Protein AF-A0A2V7Y2M6-F1 (afdb_monomer_lite)

Secondary structure (DSSP, 8-state):
-------------EEEEEEGGGGBTB-----HHHHHHHHHHHHHHHHHHHHHHTTT-HHHHHHHHHHHHHIIIIIS--TTSHHHHHHHHHHHHHHHTT---EEGGGG--SS-S---EE---HHHHHHHHHH-HHHHHHHHHHHHHHHHHHHHHHHHHHHHH---S--HHHHHHHHHHHHHHHHHTTSTHHHHHHHHHHHHHTT-GGGS-SSSSHHHHHHHHHH-TTS-GGGG-B-TTSSSB--PPPGGGS-HHHHHHHHHHHHHGGGGG--GGGGT--SS-SEEEEEEEEEETTEEEEEEEEEETTTTEEEEEEEEE-SS-EEEEEEEEETTTEEEEEEEEETTS-TT---EEEEEEEEEEEEETTEEEEEEEE-SS--TT---SS-EEEEEEEEE--TTTGGGG--

Foldseek 3Di:
DDPPPDDPALFFAWAFPDKCLCPQQHHDDDALRNLLRLLLNVLLQVLVVLCVVCPPVNVRSVVVSLVVLCCCVAFWPARSHLLNSLLVQLVSLLVSQPFDWDWQSVVRDTRDPDTAGFPGDQVSLLCCLAVPLLSNLCSLQRSLLSLVSNLVVNLLSCQASVRPGDCLSVLCVSLVVSLVLLQCLLDQVLQVQLVVLLVVCAQPRRSDHQERSSNLSNLVSLVVSNPRQQNQDARPNRHHHSRYGHSVNDDPVSSVLSNVLSVVSCQQVQFCVSVVPNPDDQKGWGWGWGQGSQGIWIWIWIAGHVFGKIKIWIFADAPADTWIKMWMDTPVFWIKIKIWAQPSSGRPGPDTDIKMKIKGWDDDDFKIKMWIWIAAPDDRSDSGNHTDIMITITGTDRPCVVVVVPD

Sequence (407 aa):
MTVVLLAPIVRGQDIVVIDSDNFAHGFHAPSMEQSVSWTAAFYDATHRAIERAWGSNERWGKSSVALFDGIVDVVLPLPLSDTWVHEEFHRAVLGNRGVASFDDVYKLRPLPEAISVSHANDDRLARMKRDHPADFVRAHAAGIEGEHALVLRLERQHFFDGATSWNVPLYWLVKLNSIAYVASGSTNEANSETDKWERDEGARISKRDFTGHDFTAWVYDLFRPNEPYAGRGIHPSGVGVRRYIRESDLTPAEHDFLHRQGQLAFINLLDPNMLGLYGSSHLNMSAGHVLTPFGYSIDGNLFLRDPKLFVTIHDYVNHERNFAGIDATLNERYRVALWRQPEHQLFRDRGGRLGGLVGARVHRGQWFGEIEAKTAGWVEGNVHLDRSITLRIGRAIRAGDVARVRG

Structure (mmCIF, N/CA/C/O backbone):
data_AF-A0A2V7Y2M6-F1
#
_entry.id   AF-A0A2V7Y2M6-F1
#
loop_
_atom_site.group_PDB
_atom_site.id
_atom_site.type_symbol
_atom_site.label_atom_id
_atom_site.label_alt_id
_atom_site.label_comp_id
_atom_site.label_asym_id
_atom_site.label_entity_id
_atom_site.label_seq_id
_atom_site.pdbx_PDB_ins_code
_atom_site.Cartn_x
_atom_site.Cartn_y
_atom_site.Cartn_z
_atom_site.occupancy
_atom_site.B_iso_or_equiv
_atom_site.auth_seq_id
_atom_site.auth_comp_id
_atom_site.auth_asym_id
_atom_site.auth_atom_id
_atom_site.pdbx_PDB_model_num
ATOM 1 N N . MET A 1 1 ? -37.640 0.560 37.595 1.00 36.75 1 MET A N 1
ATOM 2 C CA . MET A 1 1 ? -37.207 -0.060 36.327 1.00 36.75 1 MET A CA 1
ATOM 3 C C . MET A 1 1 ? -35.868 0.568 35.977 1.00 36.75 1 MET A C 1
ATOM 5 O O . MET A 1 1 ? -35.821 1.649 35.411 1.00 36.75 1 MET A O 1
ATOM 9 N N . THR A 1 2 ? -34.789 -0.012 36.497 1.00 26.80 2 THR A N 1
ATOM 10 C CA . THR A 1 2 ? -33.440 0.558 36.411 1.00 26.80 2 THR A CA 1
ATOM 11 C C . THR A 1 2 ? -32.864 0.191 35.053 1.00 26.80 2 THR A C 1
ATOM 13 O O . THR A 1 2 ? -32.606 -0.982 34.791 1.00 26.80 2 THR A O 1
ATOM 16 N N . VAL A 1 3 ? -32.725 1.179 34.170 1.00 26.09 3 VAL A N 1
ATOM 17 C CA . VAL A 1 3 ? -32.009 1.023 32.902 1.00 26.09 3 VAL A CA 1
ATOM 18 C C . VAL A 1 3 ? -30.542 0.800 33.255 1.00 26.09 3 VAL A C 1
ATOM 20 O O . VAL A 1 3 ? -29.827 1.733 33.612 1.00 26.09 3 VAL A O 1
ATOM 23 N N . VAL A 1 4 ? -30.109 -0.459 33.218 1.00 25.70 4 VAL A N 1
ATOM 24 C CA . VAL A 1 4 ? -28.690 -0.805 33.234 1.00 25.70 4 VAL A CA 1
ATOM 25 C C . VAL A 1 4 ? -28.135 -0.354 31.889 1.00 25.70 4 VAL A C 1
ATOM 27 O O . VAL A 1 4 ? -28.259 -1.051 30.883 1.00 25.70 4 VAL A O 1
ATOM 30 N N . LEU A 1 5 ? -27.570 0.851 31.865 1.00 28.06 5 LEU A N 1
ATOM 31 C CA . LEU A 1 5 ? -26.638 1.273 30.830 1.00 28.06 5 LEU A CA 1
ATOM 32 C C . LEU A 1 5 ? -25.453 0.308 30.897 1.00 28.06 5 LEU A C 1
ATOM 34 O O . LEU A 1 5 ? -24.573 0.436 31.746 1.00 28.06 5 LEU A O 1
ATOM 38 N N . LEU A 1 6 ? -25.478 -0.717 30.043 1.00 28.62 6 LEU A N 1
ATOM 39 C CA . LEU A 1 6 ? -24.304 -1.530 29.765 1.00 28.62 6 LEU A CA 1
ATOM 40 C C . LEU A 1 6 ? -23.206 -0.565 29.321 1.00 28.62 6 LEU A C 1
ATOM 42 O O . LEU A 1 6 ? -23.355 0.108 28.300 1.00 28.62 6 LEU A O 1
ATOM 46 N N . ALA A 1 7 ? -22.131 -0.478 30.106 1.00 27.23 7 ALA A N 1
ATOM 47 C CA . ALA A 1 7 ? -20.925 0.221 29.694 1.00 27.23 7 ALA A CA 1
ATOM 48 C C . ALA A 1 7 ? -20.542 -0.257 28.280 1.00 27.23 7 ALA A C 1
ATOM 50 O O . ALA A 1 7 ? -20.663 -1.460 28.004 1.00 27.23 7 ALA A O 1
ATOM 51 N N . PRO A 1 8 ? -20.120 0.643 27.374 1.00 33.94 8 PRO A N 1
ATOM 52 C CA . PRO A 1 8 ? -19.699 0.239 26.044 1.00 33.94 8 PRO A CA 1
ATOM 53 C C . PRO A 1 8 ? -18.597 -0.811 26.190 1.00 33.94 8 PRO A C 1
ATOM 55 O O . PRO A 1 8 ? -17.542 -0.566 26.771 1.00 33.94 8 PRO A O 1
ATOM 58 N N . ILE A 1 9 ? -18.882 -2.024 25.719 1.00 39.88 9 ILE A N 1
ATOM 59 C CA . ILE A 1 9 ? -17.895 -3.095 25.651 1.00 39.88 9 ILE A CA 1
ATOM 60 C C . ILE A 1 9 ? -16.830 -2.600 24.678 1.00 39.88 9 ILE A C 1
ATOM 62 O O . ILE A 1 9 ? -17.108 -2.526 23.480 1.00 39.88 9 ILE A O 1
ATOM 66 N N . VAL A 1 10 ? -15.641 -2.266 25.187 1.00 49.38 10 VAL A N 1
ATOM 67 C CA . VAL A 1 10 ? -14.466 -1.974 24.357 1.00 49.38 10 VAL A CA 1
ATOM 68 C C . VAL A 1 10 ? -14.248 -3.193 23.464 1.00 49.38 10 VAL A C 1
ATOM 70 O O . VAL A 1 10 ? -13.906 -4.284 23.938 1.00 49.38 10 VAL A O 1
ATOM 73 N N . ARG A 1 11 ? -14.559 -3.048 22.174 1.00 58.34 11 ARG A N 1
ATOM 74 C CA . ARG A 1 11 ? -14.259 -4.073 21.177 1.00 58.34 11 ARG A CA 1
ATOM 75 C C . ARG A 1 11 ? -12.750 -4.038 20.959 1.00 58.34 11 ARG A C 1
ATOM 77 O O . ARG A 1 11 ? -12.171 -2.963 20.874 1.00 58.34 11 ARG A O 1
ATOM 84 N N . GLY A 1 12 ? -12.110 -5.205 20.956 1.00 67.19 12 GLY A N 1
ATOM 85 C CA . GLY A 1 12 ? -10.740 -5.281 20.460 1.00 67.19 12 GLY A CA 1
ATOM 86 C C . GLY A 1 12 ? -10.738 -5.470 18.943 1.00 67.19 12 GLY A C 1
ATOM 87 O O . GLY A 1 12 ? -11.687 -5.082 18.266 1.00 67.19 12 GLY A O 1
ATOM 88 N N . GLN A 1 13 ? -9.671 -6.058 18.426 1.00 83.69 13 GLN A N 1
ATOM 89 C CA . GLN A 1 13 ? -9.349 -6.101 17.003 1.00 83.69 13 GLN A CA 1
ATOM 90 C C . GLN A 1 13 ? -10.196 -7.137 16.257 1.00 83.69 13 GLN A C 1
ATOM 92 O O . GLN A 1 13 ? -10.250 -8.301 16.653 1.00 83.69 13 GLN A O 1
ATOM 97 N N . ASP A 1 14 ? -10.850 -6.725 15.171 1.00 91.06 14 ASP A N 1
ATOM 98 C CA . ASP A 1 14 ? -11.448 -7.649 14.205 1.00 91.06 14 ASP A CA 1
ATOM 99 C C . ASP A 1 14 ? -10.341 -8.186 13.294 1.00 91.06 14 ASP A C 1
ATOM 101 O O . ASP A 1 14 ? -9.763 -7.422 12.522 1.00 91.06 14 ASP A O 1
ATOM 105 N N . ILE A 1 15 ? -10.084 -9.490 13.379 1.00 94.31 15 ILE A N 1
ATOM 106 C CA . ILE A 1 15 ? -9.079 -10.212 12.596 1.00 94.31 15 ILE A CA 1
ATOM 107 C C . ILE A 1 15 ? -9.767 -11.043 11.522 1.00 94.31 15 ILE A C 1
ATOM 109 O O . ILE A 1 15 ? -10.616 -11.879 11.846 1.00 94.31 15 ILE A O 1
ATOM 113 N N . VAL A 1 16 ? -9.382 -10.872 10.257 1.00 96.75 16 VAL A N 1
ATOM 114 C CA . VAL A 1 16 ? -9.872 -11.728 9.169 1.00 96.75 16 VAL A CA 1
ATOM 115 C C . VAL A 1 16 ? -9.141 -13.065 9.194 1.00 96.75 16 VAL A C 1
ATOM 117 O O . VAL A 1 16 ? -7.921 -13.124 9.164 1.00 96.75 16 VAL A O 1
ATOM 120 N N . VAL A 1 17 ? -9.882 -14.168 9.252 1.00 96.81 17 VAL A N 1
ATOM 121 C CA . VAL A 1 17 ? -9.312 -15.527 9.291 1.00 96.81 17 VAL A CA 1
ATOM 122 C C . VAL A 1 17 ? -9.358 -16.165 7.909 1.00 96.81 17 VAL A C 1
ATOM 124 O O . VAL A 1 17 ? -8.403 -16.814 7.496 1.00 96.81 17 VAL A O 1
ATOM 127 N N . ILE A 1 18 ? -10.459 -15.962 7.188 1.00 97.19 18 ILE A N 1
ATOM 128 C CA . ILE A 1 18 ? -10.662 -16.447 5.826 1.00 97.19 18 ILE A CA 1
ATOM 129 C C . ILE A 1 18 ? -11.038 -15.251 4.965 1.00 97.19 18 ILE A C 1
ATOM 131 O O . ILE A 1 18 ? -11.967 -14.521 5.309 1.00 97.19 18 ILE A O 1
ATOM 135 N N . ASP A 1 19 ? -10.354 -15.109 3.838 1.00 97.81 19 ASP A N 1
ATOM 136 C CA . ASP A 1 19 ? -10.678 -14.155 2.787 1.00 97.81 19 ASP A CA 1
ATOM 137 C C . ASP A 1 19 ? -10.753 -14.906 1.453 1.00 97.81 19 ASP A C 1
ATOM 139 O O . ASP A 1 19 ? -9.862 -15.701 1.139 1.00 97.81 19 ASP A O 1
ATOM 143 N N . SER A 1 20 ? -11.830 -14.710 0.690 1.00 97.19 20 SER A N 1
ATOM 144 C CA . SER A 1 20 ? -11.995 -15.334 -0.624 1.00 97.19 20 SER A CA 1
ATOM 145 C C . SER A 1 20 ? -10.962 -14.863 -1.647 1.00 97.19 20 SER A C 1
ATOM 147 O O . SER A 1 20 ? -10.686 -15.605 -2.591 1.00 97.19 20 SER A O 1
ATOM 149 N N . ASP A 1 21 ? -10.388 -13.669 -1.469 1.00 95.62 21 ASP A N 1
ATOM 150 C CA . ASP A 1 21 ? -9.391 -13.111 -2.390 1.00 95.62 21 ASP A CA 1
ATOM 151 C C . ASP A 1 21 ? -8.168 -14.034 -2.513 1.00 95.62 21 ASP A C 1
ATOM 153 O O . ASP A 1 21 ? -7.674 -14.256 -3.618 1.00 95.62 21 ASP A O 1
ATOM 157 N N . ASN A 1 22 ? -7.806 -14.723 -1.425 1.00 96.00 22 ASN A N 1
ATOM 158 C CA . ASN A 1 22 ? -6.721 -15.708 -1.378 1.00 96.00 22 ASN A CA 1
ATOM 159 C C . ASN A 1 22 ? -6.879 -16.900 -2.326 1.00 96.00 22 ASN A C 1
ATOM 161 O O . ASN A 1 22 ? -5.948 -17.688 -2.481 1.00 96.00 22 ASN A O 1
ATOM 165 N N . PHE A 1 23 ? -8.069 -17.113 -2.889 1.00 93.25 23 PHE A N 1
ATOM 166 C CA . PHE A 1 23 ? -8.391 -18.291 -3.694 1.00 93.25 23 PHE A CA 1
ATOM 167 C C . PHE A 1 23 ? -8.675 -17.954 -5.160 1.00 93.25 23 PHE A C 1
ATOM 169 O O . PHE A 1 23 ? -8.842 -18.874 -5.962 1.00 93.25 23 PHE A O 1
ATOM 176 N N . ALA A 1 24 ? -8.713 -16.667 -5.531 1.00 83.81 24 ALA A N 1
ATOM 177 C CA . ALA A 1 24 ? -9.140 -16.221 -6.860 1.00 83.81 24 ALA A CA 1
ATOM 178 C C . ALA A 1 24 ? -8.285 -16.803 -8.002 1.00 83.81 24 ALA A C 1
ATOM 180 O O . ALA A 1 24 ? -8.816 -17.172 -9.048 1.00 83.81 24 ALA A O 1
ATOM 181 N N . HIS A 1 25 ? -6.974 -16.948 -7.782 1.00 86.31 25 HIS A N 1
ATOM 182 C CA . HIS A 1 25 ? -6.010 -17.416 -8.787 1.00 86.31 25 HIS A CA 1
ATOM 183 C C . HIS A 1 25 ? -5.066 -18.491 -8.226 1.00 86.31 25 HIS A C 1
ATOM 185 O O . HIS A 1 25 ? -3.860 -18.493 -8.473 1.00 86.31 25 HIS A O 1
ATOM 191 N N . GLY A 1 26 ? -5.641 -19.429 -7.469 1.00 86.50 26 GLY A N 1
ATOM 192 C CA . GLY A 1 26 ? -4.894 -20.380 -6.646 1.00 86.50 26 GLY A CA 1
ATOM 193 C C . GLY A 1 26 ? -4.653 -19.829 -5.243 1.00 86.50 26 GLY A C 1
ATOM 194 O O . GLY A 1 26 ? -4.908 -18.656 -4.983 1.00 86.50 26 GLY A O 1
ATOM 195 N N . PHE A 1 27 ? -4.198 -20.692 -4.333 1.00 90.81 27 PHE A N 1
ATOM 196 C CA . PHE A 1 27 ? -4.004 -20.310 -2.938 1.00 90.81 27 PHE A CA 1
ATOM 197 C C . PHE A 1 27 ? -2.786 -19.395 -2.776 1.00 90.81 27 PHE A C 1
ATOM 199 O O . PHE A 1 27 ? -1.652 -19.821 -2.998 1.00 90.81 27 PHE A O 1
ATOM 206 N N . HIS A 1 28 ? -3.036 -18.161 -2.359 1.00 89.44 28 HIS A N 1
ATOM 207 C CA . HIS A 1 28 ? -2.037 -17.189 -1.935 1.00 89.44 28 HIS A CA 1
ATOM 208 C C . HIS A 1 28 ? -2.576 -16.505 -0.681 1.00 89.44 28 HIS A C 1
ATOM 210 O O . HIS A 1 28 ? -3.721 -16.081 -0.662 1.00 89.44 28 HIS A O 1
ATOM 216 N N . ALA A 1 29 ? -1.800 -16.483 0.393 1.00 93.69 29 ALA A N 1
ATOM 217 C CA . ALA A 1 29 ? -2.199 -15.865 1.646 1.00 93.69 29 ALA A CA 1
ATOM 218 C C . ALA A 1 29 ? -0.965 -15.244 2.305 1.00 93.69 29 ALA A C 1
ATOM 220 O O . ALA A 1 29 ? 0.121 -15.829 2.176 1.00 93.69 29 ALA A O 1
ATOM 221 N N . PRO A 1 30 ? -1.146 -14.157 3.068 1.00 97.12 30 PRO A N 1
ATOM 222 C CA . PRO A 1 30 ? -2.404 -13.425 3.327 1.00 97.12 30 PRO A CA 1
ATOM 223 C C . PRO A 1 30 ? -2.932 -12.562 2.156 1.00 97.12 30 PRO A C 1
ATOM 225 O O . PRO A 1 30 ? -2.232 -12.290 1.187 1.00 97.12 30 PRO A O 1
ATOM 228 N N . SER A 1 31 ? -4.191 -12.128 2.266 1.00 97.69 31 SER A N 1
ATOM 229 C CA . SER A 1 31 ? -4.786 -11.039 1.463 1.00 97.69 31 SER A CA 1
ATOM 230 C C . SER A 1 31 ? -4.479 -9.674 2.086 1.00 97.69 31 SER A C 1
ATOM 232 O O . SER A 1 31 ? -4.132 -9.608 3.261 1.00 97.69 31 SER A O 1
ATOM 234 N N . MET A 1 32 ? -4.707 -8.576 1.353 1.00 98.25 32 MET A N 1
ATOM 235 C CA . MET A 1 32 ? -4.533 -7.203 1.866 1.00 98.25 32 MET A CA 1
ATOM 236 C C . MET A 1 32 ? -5.253 -6.960 3.207 1.00 98.25 32 MET A C 1
ATOM 238 O O . MET A 1 32 ? -4.635 -6.516 4.173 1.00 98.25 32 MET A O 1
ATOM 242 N N . GLU A 1 33 ? -6.541 -7.309 3.312 1.00 97.50 33 GLU A N 1
ATOM 243 C CA . GLU A 1 33 ? -7.310 -7.124 4.554 1.00 97.50 33 GLU A CA 1
ATOM 244 C C . GLU A 1 33 ? -6.817 -8.048 5.683 1.00 97.50 33 GLU A C 1
ATOM 246 O O . GLU A 1 33 ? -6.825 -7.670 6.859 1.00 97.50 33 GLU A O 1
ATOM 251 N N . GLN A 1 34 ? -6.357 -9.263 5.367 1.00 97.81 34 GLN A N 1
ATOM 252 C CA . GLN A 1 34 ? -5.715 -10.109 6.373 1.00 97.81 34 GLN A CA 1
ATOM 253 C C . GLN A 1 34 ? -4.422 -9.482 6.878 1.00 97.81 34 GLN A C 1
ATOM 255 O O . GLN A 1 34 ? -4.266 -9.375 8.090 1.00 97.81 34 GLN A O 1
ATOM 260 N N . SER A 1 35 ? -3.550 -9.012 5.988 1.00 98.38 35 SER A N 1
ATOM 261 C CA . SER A 1 35 ? -2.290 -8.382 6.375 1.00 98.38 35 SER A CA 1
ATOM 262 C C . SER A 1 35 ? -2.532 -7.169 7.274 1.00 98.38 35 SER A C 1
ATOM 264 O O . SER A 1 35 ? -2.024 -7.132 8.392 1.00 98.38 35 SER A O 1
ATOM 266 N N . VAL A 1 36 ? -3.422 -6.251 6.876 1.00 98.06 36 VAL A N 1
ATOM 267 C CA . VAL A 1 36 ? -3.792 -5.089 7.708 1.00 98.06 36 VAL A CA 1
ATOM 268 C C . VAL A 1 36 ? -4.386 -5.522 9.044 1.00 98.06 36 VAL A C 1
ATOM 270 O O . VAL A 1 36 ? -3.967 -5.036 10.094 1.00 98.06 36 VAL A O 1
ATOM 273 N N . SER A 1 37 ? -5.368 -6.429 9.045 1.00 96.50 37 SER A N 1
ATOM 274 C CA . SER A 1 37 ? -6.051 -6.810 10.287 1.00 96.50 37 SER A CA 1
ATOM 275 C C . SER A 1 37 ? -5.145 -7.573 11.258 1.00 96.50 37 SER A C 1
ATOM 277 O O . SER A 1 37 ? -5.302 -7.432 12.473 1.00 96.50 37 SER A O 1
ATOM 279 N N . TRP A 1 38 ? -4.187 -8.356 10.756 1.00 96.94 38 TRP A N 1
ATOM 280 C CA . TRP A 1 38 ? -3.243 -9.106 11.585 1.00 96.94 38 TRP A CA 1
ATOM 281 C C . TRP A 1 38 ? -2.174 -8.187 12.163 1.00 96.94 38 TRP A C 1
ATOM 283 O O . TRP A 1 38 ? -1.935 -8.239 13.369 1.00 96.94 38 TRP A O 1
ATOM 293 N N . THR A 1 39 ? -1.600 -7.308 11.340 1.00 97.31 39 THR A N 1
ATOM 294 C CA . THR A 1 39 ? -0.617 -6.308 11.773 1.00 97.31 39 THR A CA 1
ATOM 295 C C . THR A 1 39 ? -1.229 -5.321 12.768 1.00 97.31 39 THR A C 1
ATOM 297 O O . THR A 1 39 ? -0.678 -5.103 13.847 1.00 97.31 39 THR A O 1
ATOM 300 N N . ALA A 1 40 ? -2.437 -4.809 12.503 1.00 95.56 40 ALA A N 1
ATOM 301 C CA . ALA A 1 40 ? -3.146 -3.943 13.448 1.00 95.56 40 ALA A CA 1
ATOM 302 C C . ALA A 1 40 ? -3.388 -4.643 14.796 1.00 95.56 40 ALA A C 1
ATOM 304 O O . ALA A 1 40 ? -3.221 -4.045 15.862 1.00 95.56 40 ALA A O 1
ATOM 305 N N . ALA A 1 41 ? -3.749 -5.930 14.763 1.00 93.81 41 ALA A N 1
ATOM 306 C CA . ALA A 1 41 ? -3.933 -6.710 15.976 1.00 93.81 41 ALA A CA 1
ATOM 307 C C . ALA A 1 41 ? -2.633 -6.991 16.730 1.00 93.81 41 ALA A C 1
ATOM 309 O O . ALA A 1 41 ? -2.644 -6.996 17.963 1.00 93.81 41 ALA A O 1
ATOM 310 N N . PHE A 1 42 ? -1.539 -7.211 16.004 1.00 94.94 42 PHE A N 1
ATOM 311 C CA . PHE A 1 42 ? -0.211 -7.385 16.567 1.00 94.94 42 PHE A CA 1
ATOM 312 C C . PHE A 1 42 ? 0.211 -6.139 17.351 1.00 94.94 42 PHE A C 1
ATOM 314 O O . PHE A 1 42 ? 0.396 -6.253 18.563 1.00 94.94 42 PHE A O 1
ATOM 321 N N . TYR A 1 43 ? 0.240 -4.959 16.721 1.00 94.69 43 TYR A N 1
ATOM 322 C CA . TYR A 1 43 ? 0.634 -3.713 17.392 1.00 94.69 43 TYR A CA 1
ATOM 323 C C . TYR A 1 43 ? -0.293 -3.341 18.554 1.00 94.69 43 TYR A C 1
ATOM 325 O O . TYR A 1 43 ? 0.170 -3.033 19.651 1.00 94.69 43 TYR A O 1
ATOM 333 N N . ASP A 1 44 ? -1.617 -3.439 18.382 1.00 91.50 44 ASP A N 1
ATOM 334 C CA . ASP A 1 44 ? -2.561 -3.145 19.469 1.00 91.50 44 ASP A CA 1
ATOM 335 C C . ASP A 1 44 ? -2.345 -4.062 20.687 1.00 91.50 44 ASP A C 1
ATOM 337 O O . ASP A 1 44 ? -2.429 -3.621 21.839 1.00 91.50 44 ASP A O 1
ATOM 341 N N . ALA A 1 45 ? -2.052 -5.345 20.455 1.00 91.12 45 ALA A N 1
ATOM 342 C CA . ALA A 1 45 ? -1.802 -6.302 21.525 1.00 91.12 45 ALA A CA 1
ATOM 343 C C . ALA A 1 45 ? -0.440 -6.085 22.199 1.00 91.12 45 ALA A C 1
ATOM 345 O O . ALA A 1 45 ? -0.372 -6.095 23.434 1.00 91.12 45 ALA A O 1
ATOM 346 N N . THR A 1 46 ? 0.631 -5.891 21.424 1.00 93.81 46 THR A N 1
ATOM 347 C CA . THR A 1 46 ? 1.994 -5.718 21.948 1.00 93.81 46 THR A CA 1
ATOM 348 C C . THR A 1 46 ? 2.130 -4.400 22.697 1.00 93.81 46 THR A C 1
ATOM 350 O O . THR A 1 46 ? 2.611 -4.407 23.832 1.00 93.81 46 THR A O 1
ATOM 353 N N . HIS A 1 47 ? 1.611 -3.296 22.157 1.00 94.19 47 HIS A N 1
ATOM 354 C CA . HIS A 1 47 ? 1.666 -1.985 22.808 1.00 94.19 47 HIS A CA 1
ATOM 355 C C . HIS A 1 47 ? 0.944 -1.999 24.148 1.00 94.19 47 HIS A C 1
ATOM 357 O O . HIS A 1 47 ? 1.529 -1.633 25.167 1.00 94.19 47 HIS A O 1
ATOM 363 N N . ARG A 1 48 ? -0.275 -2.554 24.199 1.00 90.06 48 ARG A N 1
ATOM 364 C CA . ARG A 1 48 ? -1.003 -2.712 25.469 1.00 90.06 48 ARG A CA 1
ATOM 365 C C . ARG A 1 48 ? -0.254 -3.584 26.464 1.00 90.06 48 ARG A C 1
ATOM 367 O O . ARG A 1 48 ? -0.324 -3.328 27.665 1.00 90.06 48 ARG A O 1
ATOM 374 N N . ALA A 1 49 ? 0.392 -4.654 26.004 1.00 91.81 49 ALA A N 1
ATOM 375 C CA . ALA A 1 49 ? 1.154 -5.533 26.882 1.00 91.81 49 ALA A CA 1
ATOM 376 C C . ALA A 1 49 ? 2.363 -4.801 27.485 1.00 91.81 49 ALA A C 1
ATOM 378 O O . ALA A 1 49 ? 2.577 -4.895 28.695 1.00 91.81 49 ALA A O 1
ATOM 379 N N . ILE A 1 50 ? 3.091 -4.031 26.671 1.00 93.56 50 ILE A N 1
ATOM 380 C CA . ILE A 1 50 ? 4.215 -3.197 27.108 1.00 93.56 50 ILE A CA 1
ATOM 381 C C . ILE A 1 50 ? 3.733 -2.153 28.117 1.00 93.56 50 ILE A C 1
ATOM 383 O O . ILE A 1 50 ? 4.246 -2.099 29.231 1.00 93.56 50 ILE A O 1
ATOM 387 N N . GLU A 1 51 ? 2.707 -1.372 27.783 1.00 91.69 51 GLU A N 1
ATOM 388 C CA . GLU A 1 51 ? 2.159 -0.342 28.672 1.00 91.69 51 GLU A CA 1
ATOM 389 C C . GLU A 1 51 ? 1.721 -0.923 30.021 1.00 91.69 51 GLU A C 1
ATOM 391 O O . GLU A 1 51 ? 2.067 -0.391 31.077 1.00 91.69 51 GLU A O 1
ATOM 396 N N . ARG A 1 52 ? 1.023 -2.068 30.009 1.00 90.94 52 ARG A N 1
ATOM 397 C CA . ARG A 1 52 ? 0.596 -2.755 31.238 1.00 90.94 52 ARG A CA 1
ATOM 398 C C . ARG A 1 52 ? 1.766 -3.261 32.072 1.00 90.94 52 ARG A C 1
ATOM 400 O O . ARG A 1 52 ? 1.667 -3.225 33.297 1.00 90.94 52 ARG A O 1
ATOM 407 N N . ALA A 1 53 ? 2.851 -3.719 31.448 1.00 93.62 53 ALA A N 1
ATOM 408 C CA . ALA A 1 53 ? 4.040 -4.178 32.165 1.00 93.62 53 ALA A CA 1
ATOM 409 C C . ALA A 1 53 ? 4.698 -3.050 32.981 1.00 93.62 53 ALA A C 1
ATOM 411 O O . ALA A 1 53 ? 5.264 -3.310 34.041 1.00 93.62 53 ALA A O 1
ATOM 412 N N . TRP A 1 54 ? 4.561 -1.800 32.531 1.00 93.31 54 TRP A N 1
ATOM 413 C CA . TRP A 1 54 ? 5.062 -0.613 33.230 1.00 93.31 54 TRP A CA 1
ATOM 414 C C . TRP A 1 54 ? 4.076 -0.019 34.252 1.00 93.31 54 TRP A C 1
ATOM 416 O O . TRP A 1 54 ? 4.432 0.908 34.987 1.00 93.31 54 TRP A O 1
ATOM 426 N N . GLY A 1 55 ? 2.860 -0.566 34.361 1.00 90.00 55 GLY A N 1
ATOM 427 C CA . GLY A 1 55 ? 1.871 -0.183 35.370 1.00 90.00 55 GLY A CA 1
ATOM 428 C C . GLY A 1 55 ? 1.507 1.303 35.313 1.00 90.00 55 GLY A C 1
ATOM 429 O O . GLY A 1 55 ? 1.045 1.801 34.293 1.00 90.00 55 GLY A O 1
ATOM 430 N N . SER A 1 56 ? 1.702 2.026 36.421 1.00 88.06 56 SER A N 1
ATOM 431 C CA . SER A 1 56 ? 1.434 3.471 36.502 1.00 88.06 56 SER A CA 1
ATOM 432 C C . SER A 1 56 ? 2.528 4.343 35.877 1.00 88.06 56 SER A C 1
ATOM 434 O O . SER A 1 56 ? 2.386 5.566 35.835 1.00 88.06 56 SER A O 1
ATOM 436 N N . ASN A 1 57 ? 3.634 3.754 35.413 1.00 92.75 57 ASN A N 1
ATOM 437 C CA . ASN A 1 57 ? 4.772 4.501 34.901 1.00 92.75 57 ASN A CA 1
ATOM 438 C C . ASN A 1 57 ? 4.649 4.783 33.397 1.00 92.75 57 ASN A C 1
ATOM 440 O O . ASN A 1 57 ? 5.406 4.268 32.572 1.00 92.75 57 ASN A O 1
ATOM 444 N N . GLU A 1 58 ? 3.676 5.627 33.055 1.00 91.00 58 GLU A N 1
ATOM 445 C CA . GLU A 1 58 ? 3.268 5.925 31.677 1.00 91.00 58 GLU A CA 1
ATOM 446 C C . GLU A 1 58 ? 4.439 6.343 30.776 1.00 91.00 58 GLU A C 1
ATOM 448 O O . GLU A 1 58 ? 4.542 5.885 29.642 1.00 91.00 58 GLU A O 1
ATOM 453 N N . ARG A 1 59 ? 5.367 7.168 31.285 1.00 93.31 59 ARG A N 1
ATOM 454 C CA . ARG A 1 59 ? 6.528 7.634 30.507 1.00 93.31 59 ARG A CA 1
ATOM 455 C C . ARG A 1 59 ? 7.403 6.477 30.027 1.00 93.31 59 ARG A C 1
ATOM 457 O O . ARG A 1 59 ? 7.810 6.474 28.873 1.00 93.31 59 ARG A O 1
ATOM 464 N N . TRP A 1 60 ? 7.677 5.498 30.889 1.00 94.31 60 TRP A N 1
ATOM 465 C CA . TRP A 1 60 ? 8.503 4.343 30.526 1.00 94.31 60 TRP A CA 1
ATOM 466 C C . TRP A 1 60 ? 7.755 3.342 29.646 1.00 94.31 60 TRP A C 1
ATOM 468 O O . TRP A 1 60 ? 8.369 2.761 28.752 1.00 94.31 60 TRP A O 1
ATOM 478 N N . GLY A 1 61 ? 6.439 3.199 29.845 1.00 94.06 61 GLY A N 1
ATOM 479 C CA . GLY A 1 61 ? 5.567 2.445 28.941 1.00 94.06 61 GLY A CA 1
ATOM 480 C C . GLY A 1 61 ? 5.636 2.981 27.516 1.00 94.06 61 GLY A C 1
ATOM 481 O O . GLY A 1 61 ? 5.985 2.247 26.597 1.00 94.06 61 GLY A O 1
ATOM 482 N N . LYS A 1 62 ? 5.429 4.290 27.363 1.00 93.38 62 LYS A N 1
ATOM 483 C CA . LYS A 1 62 ? 5.520 4.998 26.084 1.00 93.38 62 LYS A CA 1
ATOM 484 C C . LYS A 1 62 ? 6.906 4.874 25.442 1.00 93.38 62 LYS A C 1
ATOM 486 O O . LYS A 1 62 ? 7.016 4.427 24.306 1.00 93.38 62 LYS A O 1
ATOM 491 N N . SER A 1 63 ? 7.981 5.168 26.173 1.00 94.62 63 SER A N 1
ATOM 492 C CA . SER A 1 63 ? 9.342 5.013 25.633 1.00 94.62 63 SER A CA 1
ATOM 493 C C . SER A 1 63 ? 9.653 3.578 25.195 1.00 94.62 63 SER A C 1
ATOM 495 O O . SER A 1 63 ? 10.368 3.377 24.218 1.00 94.62 63 SER A O 1
ATOM 497 N N . SER A 1 64 ? 9.108 2.581 25.896 1.00 96.25 64 SER A N 1
ATOM 498 C CA . SER A 1 64 ? 9.293 1.170 25.549 1.00 96.25 64 SER A CA 1
ATOM 499 C C . SER A 1 64 ? 8.510 0.761 24.303 1.00 96.25 64 SER A C 1
ATOM 501 O O . SER A 1 64 ? 9.012 -0.058 23.544 1.00 96.25 64 SER A O 1
ATOM 503 N N . VAL A 1 65 ? 7.323 1.334 24.071 1.00 96.00 65 VAL A N 1
ATOM 504 C CA . VAL A 1 65 ? 6.575 1.160 22.813 1.00 96.00 65 VAL A CA 1
ATOM 505 C C . VAL A 1 65 ? 7.372 1.725 21.638 1.00 96.00 65 VAL A C 1
ATOM 507 O O . VAL A 1 65 ? 7.641 1.003 20.690 1.00 96.00 65 VAL A O 1
ATOM 510 N N . ALA A 1 66 ? 7.864 2.962 21.744 1.00 95.38 66 ALA A N 1
ATOM 511 C CA . ALA A 1 66 ? 8.669 3.560 20.676 1.00 95.38 66 ALA A CA 1
ATOM 512 C C . ALA A 1 66 ? 9.957 2.762 20.381 1.00 95.38 66 ALA A C 1
ATOM 514 O O . ALA A 1 66 ? 10.360 2.623 19.229 1.00 95.38 66 ALA A O 1
ATOM 515 N N . LEU A 1 67 ? 10.606 2.220 21.420 1.00 96.38 67 LEU A N 1
ATOM 516 C CA . LEU A 1 67 ? 11.761 1.337 21.250 1.00 96.38 67 LEU A CA 1
ATOM 517 C C . LEU A 1 67 ? 11.373 0.007 20.589 1.00 96.38 67 LEU A C 1
ATOM 519 O O . LEU A 1 67 ? 12.131 -0.503 19.770 1.00 96.38 67 LEU A O 1
ATOM 523 N N . PHE A 1 68 ? 10.224 -0.560 20.960 1.00 96.75 68 PHE A N 1
ATOM 524 C CA . PHE A 1 68 ? 9.704 -1.785 20.362 1.00 96.75 68 PHE A CA 1
ATOM 525 C C . PHE A 1 68 ? 9.454 -1.610 18.863 1.00 96.75 68 PHE A C 1
ATOM 527 O O . PHE A 1 68 ? 9.968 -2.423 18.100 1.00 96.75 68 PHE A O 1
ATOM 534 N N . ASP A 1 69 ? 8.776 -0.533 18.456 1.00 94.94 69 ASP A N 1
ATOM 535 C CA . ASP A 1 69 ? 8.527 -0.208 17.042 1.00 94.94 69 ASP A CA 1
ATOM 536 C C . ASP A 1 69 ? 9.848 -0.125 16.267 1.00 94.94 69 ASP A C 1
ATOM 538 O O . ASP A 1 69 ? 10.060 -0.838 15.290 1.00 94.94 69 ASP A O 1
ATOM 542 N N . GLY A 1 70 ? 10.820 0.640 16.780 1.00 93.06 70 GLY A N 1
ATOM 543 C CA . GLY A 1 70 ? 12.140 0.736 16.151 1.00 93.06 70 GLY A CA 1
ATOM 544 C C . GLY A 1 70 ? 12.875 -0.608 16.043 1.00 93.06 70 GLY A C 1
ATOM 545 O O . GLY A 1 70 ? 13.576 -0.855 15.064 1.00 93.06 70 GLY A O 1
ATOM 546 N N . ILE A 1 71 ? 12.725 -1.508 17.019 1.00 93.94 71 ILE A N 1
ATOM 547 C CA . ILE A 1 71 ? 13.340 -2.840 16.950 1.00 93.94 71 ILE A CA 1
ATOM 548 C C . ILE A 1 71 ? 12.641 -3.711 15.906 1.00 93.94 71 ILE A C 1
ATOM 550 O O . ILE A 1 71 ? 13.323 -4.345 15.103 1.00 93.94 71 ILE A O 1
ATOM 554 N N . VAL A 1 72 ? 11.312 -3.776 15.945 1.00 93.88 72 VAL A N 1
ATOM 555 C CA . VAL A 1 72 ? 10.528 -4.705 15.126 1.00 93.88 72 VAL A CA 1
ATOM 556 C C . VAL A 1 72 ? 10.469 -4.278 13.666 1.00 93.88 72 VAL A C 1
ATOM 558 O O . VAL A 1 72 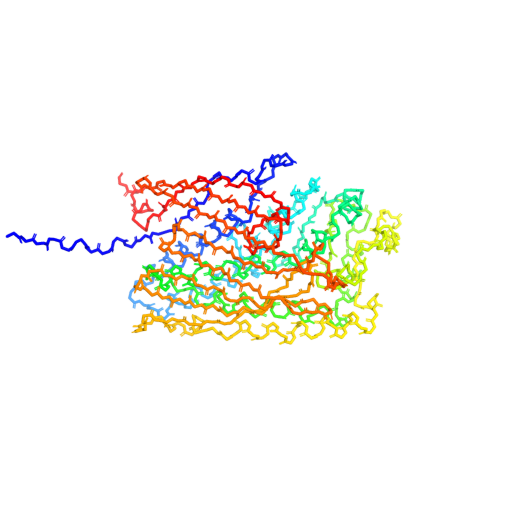? 10.402 -5.153 12.815 1.00 93.88 72 VAL A O 1
ATOM 561 N N . ASP A 1 73 ? 10.566 -2.986 13.364 1.00 87.81 73 ASP A N 1
ATOM 562 C CA . ASP A 1 73 ? 10.492 -2.502 11.981 1.00 87.81 73 ASP A CA 1
ATOM 563 C C . ASP A 1 73 ? 11.859 -2.213 11.357 1.00 87.81 73 ASP A C 1
ATOM 565 O O . ASP A 1 73 ? 12.028 -2.366 10.153 1.00 87.81 73 ASP A O 1
ATOM 569 N N . VAL A 1 74 ? 12.875 -1.853 12.152 1.00 86.94 74 VAL A N 1
ATOM 570 C CA . VAL A 1 74 ? 14.199 -1.484 11.608 1.00 86.94 74 VAL A CA 1
ATOM 571 C C . VAL A 1 74 ? 15.264 -2.534 11.910 1.00 86.94 74 VAL A C 1
ATOM 573 O O . VAL A 1 74 ? 16.065 -2.897 11.048 1.00 86.94 74 VAL A O 1
ATOM 576 N N . VAL A 1 75 ? 15.322 -3.029 13.149 1.00 91.94 75 VAL A N 1
ATOM 577 C CA . VAL A 1 75 ? 16.420 -3.912 13.579 1.00 91.94 75 VAL A CA 1
ATOM 578 C C . VAL A 1 75 ? 16.174 -5.359 13.178 1.00 91.94 75 VAL A C 1
ATOM 580 O O . VAL A 1 75 ? 17.112 -6.060 12.803 1.00 91.94 75 VAL A O 1
ATOM 583 N N . LEU A 1 76 ? 14.939 -5.831 13.284 1.00 94.25 76 LEU A N 1
ATOM 584 C CA . LEU A 1 76 ? 14.558 -7.191 12.939 1.00 94.25 76 LEU A CA 1
ATOM 585 C C . LEU A 1 76 ? 13.102 -7.192 12.460 1.00 94.25 76 LEU A C 1
ATOM 587 O O . LEU A 1 76 ? 12.231 -7.500 13.272 1.00 94.25 76 LEU A O 1
ATOM 591 N N . PRO A 1 77 ? 12.849 -6.891 11.172 1.00 93.50 77 PRO A N 1
ATOM 592 C CA . PRO A 1 77 ? 11.534 -7.051 10.557 1.00 93.50 77 PRO A CA 1
ATOM 593 C C . PRO A 1 77 ? 10.941 -8.424 10.872 1.00 93.50 77 PRO A C 1
ATOM 595 O O . PRO A 1 77 ? 11.551 -9.461 10.582 1.00 93.50 77 PRO A O 1
ATOM 598 N N . LEU A 1 78 ? 9.773 -8.432 11.514 1.00 94.81 78 LEU A N 1
ATOM 599 C CA . LEU A 1 78 ? 9.061 -9.648 11.904 1.00 94.81 78 LEU A CA 1
ATOM 600 C C . LEU A 1 78 ? 7.796 -9.819 11.066 1.00 94.81 78 LEU A C 1
ATOM 602 O O . LEU A 1 78 ? 7.173 -8.832 10.685 1.00 94.81 78 LEU A O 1
ATOM 606 N N . PRO A 1 79 ? 7.324 -11.060 10.857 1.00 96.56 79 PRO A N 1
ATOM 607 C CA . PRO A 1 79 ? 5.957 -11.267 10.412 1.00 96.56 79 PRO A CA 1
ATOM 608 C C . PRO A 1 79 ? 4.987 -10.485 11.301 1.00 96.56 79 PRO A C 1
ATOM 610 O O . PRO A 1 79 ? 5.129 -10.511 12.527 1.00 96.56 79 PRO A O 1
ATOM 613 N N . LEU A 1 80 ? 3.983 -9.862 10.680 1.00 96.38 80 LEU A N 1
ATOM 614 C CA . LEU A 1 80 ? 3.005 -8.960 11.307 1.00 96.38 80 LEU A CA 1
ATOM 615 C C . LEU A 1 80 ? 3.521 -7.558 11.663 1.00 96.38 80 LEU A C 1
ATOM 617 O O . LEU A 1 80 ? 2.781 -6.821 12.308 1.00 96.38 80 LEU A O 1
ATOM 621 N N . SER A 1 81 ? 4.744 -7.187 11.283 1.00 96.56 81 SER A N 1
ATOM 622 C CA . SER A 1 81 ? 5.236 -5.812 11.414 1.00 96.56 81 SER A CA 1
ATOM 623 C C . SER A 1 81 ? 4.757 -4.909 10.268 1.00 96.56 81 SER A C 1
ATOM 625 O O . SER A 1 81 ? 4.037 -5.360 9.369 1.00 96.56 81 SER A O 1
ATOM 627 N N . ASP A 1 82 ? 5.150 -3.636 10.300 1.00 96.00 82 ASP A N 1
ATOM 628 C CA . ASP A 1 82 ? 4.908 -2.668 9.228 1.00 96.00 82 ASP A CA 1
ATOM 629 C C . ASP A 1 82 ? 5.563 -3.116 7.911 1.00 96.00 82 ASP A C 1
ATOM 631 O O . ASP A 1 82 ? 4.894 -3.310 6.898 1.00 96.00 82 ASP A O 1
ATOM 635 N N . THR A 1 83 ? 6.853 -3.457 7.962 1.00 96.38 83 THR A N 1
ATOM 636 C CA . THR A 1 83 ? 7.575 -4.019 6.809 1.00 96.38 83 THR A CA 1
ATOM 637 C C . THR A 1 83 ? 6.899 -5.276 6.258 1.00 96.38 83 THR A C 1
ATOM 639 O O . THR A 1 83 ? 6.853 -5.483 5.055 1.00 96.38 83 THR A O 1
ATOM 642 N N . TRP A 1 84 ? 6.329 -6.126 7.114 1.00 98.12 84 TRP A N 1
ATOM 643 C CA . TRP A 1 84 ? 5.613 -7.311 6.641 1.00 98.12 84 TRP A CA 1
ATOM 644 C C . TRP A 1 84 ? 4.321 -6.970 5.889 1.00 98.12 84 TRP A C 1
ATOM 646 O O . TRP A 1 84 ? 4.031 -7.580 4.860 1.00 98.12 84 TRP A O 1
ATOM 656 N N . VAL A 1 85 ? 3.527 -6.004 6.373 1.00 98.38 85 VAL A N 1
ATOM 657 C CA . VAL A 1 85 ? 2.309 -5.605 5.646 1.00 98.38 85 VAL A CA 1
ATOM 658 C C . VAL A 1 85 ? 2.655 -4.931 4.318 1.00 98.38 85 VAL A C 1
ATOM 660 O O . VAL A 1 85 ? 1.951 -5.174 3.338 1.00 98.38 85 VAL A O 1
ATOM 663 N N . HIS A 1 86 ? 3.759 -4.183 4.262 1.00 98.19 86 HIS A N 1
ATOM 664 C CA . HIS A 1 86 ? 4.300 -3.606 3.034 1.00 98.19 86 HIS A CA 1
ATOM 665 C C . HIS A 1 86 ? 4.537 -4.693 1.970 1.00 98.19 86 HIS A C 1
ATOM 667 O O . HIS A 1 86 ? 3.926 -4.693 0.898 1.00 98.19 86 HIS A O 1
ATOM 673 N N . GLU A 1 87 ? 5.343 -5.703 2.297 1.00 98.38 87 GLU A N 1
ATOM 674 C CA . GLU A 1 87 ? 5.680 -6.769 1.351 1.00 98.38 87 GLU A CA 1
ATOM 675 C C . GLU A 1 87 ? 4.470 -7.633 0.974 1.00 98.38 87 GLU A C 1
ATOM 677 O O . GLU A 1 87 ? 4.265 -7.976 -0.197 1.00 98.38 87 GLU A O 1
ATOM 682 N N . GLU A 1 88 ? 3.603 -7.959 1.934 1.00 98.56 88 GLU A N 1
ATOM 683 C CA . GLU A 1 88 ? 2.414 -8.761 1.649 1.00 98.56 88 GLU A CA 1
ATOM 684 C C . GLU A 1 88 ? 1.385 -8.026 0.774 1.00 98.56 88 GLU A C 1
ATOM 686 O O . GLU A 1 88 ? 0.629 -8.675 0.046 1.00 98.56 88 GLU A O 1
ATOM 691 N N . PHE A 1 89 ? 1.380 -6.690 0.742 1.00 98.62 89 PHE A N 1
ATOM 692 C CA . PHE A 1 89 ? 0.561 -5.949 -0.219 1.00 98.62 89 PHE A CA 1
ATOM 693 C C . PHE A 1 89 ? 1.059 -6.115 -1.655 1.00 98.62 89 PHE A C 1
ATOM 695 O O . PHE A 1 89 ? 0.248 -6.392 -2.549 1.00 98.62 89 PHE A O 1
ATOM 702 N N . HIS A 1 90 ? 2.373 -6.037 -1.891 1.00 98.69 90 HIS A N 1
ATOM 703 C CA . HIS A 1 90 ? 2.948 -6.373 -3.197 1.00 98.69 90 HIS A CA 1
ATOM 704 C C . HIS A 1 90 ? 2.575 -7.804 -3.595 1.00 98.69 90 HIS A C 1
ATOM 706 O O . HIS A 1 90 ? 2.089 -8.050 -4.706 1.00 98.69 90 HIS A O 1
ATOM 712 N N . ARG A 1 91 ? 2.723 -8.760 -2.666 1.00 98.25 91 ARG A N 1
ATOM 713 C CA . ARG A 1 91 ? 2.368 -10.166 -2.906 1.00 98.25 91 ARG A CA 1
ATOM 714 C C . ARG A 1 91 ? 0.897 -10.369 -3.210 1.00 98.25 91 ARG A C 1
ATOM 716 O O . ARG A 1 91 ? 0.594 -11.178 -4.084 1.00 98.25 91 ARG A O 1
ATOM 723 N N . ALA A 1 92 ? -0.002 -9.643 -2.554 1.00 98.19 92 ALA A N 1
ATOM 724 C CA . ALA A 1 92 ? -1.427 -9.729 -2.830 1.00 98.19 92 ALA A CA 1
ATOM 725 C C . ALA A 1 92 ? -1.743 -9.282 -4.268 1.00 98.19 92 ALA A C 1
ATOM 727 O O . ALA A 1 92 ? -2.432 -10.005 -4.990 1.00 98.19 92 ALA A O 1
ATOM 728 N N . VAL A 1 93 ? -1.194 -8.150 -4.734 1.00 98.31 93 VAL A N 1
ATOM 729 C CA . VAL A 1 93 ? -1.416 -7.679 -6.119 1.00 98.31 93 VAL A CA 1
ATOM 730 C C . VAL A 1 93 ? -0.829 -8.657 -7.144 1.00 98.31 93 VAL A C 1
ATOM 732 O O . VAL A 1 93 ? -1.496 -9.014 -8.119 1.00 98.31 93 VAL A O 1
ATOM 735 N N . LEU A 1 94 ? 0.394 -9.140 -6.908 1.00 98.31 94 LEU A N 1
ATOM 736 C CA . LEU A 1 94 ? 1.054 -10.141 -7.753 1.00 98.31 94 LEU A CA 1
ATOM 737 C C . LEU A 1 94 ? 0.260 -11.461 -7.797 1.00 98.31 94 LEU A C 1
ATOM 739 O O . LEU A 1 94 ? -0.015 -12.000 -8.876 1.00 98.31 94 LEU A O 1
ATOM 743 N N . GLY A 1 95 ? -0.163 -11.955 -6.634 1.00 97.44 95 GLY A N 1
ATOM 744 C CA . GLY A 1 95 ? -0.949 -13.176 -6.465 1.00 97.44 95 GLY A CA 1
ATOM 745 C C . GLY A 1 95 ? -2.308 -13.098 -7.155 1.00 97.44 95 GLY A C 1
ATOM 746 O O . GLY A 1 95 ? -2.700 -14.045 -7.842 1.00 97.44 95 GLY A O 1
ATOM 747 N N . ASN A 1 96 ? -2.965 -11.935 -7.106 1.00 96.69 96 ASN A N 1
ATOM 748 C CA . ASN A 1 96 ? -4.222 -11.695 -7.812 1.00 96.69 96 ASN A CA 1
ATOM 749 C C . ASN A 1 96 ? -4.092 -11.811 -9.341 1.00 96.69 96 ASN A C 1
ATOM 751 O O . ASN A 1 96 ? -5.081 -12.043 -10.029 1.00 96.69 96 ASN A O 1
ATOM 755 N N . ARG A 1 97 ? -2.880 -11.700 -9.897 1.00 96.50 97 ARG A N 1
ATOM 756 C CA . ARG A 1 97 ? -2.598 -11.930 -11.326 1.00 96.50 97 ARG A CA 1
ATOM 757 C C . ARG A 1 97 ? -1.800 -13.214 -11.578 1.00 96.50 97 ARG A C 1
ATOM 759 O O . ARG A 1 97 ? -1.229 -13.408 -12.653 1.00 96.50 97 ARG A O 1
ATOM 766 N N . GLY A 1 98 ? -1.784 -14.128 -10.606 1.00 95.94 98 GLY A N 1
ATOM 767 C CA . GLY A 1 98 ? -1.151 -15.442 -10.719 1.00 95.94 98 GLY A CA 1
ATOM 768 C C . GLY A 1 98 ? 0.377 -15.390 -10.791 1.00 95.94 98 GLY A C 1
ATOM 769 O O . GLY A 1 98 ? 0.997 -16.305 -11.348 1.00 95.94 98 GLY A O 1
ATOM 770 N N . VAL A 1 99 ? 0.996 -14.326 -10.273 1.00 97.00 99 VAL A N 1
ATOM 771 C CA . VAL A 1 99 ? 2.446 -14.216 -10.110 1.00 97.00 99 VAL A CA 1
ATOM 772 C C . VAL A 1 99 ? 2.805 -14.708 -8.710 1.00 97.00 99 VAL A C 1
ATOM 774 O O . VAL A 1 99 ? 2.587 -14.022 -7.718 1.00 97.00 99 VAL A O 1
ATOM 777 N N . ALA A 1 100 ? 3.347 -15.923 -8.626 1.00 96.12 100 ALA A N 1
ATOM 778 C CA . ALA A 1 100 ? 3.856 -16.453 -7.366 1.00 96.12 100 ALA A CA 1
ATOM 779 C C . ALA A 1 100 ? 5.098 -15.672 -6.915 1.00 96.12 100 ALA A C 1
ATOM 781 O O . ALA A 1 100 ? 5.962 -15.353 -7.733 1.00 96.12 100 ALA A O 1
ATOM 782 N N . SER A 1 101 ? 5.188 -15.413 -5.616 1.00 97.25 101 SER A N 1
ATOM 783 C CA . SER A 1 101 ? 6.261 -14.647 -4.984 1.00 97.25 101 SER A CA 1
ATOM 784 C C . SER A 1 101 ? 6.449 -15.072 -3.525 1.00 97.25 101 SER A C 1
ATOM 786 O O . SER A 1 101 ? 5.666 -15.880 -3.011 1.00 97.25 101 SER A O 1
ATOM 788 N N . PHE A 1 102 ? 7.480 -14.553 -2.863 1.00 97.56 102 PHE A N 1
ATOM 789 C CA . PHE A 1 102 ? 7.827 -14.843 -1.473 1.00 97.56 102 PHE A CA 1
ATOM 790 C C . PHE A 1 102 ? 8.260 -13.566 -0.750 1.00 97.56 102 PHE A C 1
ATOM 792 O O . PHE A 1 102 ? 9.099 -12.845 -1.276 1.00 97.56 102 PHE A O 1
ATOM 799 N N . ASP A 1 103 ? 7.723 -13.326 0.443 1.00 97.75 103 ASP A N 1
ATOM 800 C CA . ASP A 1 103 ? 8.111 -12.199 1.295 1.00 97.75 103 ASP A CA 1
ATOM 801 C C . ASP A 1 103 ? 9.380 -12.554 2.087 1.00 97.75 103 ASP A C 1
ATOM 803 O O . ASP A 1 103 ? 9.415 -13.501 2.881 1.00 97.75 103 ASP A O 1
ATOM 807 N N . ASP A 1 104 ? 10.452 -11.801 1.858 1.00 97.12 104 ASP A N 1
ATOM 808 C CA . ASP A 1 104 ? 11.731 -12.021 2.515 1.00 97.12 104 ASP A CA 1
ATOM 809 C C . ASP A 1 104 ? 11.742 -11.689 4.019 1.00 97.12 104 ASP A C 1
ATOM 811 O O . ASP A 1 104 ? 12.666 -12.158 4.696 1.00 97.12 104 ASP A O 1
ATOM 815 N N . VAL A 1 105 ? 10.727 -11.016 4.585 1.00 96.81 105 VAL A N 1
ATOM 816 C CA . VAL A 1 105 ? 10.562 -10.851 6.047 1.00 96.81 105 VAL A CA 1
ATOM 817 C C . VAL A 1 105 ? 10.570 -12.208 6.753 1.00 96.81 105 VAL A C 1
ATOM 819 O O . VAL A 1 105 ? 11.174 -12.370 7.817 1.00 96.81 105 VAL A O 1
ATOM 822 N N . TYR A 1 106 ? 10.010 -13.248 6.126 1.00 96.62 106 TYR A N 1
ATOM 823 C CA . TYR A 1 106 ? 10.027 -14.609 6.673 1.00 96.62 106 TYR A CA 1
ATOM 824 C C . TYR A 1 106 ? 11.434 -15.210 6.824 1.00 96.62 106 TYR A C 1
ATOM 826 O O . TYR A 1 106 ? 11.592 -16.254 7.460 1.00 96.62 106 TYR A O 1
ATOM 834 N N . LYS A 1 107 ? 12.475 -14.578 6.266 1.00 95.06 107 LYS A N 1
ATOM 835 C CA . LYS A 1 107 ? 13.875 -14.990 6.457 1.00 95.06 107 LYS A CA 1
ATOM 836 C C . LYS A 1 107 ? 14.464 -14.500 7.783 1.00 95.06 107 LYS A C 1
ATOM 838 O O . LYS A 1 107 ? 15.568 -14.937 8.105 1.00 95.06 107 LYS A O 1
ATOM 843 N N . LEU A 1 108 ? 13.758 -13.638 8.528 1.00 93.56 108 LEU A N 1
ATOM 844 C CA . LEU A 1 108 ? 14.116 -13.163 9.873 1.00 93.56 108 LEU A CA 1
ATOM 845 C C . LEU A 1 108 ? 15.566 -12.662 9.959 1.00 93.56 108 LEU A C 1
ATOM 847 O O . LEU A 1 108 ? 16.364 -13.125 10.779 1.00 93.56 108 LEU A O 1
ATOM 851 N N . ARG A 1 109 ? 15.935 -11.752 9.052 1.00 91.81 109 ARG A N 1
ATOM 852 C CA . ARG A 1 109 ? 17.298 -11.219 8.968 1.00 91.81 109 ARG A CA 1
ATOM 853 C C . ARG A 1 109 ? 17.436 -9.966 9.834 1.00 91.81 109 ARG A C 1
ATOM 855 O O . ARG A 1 109 ? 16.660 -9.038 9.634 1.00 91.81 109 ARG A O 1
ATOM 862 N N . PRO A 1 110 ? 18.415 -9.907 10.753 1.00 90.94 110 PRO A N 1
ATOM 863 C CA . PRO A 1 110 ? 18.685 -8.691 11.506 1.00 90.94 110 PRO A CA 1
ATOM 864 C C . PRO A 1 110 ? 19.368 -7.648 10.616 1.00 90.94 110 PRO A C 1
ATOM 866 O O . PRO A 1 110 ? 20.251 -8.001 9.833 1.00 90.94 110 PRO A O 1
ATOM 869 N N . LEU A 1 111 ? 18.984 -6.382 10.787 1.00 87.06 111 LEU A N 1
ATOM 870 C CA . LEU A 1 111 ? 19.487 -5.209 10.066 1.00 87.06 111 LEU A CA 1
ATOM 871 C C . LEU A 1 111 ? 19.584 -5.465 8.553 1.00 87.06 111 LEU A C 1
ATOM 873 O O . LEU A 1 111 ? 20.679 -5.402 7.983 1.00 87.06 111 LEU A O 1
ATOM 877 N N . PRO A 1 112 ? 18.464 -5.839 7.908 1.00 87.25 112 PRO A N 1
ATOM 878 C CA . PRO A 1 112 ? 18.465 -6.092 6.480 1.00 87.25 112 PRO A CA 1
ATOM 879 C C . PRO A 1 112 ? 18.738 -4.781 5.739 1.00 87.25 112 PRO A C 1
ATOM 881 O O . PRO A 1 112 ? 18.177 -3.743 6.066 1.00 87.25 112 PRO A O 1
ATOM 884 N N . GLU A 1 113 ? 19.599 -4.831 4.726 1.00 82.12 113 GLU A N 1
ATOM 885 C CA . GLU A 1 113 ? 19.840 -3.668 3.862 1.00 82.12 113 GLU A CA 1
ATOM 886 C C . GLU A 1 113 ? 18.653 -3.390 2.928 1.00 82.12 113 GLU A C 1
ATOM 888 O O . GLU A 1 113 ? 18.466 -2.260 2.499 1.00 82.12 113 GLU A O 1
ATOM 893 N N . ALA A 1 114 ? 17.881 -4.432 2.610 1.00 85.75 114 ALA A N 1
ATOM 894 C CA . ALA A 1 114 ? 16.607 -4.377 1.910 1.00 85.75 114 ALA A CA 1
ATOM 895 C C . ALA A 1 114 ? 15.797 -5.636 2.255 1.00 85.75 114 ALA A C 1
ATOM 897 O O . ALA A 1 114 ? 16.366 -6.707 2.520 1.00 85.75 114 ALA A O 1
ATOM 898 N N . ILE A 1 115 ? 14.477 -5.500 2.231 1.00 92.06 115 ILE A N 1
ATOM 899 C CA . ILE A 1 115 ? 13.527 -6.609 2.194 1.00 92.06 115 ILE A CA 1
ATOM 900 C C . ILE A 1 115 ? 12.955 -6.664 0.771 1.00 92.06 115 ILE A C 1
ATOM 902 O O . ILE A 1 115 ? 13.031 -5.692 0.030 1.00 92.06 115 ILE A O 1
ATOM 906 N N . SER A 1 116 ? 12.556 -7.850 0.323 1.00 95.06 116 SER A N 1
ATOM 907 C CA . SER A 1 116 ? 12.192 -8.087 -1.072 1.00 95.06 116 SER A CA 1
ATOM 908 C C . SER A 1 116 ? 10.994 -9.013 -1.177 1.00 95.06 116 SER A C 1
ATOM 910 O O . SER A 1 116 ? 10.920 -10.025 -0.470 1.00 95.06 116 SER A O 1
ATOM 912 N N . VAL A 1 117 ? 10.161 -8.779 -2.183 1.00 97.69 117 VAL A N 1
ATOM 913 C CA . VAL A 1 117 ? 9.232 -9.772 -2.711 1.00 97.69 117 VAL A CA 1
ATOM 914 C C . VAL A 1 117 ? 9.940 -10.578 -3.800 1.00 97.69 117 VAL A C 1
ATOM 916 O O . VAL A 1 117 ? 9.932 -10.279 -4.998 1.00 97.69 117 VAL A O 1
ATOM 919 N N . SER A 1 118 ? 10.575 -11.660 -3.360 1.00 97.25 118 SER A N 1
ATOM 920 C CA . SER A 1 118 ? 11.418 -12.514 -4.190 1.00 97.25 118 SER A CA 1
ATOM 921 C C . SER A 1 118 ? 10.640 -13.646 -4.880 1.00 97.25 118 SER A C 1
ATOM 923 O O . SER A 1 118 ? 9.415 -13.750 -4.802 1.00 97.25 118 SER A O 1
ATOM 925 N N . HIS A 1 119 ? 11.350 -14.528 -5.595 1.00 96.88 119 HIS A N 1
ATOM 926 C CA . HIS A 1 119 ? 10.801 -15.703 -6.302 1.00 96.88 119 HIS A CA 1
ATOM 927 C C . HIS A 1 119 ? 9.796 -15.422 -7.433 1.00 96.88 119 HIS A C 1
ATOM 929 O O . HIS A 1 119 ? 9.333 -16.370 -8.073 1.00 96.88 119 HIS A O 1
ATOM 935 N N . ALA A 1 120 ? 9.520 -14.155 -7.751 1.00 97.12 120 ALA A N 1
ATOM 936 C CA . ALA A 1 120 ? 8.749 -13.793 -8.931 1.00 97.12 120 ALA A CA 1
ATOM 937 C C . ALA A 1 120 ? 9.434 -14.304 -10.212 1.00 97.12 120 ALA A C 1
ATOM 939 O O . ALA A 1 120 ? 10.662 -14.326 -10.323 1.00 97.12 120 ALA A O 1
ATOM 940 N N . ASN A 1 121 ? 8.642 -14.739 -11.191 1.00 95.75 121 ASN A N 1
ATOM 941 C CA . ASN A 1 121 ? 9.134 -15.262 -12.466 1.00 95.75 121 ASN A CA 1
ATOM 942 C C . ASN A 1 121 ? 9.004 -14.203 -13.573 1.00 95.75 121 ASN A C 1
ATOM 944 O O . ASN A 1 121 ? 7.928 -13.632 -13.744 1.00 95.75 121 ASN A O 1
ATOM 948 N N . ASP A 1 122 ? 10.065 -13.998 -14.359 1.00 97.38 122 ASP A N 1
ATOM 949 C CA . ASP A 1 122 ? 10.113 -12.958 -15.399 1.00 97.38 122 ASP A CA 1
ATOM 950 C C . ASP A 1 122 ? 9.001 -13.115 -16.450 1.00 97.38 122 ASP A C 1
ATOM 952 O O . ASP A 1 122 ? 8.384 -12.126 -16.834 1.00 97.38 122 ASP A O 1
ATOM 956 N N . ASP A 1 123 ? 8.665 -14.340 -16.871 1.00 97.50 123 ASP A N 1
ATOM 957 C CA . ASP A 1 123 ? 7.588 -14.561 -17.846 1.00 97.50 123 ASP A CA 1
ATOM 958 C C . ASP A 1 123 ? 6.212 -14.237 -17.256 1.00 97.50 123 ASP A C 1
ATOM 960 O O . ASP A 1 123 ? 5.305 -13.806 -17.969 1.00 97.50 123 ASP A O 1
ATOM 964 N N . ARG A 1 124 ? 6.020 -14.484 -15.954 1.00 97.75 124 ARG A N 1
ATOM 965 C CA . ARG A 1 124 ? 4.778 -14.146 -15.241 1.00 97.75 124 ARG A CA 1
ATOM 966 C C . ARG A 1 124 ? 4.645 -12.631 -15.085 1.00 97.75 124 ARG A C 1
ATOM 968 O O . ARG A 1 124 ? 3.578 -12.113 -15.397 1.00 97.75 124 ARG A O 1
ATOM 975 N N . LEU A 1 125 ? 5.722 -11.940 -14.710 1.00 98.31 125 LEU A N 1
ATOM 976 C CA . LEU A 1 125 ? 5.771 -10.474 -14.650 1.00 98.31 125 LEU A CA 1
ATOM 977 C C . LEU A 1 125 ? 5.536 -9.855 -16.035 1.00 98.31 125 LEU A C 1
ATOM 979 O O . LEU A 1 125 ? 4.706 -8.962 -16.180 1.00 98.31 125 LEU A O 1
ATOM 983 N N . ALA A 1 126 ? 6.166 -10.397 -17.081 1.00 98.44 126 ALA A N 1
ATOM 984 C CA . ALA A 1 126 ? 5.966 -9.945 -18.454 1.00 98.44 126 ALA A CA 1
ATOM 985 C C . ALA A 1 126 ? 4.517 -10.112 -18.931 1.00 98.44 126 ALA A C 1
ATOM 987 O O . ALA A 1 126 ? 3.982 -9.227 -19.601 1.00 98.44 126 ALA A O 1
ATOM 988 N N . ARG A 1 127 ? 3.870 -11.235 -18.585 1.00 98.50 127 ARG A N 1
ATOM 989 C CA . ARG A 1 127 ? 2.439 -11.439 -18.858 1.00 98.50 127 ARG A CA 1
ATOM 990 C C . ARG A 1 127 ? 1.575 -10.447 -18.090 1.00 98.50 127 ARG A C 1
ATOM 992 O O . ARG A 1 127 ? 0.717 -9.830 -18.705 1.00 98.50 127 ARG A O 1
ATOM 999 N N . MET A 1 128 ? 1.825 -10.259 -16.794 1.00 98.31 128 MET A N 1
ATOM 1000 C CA . MET A 1 128 ? 1.072 -9.311 -15.971 1.00 98.31 128 MET A CA 1
ATOM 1001 C C . MET A 1 128 ? 1.176 -7.886 -16.520 1.00 98.31 128 MET A C 1
ATOM 1003 O O . MET A 1 128 ? 0.144 -7.261 -16.721 1.00 98.31 128 MET A O 1
ATOM 1007 N N . LYS A 1 129 ? 2.379 -7.404 -16.860 1.00 98.38 129 LYS A N 1
ATOM 1008 C CA . LYS A 1 129 ? 2.554 -6.073 -17.460 1.00 98.38 129 LYS A CA 1
ATOM 1009 C C . LYS A 1 129 ? 1.771 -5.913 -18.765 1.00 98.38 129 LYS A C 1
ATOM 1011 O O . LYS A 1 129 ? 1.148 -4.884 -18.987 1.00 98.38 129 LYS A O 1
ATOM 1016 N N . ARG A 1 130 ? 1.794 -6.927 -19.633 1.00 98.38 130 ARG A N 1
ATOM 1017 C CA . ARG A 1 130 ? 1.107 -6.885 -20.932 1.00 98.38 130 ARG A CA 1
ATOM 1018 C C . ARG A 1 130 ? -0.415 -6.944 -20.796 1.00 98.38 130 ARG A C 1
ATOM 1020 O O . ARG A 1 130 ? -1.112 -6.206 -21.482 1.00 98.38 130 ARG A O 1
ATOM 1027 N N . ASP A 1 131 ? -0.912 -7.856 -19.966 1.00 98.38 131 ASP A N 1
ATOM 1028 C CA . ASP A 1 131 ? -2.337 -8.199 -19.905 1.00 98.38 131 ASP A CA 1
ATOM 1029 C C . ASP A 1 131 ? -3.089 -7.339 -18.869 1.00 98.38 131 ASP A C 1
ATOM 1031 O O . ASP A 1 131 ? -4.285 -7.096 -19.015 1.00 98.38 131 ASP A O 1
ATOM 1035 N N . HIS A 1 132 ? -2.380 -6.846 -17.847 1.00 98.25 132 HIS A N 1
ATOM 1036 C CA . HIS A 1 132 ? -2.903 -6.063 -16.724 1.00 98.25 132 HIS A CA 1
ATOM 1037 C C . HIS A 1 132 ? -1.946 -4.915 -16.329 1.00 98.25 132 HIS A C 1
ATOM 1039 O O . HIS A 1 132 ? -1.463 -4.873 -15.195 1.00 98.25 132 HIS A O 1
ATOM 1045 N N . PRO A 1 133 ? -1.654 -3.962 -17.236 1.00 98.44 133 PRO A N 1
ATOM 1046 C CA . PRO A 1 133 ? -0.661 -2.913 -16.992 1.00 98.44 133 PRO A CA 1
ATOM 1047 C C . PRO A 1 133 ? -0.983 -2.041 -15.772 1.00 98.44 133 PRO A C 1
ATOM 1049 O O . PRO A 1 133 ? -0.074 -1.674 -15.039 1.00 98.44 133 PRO A O 1
ATOM 1052 N N . ALA A 1 134 ? -2.262 -1.756 -15.506 1.00 98.50 134 ALA A N 1
ATOM 1053 C CA . ALA A 1 134 ? -2.663 -0.994 -14.323 1.00 98.50 134 ALA A CA 1
ATOM 1054 C C . ALA A 1 134 ? -2.344 -1.749 -13.018 1.00 98.50 134 ALA A C 1
ATOM 1056 O O . ALA A 1 134 ? -1.767 -1.173 -12.101 1.00 98.50 134 ALA A O 1
ATOM 1057 N N . ASP A 1 135 ? -2.649 -3.048 -12.931 1.00 98.56 135 ASP A N 1
ATOM 1058 C CA . ASP A 1 135 ? -2.271 -3.854 -11.764 1.00 98.56 135 ASP A CA 1
ATOM 1059 C C . ASP A 1 135 ? -0.752 -3.982 -11.630 1.00 98.56 135 ASP A C 1
ATOM 1061 O O . ASP A 1 135 ? -0.246 -4.028 -10.515 1.00 98.56 135 ASP A O 1
ATOM 1065 N N . PHE A 1 136 ? -0.019 -4.020 -12.747 1.00 98.75 136 PHE A N 1
ATOM 1066 C CA . PHE A 1 136 ? 1.442 -4.049 -12.727 1.00 98.75 136 PHE A CA 1
ATOM 1067 C C . PHE A 1 136 ? 2.020 -2.754 -12.142 1.00 98.75 136 PHE A C 1
ATOM 1069 O O . PHE A 1 136 ? 2.851 -2.814 -11.245 1.00 98.75 136 PHE A O 1
ATOM 1076 N N . VAL A 1 137 ? 1.501 -1.590 -12.554 1.00 98.75 137 VAL A N 1
ATOM 1077 C CA . VAL A 1 137 ? 1.842 -0.297 -11.937 1.00 98.75 137 VAL A CA 1
ATOM 1078 C C . VAL A 1 137 ? 1.469 -0.287 -10.456 1.00 98.75 137 VAL A C 1
ATOM 1080 O O . VAL A 1 137 ? 2.292 0.076 -9.621 1.00 98.75 137 VAL A O 1
ATOM 1083 N N . ARG A 1 138 ? 0.252 -0.726 -10.106 1.00 98.50 138 ARG A N 1
ATOM 1084 C CA . ARG A 1 138 ? -0.198 -0.800 -8.707 1.00 98.50 138 ARG A CA 1
ATOM 1085 C C . ARG A 1 138 ? 0.738 -1.638 -7.855 1.00 98.50 138 ARG A C 1
ATOM 1087 O O . ARG A 1 138 ? 1.019 -1.252 -6.728 1.00 98.50 138 ARG A O 1
ATOM 1094 N N . ALA A 1 139 ? 1.207 -2.767 -8.389 1.00 98.56 139 ALA A N 1
ATOM 1095 C CA . ALA A 1 139 ? 2.073 -3.678 -7.663 1.00 98.56 139 ALA A CA 1
ATOM 1096 C C . ALA A 1 139 ? 3.323 -2.970 -7.149 1.00 98.56 139 ALA A C 1
ATOM 1098 O O . ALA A 1 139 ? 3.774 -3.346 -6.088 1.00 98.56 139 ALA A O 1
ATOM 1099 N N . HIS A 1 140 ? 3.835 -1.936 -7.818 1.00 98.44 140 HIS A N 1
ATOM 1100 C CA . HIS A 1 140 ? 4.990 -1.170 -7.344 1.00 98.44 140 HIS A CA 1
ATOM 1101 C C . HIS A 1 140 ? 4.679 -0.228 -6.175 1.00 98.44 140 HIS A C 1
ATOM 1103 O O . HIS A 1 140 ? 5.549 0.020 -5.363 1.00 98.44 140 HIS A O 1
ATOM 1109 N N . ALA A 1 141 ? 3.456 0.293 -6.064 1.00 97.75 141 ALA A N 1
ATOM 1110 C CA . ALA A 1 141 ? 3.073 1.218 -4.990 1.00 97.75 141 ALA A CA 1
ATOM 1111 C C . ALA A 1 141 ? 2.297 0.545 -3.842 1.00 97.75 141 ALA A C 1
ATOM 1113 O O . ALA A 1 141 ? 1.946 1.200 -2.862 1.00 97.75 141 ALA A O 1
ATOM 1114 N N . ALA A 1 142 ? 1.993 -0.750 -3.975 1.00 98.44 142 ALA A N 1
ATOM 1115 C CA . ALA A 1 142 ? 1.115 -1.467 -3.060 1.00 98.44 142 ALA A CA 1
ATOM 1116 C C . ALA A 1 142 ? 1.659 -1.526 -1.623 1.00 98.44 142 ALA A C 1
ATOM 1118 O O . ALA A 1 142 ? 0.858 -1.502 -0.696 1.00 98.44 142 ALA A O 1
ATOM 1119 N N . GLY A 1 143 ? 2.980 -1.559 -1.423 1.00 98.19 143 GLY A N 1
ATOM 1120 C CA . GLY A 1 143 ? 3.580 -1.592 -0.090 1.00 98.19 143 GLY A CA 1
ATOM 1121 C C . GLY A 1 143 ? 3.159 -0.411 0.780 1.00 98.19 143 GLY A C 1
ATOM 1122 O O . GLY A 1 143 ? 2.511 -0.604 1.809 1.00 98.19 143 GLY A O 1
ATOM 1123 N N . ILE A 1 144 ? 3.384 0.818 0.300 1.00 97.75 144 ILE A N 1
ATOM 1124 C CA . ILE A 1 144 ? 2.927 2.038 0.992 1.00 97.75 144 ILE A CA 1
ATOM 1125 C C . ILE A 1 144 ? 1.389 2.127 1.056 1.00 97.75 144 ILE A C 1
ATOM 1127 O O . ILE A 1 144 ? 0.850 2.656 2.028 1.00 97.75 144 ILE A O 1
ATOM 1131 N N . GLU A 1 145 ? 0.652 1.582 0.075 1.00 98.31 145 GLU A N 1
ATOM 1132 C CA . GLU A 1 145 ? -0.816 1.445 0.183 1.00 98.31 145 GLU A CA 1
ATOM 1133 C C . GLU A 1 145 ? -1.199 0.646 1.449 1.00 98.31 145 GLU A C 1
ATOM 1135 O O . GLU A 1 145 ? -2.127 1.018 2.166 1.00 98.31 145 GLU A O 1
ATOM 1140 N N . GLY A 1 146 ? -0.460 -0.422 1.766 1.00 98.38 146 GLY A N 1
ATOM 1141 C CA . GLY A 1 146 ? -0.685 -1.243 2.957 1.00 98.38 146 GLY A CA 1
ATOM 1142 C C . GLY A 1 146 ? -0.335 -0.553 4.266 1.00 98.38 146 GLY A C 1
ATOM 1143 O O . GLY A 1 146 ? -1.100 -0.636 5.230 1.00 98.38 146 GLY A O 1
ATOM 1144 N N . GLU A 1 147 ? 0.775 0.173 4.285 1.00 98.12 147 GLU A N 1
ATOM 1145 C CA . GLU A 1 147 ? 1.206 0.995 5.418 1.00 98.12 147 GLU A CA 1
ATOM 1146 C C . GLU A 1 147 ? 0.169 2.080 5.762 1.00 98.12 147 GLU A C 1
ATOM 1148 O O . GLU A 1 147 ? -0.244 2.239 6.917 1.00 98.12 147 GLU A O 1
ATOM 1153 N N . HIS A 1 148 ? -0.332 2.797 4.752 1.00 97.69 148 HIS A N 1
ATOM 1154 C CA . HIS A 1 148 ? -1.381 3.801 4.937 1.00 97.69 148 HIS A CA 1
ATOM 1155 C C . HIS A 1 148 ? -2.698 3.173 5.413 1.00 97.69 148 HIS A C 1
ATOM 1157 O O . HIS A 1 148 ? -3.308 3.672 6.367 1.00 97.69 148 HIS A O 1
ATOM 1163 N N . ALA A 1 149 ? -3.099 2.038 4.830 1.00 97.81 149 ALA A N 1
ATOM 1164 C CA . ALA A 1 149 ? -4.288 1.306 5.255 1.00 97.81 149 ALA A CA 1
ATOM 1165 C C . ALA A 1 149 ? -4.183 0.825 6.717 1.00 97.81 149 ALA A C 1
ATOM 1167 O O . ALA A 1 149 ? -5.168 0.888 7.464 1.00 97.81 149 ALA A O 1
ATOM 1168 N N . LEU A 1 150 ? -2.995 0.391 7.156 1.00 97.81 150 LEU A N 1
ATOM 1169 C CA . LEU A 1 150 ? -2.710 0.027 8.545 1.00 97.81 150 LEU A CA 1
ATOM 1170 C C . LEU A 1 150 ? -2.896 1.216 9.491 1.00 97.81 150 LEU A C 1
ATOM 1172 O O . LEU A 1 150 ? -3.607 1.098 10.495 1.00 97.81 150 LEU A O 1
ATOM 1176 N N . VAL A 1 151 ? -2.280 2.359 9.185 1.00 96.81 151 VAL A N 1
ATOM 1177 C CA . VAL A 1 151 ? -2.382 3.548 10.039 1.00 96.81 151 VAL A CA 1
ATOM 1178 C C . VAL A 1 151 ? -3.835 4.006 10.133 1.00 96.81 151 VAL A C 1
ATOM 1180 O O . VAL A 1 151 ? -4.361 4.140 11.240 1.00 96.81 151 VAL A O 1
ATOM 1183 N N . LEU A 1 152 ? -4.536 4.117 9.003 1.00 95.69 152 LEU A N 1
ATOM 1184 C CA . LEU A 1 152 ? -5.939 4.530 8.982 1.00 95.69 152 LEU A CA 1
ATOM 1185 C C . LEU A 1 152 ? -6.842 3.566 9.772 1.00 95.69 152 LEU A C 1
ATOM 1187 O O . LEU A 1 152 ? -7.766 3.992 10.474 1.00 95.69 152 LEU A O 1
ATOM 1191 N N . ARG A 1 153 ? -6.572 2.255 9.709 1.00 95.19 153 ARG A N 1
ATOM 1192 C CA . ARG A 1 153 ? -7.271 1.235 10.507 1.00 95.19 153 ARG A CA 1
ATOM 1193 C C . ARG A 1 153 ? -7.103 1.488 12.005 1.00 95.19 153 ARG A C 1
ATOM 1195 O O . ARG A 1 153 ? 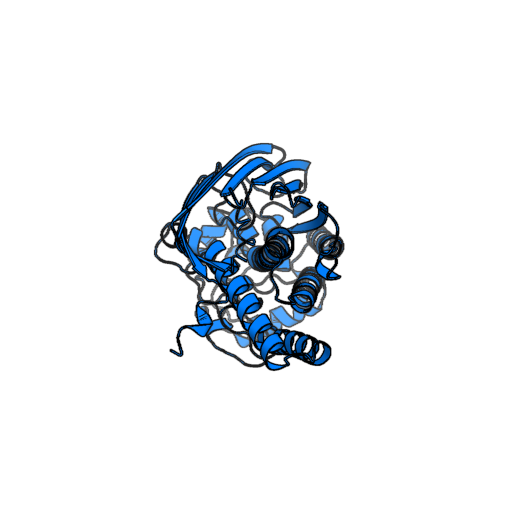-8.103 1.504 12.730 1.00 95.19 153 ARG A O 1
ATOM 1202 N N . LEU A 1 154 ? -5.869 1.691 12.464 1.00 94.06 154 LEU A N 1
ATOM 1203 C CA . LEU A 1 154 ? -5.554 1.928 13.874 1.00 94.06 154 LEU A CA 1
ATOM 1204 C C . LEU A 1 154 ? -6.130 3.265 14.373 1.00 94.06 154 LEU A C 1
ATOM 1206 O O . LEU A 1 154 ? -6.668 3.336 15.481 1.00 94.06 154 LEU A O 1
ATOM 1210 N N . GLU A 1 155 ? -6.102 4.307 13.544 1.00 93.31 155 GLU A N 1
ATOM 1211 C CA . GLU A 1 155 ? -6.699 5.613 13.841 1.00 93.31 155 GLU A CA 1
ATOM 1212 C C . GLU A 1 155 ? -8.216 5.532 14.005 1.00 93.31 155 GLU A C 1
ATOM 1214 O O . GLU A 1 155 ? -8.760 6.010 15.006 1.00 93.31 155 GLU A O 1
ATOM 1219 N N . ARG A 1 156 ? -8.911 4.870 13.069 1.00 92.31 156 ARG A N 1
ATOM 1220 C CA . ARG A 1 156 ? -10.364 4.646 13.151 1.00 92.31 156 ARG A CA 1
ATOM 1221 C C . ARG A 1 156 ? -10.742 3.917 14.432 1.00 92.31 156 ARG A C 1
ATOM 1223 O O . ARG A 1 156 ? -11.681 4.319 15.120 1.00 92.31 156 ARG A O 1
ATOM 1230 N N . GLN A 1 157 ? -10.000 2.872 14.782 1.00 88.81 157 GLN A N 1
ATOM 1231 C CA . GLN A 1 157 ? -10.232 2.114 16.010 1.00 88.81 157 GLN A CA 1
ATOM 1232 C C . GLN A 1 157 ? -10.015 2.968 17.256 1.00 88.81 157 GLN A C 1
ATOM 1234 O O . GLN A 1 157 ? -10.842 2.953 18.171 1.00 88.81 157 GLN A O 1
ATOM 1239 N N . HIS A 1 158 ? -8.938 3.751 17.295 1.00 88.50 158 HIS A N 1
ATOM 1240 C CA . HIS A 1 158 ? -8.693 4.655 18.409 1.00 88.50 158 HIS A CA 1
ATOM 1241 C C . HIS A 1 158 ? -9.825 5.683 18.541 1.00 88.50 158 HIS A C 1
ATOM 1243 O O . HIS A 1 158 ? -10.387 5.858 19.624 1.00 88.50 158 HIS A O 1
ATOM 1249 N N . PHE A 1 159 ? -10.230 6.310 17.435 1.00 90.12 159 PHE A N 1
ATOM 1250 C CA . PHE A 1 159 ? -11.246 7.356 17.445 1.00 90.12 159 PHE A CA 1
ATOM 1251 C C . PHE A 1 159 ? -12.661 6.847 17.785 1.00 90.12 159 PHE A C 1
ATOM 1253 O O . PHE A 1 159 ? -13.373 7.507 18.556 1.00 90.12 159 PHE A O 1
ATOM 1260 N N . PHE A 1 160 ? -13.081 5.700 17.235 1.00 89.19 160 PHE A N 1
ATOM 1261 C CA . PHE A 1 160 ? -14.438 5.163 17.406 1.00 89.19 160 PHE A CA 1
ATOM 1262 C C . PHE A 1 160 ? -14.604 4.252 18.624 1.00 89.19 160 PHE A C 1
ATOM 1264 O O . PHE A 1 160 ? -15.676 4.247 19.236 1.00 89.19 160 PHE A O 1
ATOM 1271 N N . ASP A 1 161 ? -13.601 3.444 18.957 1.00 84.38 161 ASP A N 1
ATOM 1272 C CA . ASP A 1 161 ? -13.697 2.436 20.020 1.00 84.38 161 ASP A CA 1
ATOM 1273 C C . ASP A 1 161 ? -12.925 2.821 21.286 1.00 84.38 161 ASP A C 1
ATOM 1275 O O . ASP A 1 161 ? -13.049 2.134 22.302 1.00 84.38 161 ASP A O 1
ATOM 1279 N N . GLY A 1 162 ? -12.170 3.925 21.253 1.00 77.31 162 GLY A N 1
ATOM 1280 C CA . GLY A 1 162 ? -11.329 4.346 22.371 1.00 77.31 162 GLY A CA 1
ATOM 1281 C C . GLY A 1 162 ? -10.225 3.330 22.651 1.00 77.31 162 GLY A C 1
ATOM 1282 O O . GLY A 1 162 ? -9.974 3.010 23.815 1.00 77.31 162 GLY A O 1
ATOM 1283 N N . ALA A 1 163 ? -9.632 2.758 21.592 1.00 68.88 163 ALA A N 1
ATOM 1284 C CA . ALA A 1 163 ? -8.554 1.782 21.711 1.00 68.88 163 ALA A CA 1
ATOM 1285 C C . ALA A 1 163 ? -7.474 2.294 22.676 1.00 68.88 163 ALA A C 1
ATOM 1287 O O . ALA A 1 163 ? -7.027 3.432 22.582 1.00 68.88 163 ALA A O 1
ATOM 1288 N N . THR A 1 164 ? -7.071 1.460 23.634 1.00 67.56 164 THR A N 1
ATOM 1289 C CA . THR A 1 164 ? -6.235 1.922 24.752 1.00 67.56 164 THR A CA 1
ATOM 1290 C C . THR A 1 164 ? -4.738 1.883 24.463 1.00 67.56 164 THR A C 1
ATOM 1292 O O . THR A 1 164 ? -3.983 2.293 25.333 1.00 67.56 164 THR A O 1
ATOM 1295 N N . SER A 1 165 ? -4.305 1.337 23.319 1.00 82.25 165 SER A N 1
ATOM 1296 C CA . SER A 1 165 ? -2.884 1.302 22.960 1.00 82.25 165 SER A CA 1
ATOM 1297 C C . SER A 1 165 ? -2.410 2.671 22.480 1.00 82.25 165 SER A C 1
ATOM 1299 O O . SER A 1 165 ? -3.102 3.353 21.715 1.00 82.25 165 SER A O 1
ATOM 1301 N N . TRP A 1 166 ? -1.201 3.061 22.875 1.00 88.94 166 TRP A N 1
ATOM 1302 C CA . TRP A 1 166 ? -0.531 4.230 22.317 1.00 88.94 166 TRP A CA 1
ATOM 1303 C C . TRP A 1 166 ? 0.257 3.877 21.047 1.00 88.94 166 TRP A C 1
ATOM 1305 O O . TRP A 1 166 ? 1.435 3.554 21.108 1.00 88.94 166 TRP A O 1
ATOM 1315 N N . ASN A 1 167 ? -0.391 3.977 19.884 1.00 93.06 167 ASN A N 1
ATOM 1316 C CA . ASN A 1 167 ? 0.218 3.677 18.574 1.00 93.06 167 ASN A CA 1
ATOM 1317 C C . ASN A 1 167 ? 0.866 4.900 17.892 1.00 93.06 167 ASN A C 1
ATOM 1319 O O . ASN A 1 167 ? 1.270 4.827 16.738 1.00 93.06 167 ASN A O 1
ATOM 1323 N N . VAL A 1 168 ? 0.943 6.048 18.573 1.00 93.19 168 VAL A N 1
ATOM 1324 C CA . VAL A 1 168 ? 1.459 7.296 17.981 1.00 93.19 168 VAL A CA 1
ATOM 1325 C C . VAL A 1 168 ? 2.900 7.171 17.452 1.00 93.19 168 VAL A C 1
ATOM 1327 O O . VAL A 1 168 ? 3.151 7.709 16.374 1.00 93.19 168 VAL A O 1
ATOM 1330 N N . PRO A 1 169 ? 3.851 6.498 18.140 1.00 93.81 169 PRO A N 1
ATOM 1331 C CA . PRO A 1 169 ? 5.203 6.321 17.604 1.00 93.81 169 PRO A CA 1
ATOM 1332 C C . PRO A 1 169 ? 5.213 5.576 16.269 1.00 93.81 169 PRO A C 1
ATOM 1334 O O . PRO A 1 169 ? 5.834 6.064 15.329 1.00 93.81 169 PRO A O 1
ATOM 1337 N N . LEU A 1 170 ? 4.450 4.483 16.163 1.00 95.62 170 LEU A N 1
ATOM 1338 C CA . LEU A 1 170 ? 4.239 3.762 14.911 1.00 95.62 170 LEU A CA 1
ATOM 1339 C C . LEU A 1 170 ? 3.706 4.684 13.807 1.00 95.62 170 LEU A C 1
ATOM 1341 O O . LEU A 1 170 ? 4.262 4.701 12.719 1.00 95.62 170 LEU A O 1
ATOM 1345 N N . TYR A 1 171 ? 2.692 5.516 14.073 1.00 95.62 171 TYR A N 1
ATOM 1346 C CA . TYR A 1 171 ? 2.145 6.418 13.042 1.00 95.62 171 TYR A CA 1
ATOM 1347 C C . TYR A 1 171 ? 3.200 7.376 12.481 1.00 95.62 171 TYR A C 1
ATOM 1349 O O . TYR A 1 171 ? 3.221 7.642 11.280 1.00 95.62 171 TYR A O 1
ATOM 1357 N N . TRP A 1 172 ? 4.071 7.902 13.349 1.00 96.06 172 TRP A N 1
ATOM 1358 C CA . TRP A 1 172 ? 5.194 8.737 12.927 1.00 96.06 172 TRP A CA 1
ATOM 1359 C C . TRP A 1 172 ? 6.230 7.948 12.139 1.00 96.06 172 TRP A C 1
ATOM 1361 O O . TRP A 1 172 ? 6.683 8.440 11.109 1.00 96.06 172 TRP A O 1
ATOM 1371 N N . LEU A 1 173 ? 6.596 6.758 12.620 1.00 95.69 173 LEU A N 1
ATOM 1372 C CA . LEU A 1 173 ? 7.569 5.891 11.966 1.00 95.69 173 LEU A CA 1
ATOM 1373 C C . LEU A 1 173 ? 7.120 5.566 10.542 1.00 95.69 173 LEU A C 1
ATOM 1375 O O . LEU A 1 173 ? 7.846 5.883 9.606 1.00 95.69 173 LEU A O 1
ATOM 1379 N N . VAL A 1 174 ? 5.901 5.044 10.395 1.00 96.44 174 VAL A N 1
ATOM 1380 C CA . VAL A 1 174 ? 5.313 4.667 9.109 1.00 96.44 174 VAL A CA 1
ATOM 1381 C C . VAL A 1 174 ? 5.259 5.871 8.175 1.00 96.44 174 VAL A C 1
ATOM 1383 O O . VAL A 1 174 ? 5.942 5.891 7.160 1.00 96.44 174 VAL A O 1
ATOM 1386 N N . LYS A 1 175 ? 4.550 6.947 8.546 1.00 96.81 175 LYS A N 1
ATOM 1387 C CA . LYS A 1 175 ? 4.342 8.087 7.635 1.00 96.81 175 LYS A CA 1
ATOM 1388 C C . LYS A 1 175 ? 5.647 8.776 7.227 1.00 96.81 175 LYS A C 1
ATOM 1390 O O . LYS A 1 175 ? 5.775 9.190 6.078 1.00 96.81 175 LYS A O 1
ATOM 1395 N N . LEU A 1 176 ? 6.617 8.920 8.136 1.00 97.06 176 LEU A N 1
ATOM 1396 C CA . LEU A 1 176 ? 7.914 9.508 7.785 1.00 97.06 176 LEU A CA 1
ATOM 1397 C C . LEU A 1 176 ? 8.748 8.572 6.907 1.00 97.06 176 LEU A C 1
ATOM 1399 O O . LEU A 1 176 ? 9.402 9.062 5.986 1.00 97.06 176 LEU A O 1
ATOM 1403 N N . ASN A 1 177 ? 8.714 7.262 7.168 1.00 95.75 177 ASN A N 1
ATOM 1404 C CA . ASN A 1 177 ? 9.401 6.271 6.346 1.00 95.75 177 ASN A CA 1
ATOM 1405 C C . ASN A 1 177 ? 8.818 6.237 4.928 1.00 95.75 177 ASN A C 1
ATOM 1407 O O . ASN A 1 177 ? 9.567 6.395 3.967 1.00 95.75 177 ASN A O 1
ATOM 1411 N N . SER A 1 178 ? 7.490 6.172 4.792 1.00 96.38 178 SER A N 1
ATOM 1412 C CA . SER A 1 178 ? 6.797 6.212 3.501 1.00 96.38 178 SER A CA 1
ATOM 1413 C C . SER A 1 178 ? 7.151 7.484 2.710 1.00 96.38 178 SER A C 1
ATOM 1415 O O . SER A 1 178 ? 7.496 7.409 1.531 1.00 96.38 178 SER A O 1
ATOM 1417 N N . ILE A 1 179 ? 7.145 8.666 3.350 1.00 97.56 179 ILE A N 1
ATOM 1418 C CA . ILE A 1 179 ? 7.547 9.935 2.706 1.00 97.56 179 ILE A CA 1
ATOM 1419 C C . ILE A 1 179 ? 9.002 9.880 2.229 1.00 97.56 179 ILE A C 1
ATOM 1421 O O . ILE A 1 179 ? 9.297 10.255 1.091 1.00 97.56 179 ILE A O 1
ATOM 1425 N N . ALA A 1 180 ? 9.913 9.435 3.098 1.00 97.31 180 ALA A N 1
ATOM 1426 C CA . ALA A 1 180 ? 11.331 9.348 2.775 1.00 97.31 180 ALA A CA 1
ATOM 1427 C C . ALA A 1 180 ? 11.585 8.373 1.617 1.00 97.31 180 ALA A C 1
ATOM 1429 O O . ALA A 1 180 ? 12.355 8.705 0.718 1.00 97.31 180 ALA A O 1
ATOM 1430 N N . TYR A 1 181 ? 10.895 7.231 1.601 1.00 96.81 181 TYR A N 1
ATOM 1431 C CA . TYR A 1 181 ? 11.066 6.192 0.589 1.00 96.81 181 TYR A CA 1
ATOM 1432 C C . TYR A 1 181 ? 10.505 6.603 -0.783 1.00 96.81 181 TYR A C 1
ATOM 1434 O O . TYR A 1 181 ? 11.135 6.375 -1.814 1.00 96.81 181 TYR A O 1
ATOM 1442 N N . VAL A 1 182 ? 9.372 7.317 -0.837 1.00 97.62 182 VAL A N 1
ATOM 1443 C CA . VAL A 1 182 ? 8.910 7.917 -2.107 1.00 97.62 182 VAL A CA 1
ATOM 1444 C C . VAL A 1 182 ? 9.920 8.944 -2.619 1.00 97.62 182 VAL A C 1
ATOM 1446 O O . VAL A 1 182 ? 10.246 8.961 -3.808 1.00 97.62 182 VAL A O 1
ATOM 1449 N N . ALA A 1 183 ? 10.436 9.800 -1.733 1.00 97.38 183 ALA A N 1
ATOM 1450 C CA . ALA A 1 183 ? 11.380 10.844 -2.112 1.00 97.38 183 ALA A CA 1
ATOM 1451 C C . ALA A 1 183 ? 12.738 10.287 -2.582 1.00 97.38 183 ALA A C 1
ATOM 1453 O O . ALA A 1 183 ? 13.308 10.840 -3.531 1.00 97.38 183 ALA A O 1
ATOM 1454 N N . SER A 1 184 ? 13.234 9.196 -1.979 1.00 96.44 184 SER A N 1
ATOM 1455 C CA . SER A 1 184 ? 14.526 8.581 -2.329 1.00 96.44 184 SER A CA 1
ATOM 1456 C C . SER A 1 184 ? 14.575 8.070 -3.765 1.00 96.44 184 SER A C 1
ATOM 1458 O O . SER A 1 184 ? 15.630 8.110 -4.390 1.00 96.44 184 SER A O 1
ATOM 1460 N N . GLY A 1 185 ? 13.432 7.703 -4.352 1.00 94.94 185 GLY A N 1
ATOM 1461 C CA . GLY A 1 185 ? 13.376 7.281 -5.754 1.00 94.94 185 GLY A CA 1
ATOM 1462 C C . GLY A 1 185 ? 13.783 8.377 -6.753 1.00 94.94 185 GLY A C 1
ATOM 1463 O O . GLY A 1 185 ? 14.107 8.073 -7.897 1.00 94.94 185 GLY A O 1
ATOM 1464 N N . SER A 1 186 ? 13.781 9.649 -6.336 1.00 94.25 186 SER A N 1
ATOM 1465 C CA . SER A 1 186 ? 14.207 10.793 -7.160 1.00 94.25 186 SER A CA 1
ATOM 1466 C C . SER A 1 186 ? 15.662 11.225 -6.924 1.00 94.25 186 SER A C 1
ATOM 1468 O O . SER A 1 186 ? 16.071 12.285 -7.404 1.00 94.25 186 SER A O 1
ATOM 1470 N N . THR A 1 187 ? 16.450 10.445 -6.177 1.00 94.06 187 THR A N 1
ATOM 1471 C CA . THR A 1 187 ? 17.835 10.788 -5.830 1.00 94.06 187 THR A CA 1
ATOM 1472 C C . THR A 1 187 ? 18.854 9.843 -6.472 1.00 94.06 187 THR A C 1
ATOM 1474 O O . THR A 1 187 ? 18.548 8.724 -6.883 1.00 94.06 187 THR A O 1
ATOM 1477 N N . ASN A 1 188 ? 20.109 10.295 -6.562 1.00 92.50 188 ASN A N 1
ATOM 1478 C CA . ASN A 1 188 ? 21.187 9.506 -7.166 1.00 92.50 188 ASN A CA 1
ATOM 1479 C C . ASN A 1 188 ? 21.541 8.258 -6.345 1.00 92.50 188 ASN A C 1
ATOM 1481 O O . ASN A 1 188 ? 22.091 7.302 -6.892 1.00 92.50 188 ASN A O 1
ATOM 1485 N N . GLU A 1 189 ? 21.240 8.254 -5.046 1.00 92.12 189 GLU A N 1
ATOM 1486 C CA . GLU A 1 189 ? 21.430 7.108 -4.161 1.00 92.12 189 GLU A CA 1
ATOM 1487 C C . GLU A 1 189 ? 20.691 5.872 -4.697 1.00 92.12 189 GLU A C 1
ATOM 1489 O O . GLU A 1 189 ? 21.293 4.796 -4.738 1.00 92.12 189 GLU A O 1
ATOM 1494 N N . ALA A 1 190 ? 19.482 6.037 -5.253 1.00 91.56 190 ALA A N 1
ATOM 1495 C CA . ALA A 1 190 ? 18.699 4.946 -5.841 1.00 91.56 190 ALA A CA 1
ATOM 1496 C C . ALA A 1 190 ? 19.437 4.227 -6.990 1.00 91.56 190 ALA A C 1
ATOM 1498 O O . ALA A 1 190 ? 19.323 3.007 -7.146 1.00 91.56 190 ALA A O 1
ATOM 1499 N N . ASN A 1 191 ? 20.254 4.952 -7.769 1.00 95.12 191 ASN A N 1
ATOM 1500 C CA . ASN A 1 191 ? 21.117 4.351 -8.793 1.00 95.12 191 ASN A CA 1
ATOM 1501 C C . ASN A 1 191 ? 22.165 3.429 -8.146 1.00 95.12 191 ASN A C 1
ATOM 1503 O O . ASN A 1 191 ? 22.353 2.290 -8.578 1.00 95.12 191 ASN A O 1
ATOM 1507 N N . SER A 1 192 ? 22.833 3.913 -7.094 1.00 93.94 192 SER A N 1
ATOM 1508 C CA . SER A 1 192 ? 23.889 3.163 -6.406 1.00 93.94 192 SER A CA 1
ATOM 1509 C C . SER A 1 192 ? 23.372 1.919 -5.672 1.00 93.94 192 SER A C 1
ATOM 1511 O O . SER A 1 192 ? 24.050 0.886 -5.667 1.00 93.94 192 SER A O 1
ATOM 1513 N N . GLU A 1 193 ? 22.167 1.992 -5.104 1.00 93.00 193 GLU A N 1
ATOM 1514 C CA . GLU A 1 193 ? 21.492 0.872 -4.440 1.00 93.00 193 GLU A CA 1
ATOM 1515 C C . GLU A 1 193 ? 21.061 -0.189 -5.448 1.00 93.00 193 GLU A C 1
ATOM 1517 O O . GLU A 1 193 ? 21.395 -1.363 -5.284 1.00 93.00 193 GLU A O 1
ATOM 1522 N N . THR A 1 194 ? 20.448 0.235 -6.557 1.00 94.88 194 THR A N 1
ATOM 1523 C CA . THR A 1 194 ? 20.097 -0.652 -7.675 1.00 94.88 194 THR A CA 1
ATOM 1524 C C . THR A 1 194 ? 21.322 -1.412 -8.178 1.00 94.88 194 THR A C 1
ATOM 1526 O O . THR A 1 194 ? 21.301 -2.638 -8.296 1.00 94.88 194 THR A O 1
ATOM 1529 N N . ASP A 1 195 ? 22.430 -0.705 -8.414 1.00 95.06 195 ASP A N 1
ATOM 1530 C CA . ASP A 1 195 ? 23.684 -1.316 -8.852 1.00 95.06 195 ASP A CA 1
ATOM 1531 C C . ASP A 1 195 ? 24.229 -2.335 -7.843 1.00 95.06 195 ASP A C 1
ATOM 1533 O O . ASP A 1 195 ? 24.847 -3.330 -8.230 1.00 95.06 195 ASP A O 1
ATOM 1537 N N . LYS A 1 196 ? 24.048 -2.088 -6.542 1.00 94.50 196 LYS A N 1
ATOM 1538 C CA . LYS A 1 196 ? 24.450 -3.018 -5.484 1.00 94.50 196 LYS A CA 1
ATOM 1539 C C . LYS A 1 196 ? 23.578 -4.271 -5.494 1.00 94.50 196 LYS A C 1
ATOM 1541 O O . LYS A 1 196 ? 24.132 -5.369 -5.546 1.00 94.50 196 LYS A O 1
ATOM 1546 N N . TRP A 1 197 ? 22.256 -4.125 -5.526 1.00 93.94 197 TRP A N 1
ATOM 1547 C CA . TRP A 1 197 ? 21.330 -5.259 -5.532 1.00 93.94 197 TRP A CA 1
ATOM 1548 C C . TRP A 1 197 ? 21.518 -6.156 -6.761 1.00 93.94 197 TRP A C 1
ATOM 1550 O O . TRP A 1 197 ? 21.675 -7.371 -6.615 1.00 93.94 197 TRP A O 1
ATOM 1560 N N . GLU A 1 198 ? 21.633 -5.575 -7.962 1.00 94.56 198 GLU A N 1
ATOM 1561 C CA . GLU A 1 198 ? 21.877 -6.344 -9.193 1.00 94.56 198 GLU A CA 1
ATOM 1562 C C . GLU A 1 198 ? 23.189 -7.151 -9.124 1.00 94.56 198 GLU A C 1
ATOM 1564 O O . GLU A 1 198 ? 23.271 -8.282 -9.624 1.00 94.56 198 GLU A O 1
ATOM 1569 N N . ARG A 1 199 ? 24.230 -6.603 -8.478 1.00 93.81 199 ARG A N 1
ATOM 1570 C CA . ARG A 1 199 ? 25.494 -7.322 -8.249 1.00 93.81 199 ARG A CA 1
ATOM 1571 C C . ARG A 1 199 ? 25.334 -8.472 -7.254 1.00 93.81 199 ARG A C 1
ATOM 1573 O O . ARG A 1 199 ? 25.790 -9.580 -7.546 1.00 93.81 199 ARG A O 1
ATOM 1580 N N . ASP A 1 200 ? 24.697 -8.233 -6.112 1.00 92.31 200 ASP A N 1
ATOM 1581 C CA . ASP A 1 200 ? 24.629 -9.190 -4.997 1.00 92.31 200 ASP A CA 1
ATOM 1582 C C . ASP A 1 200 ? 23.709 -10.393 -5.298 1.00 92.31 200 ASP A C 1
ATOM 1584 O O . ASP A 1 200 ? 23.965 -11.545 -4.904 1.00 92.31 200 ASP A O 1
ATOM 1588 N N . GLU A 1 201 ? 22.641 -10.160 -6.057 1.00 91.88 201 GLU A N 1
ATOM 1589 C CA . GLU A 1 201 ? 21.708 -11.199 -6.492 1.00 91.88 201 GLU A CA 1
ATOM 1590 C C . GLU A 1 201 ? 22.289 -12.057 -7.625 1.00 91.88 201 GLU A C 1
ATOM 1592 O O . GLU A 1 201 ? 22.148 -13.294 -7.632 1.00 91.88 201 GLU A O 1
ATOM 1597 N N . GLY A 1 202 ? 22.993 -11.410 -8.561 1.00 92.44 202 GLY A N 1
ATOM 1598 C CA . GLY A 1 202 ? 23.709 -12.040 -9.663 1.00 92.44 202 GLY A CA 1
ATOM 1599 C C . GLY A 1 202 ? 22.789 -12.800 -10.625 1.00 92.44 202 GLY A C 1
ATOM 1600 O O . GLY A 1 202 ? 21.794 -12.284 -11.133 1.00 92.44 202 GLY A O 1
ATOM 1601 N N . ALA A 1 203 ? 23.134 -14.045 -10.959 1.00 94.88 203 ALA A N 1
ATOM 1602 C CA . ALA A 1 203 ? 22.360 -14.880 -11.891 1.00 94.88 203 ALA A CA 1
ATOM 1603 C C . ALA A 1 203 ? 21.149 -15.593 -11.247 1.00 94.88 203 ALA A C 1
ATOM 1605 O O . ALA A 1 203 ? 20.413 -16.306 -11.928 1.00 94.88 203 ALA A O 1
ATOM 1606 N N . ARG A 1 204 ? 20.933 -15.443 -9.932 1.00 93.94 204 ARG A N 1
ATOM 1607 C CA . ARG A 1 204 ? 19.899 -16.187 -9.195 1.00 93.94 204 ARG A CA 1
ATOM 1608 C C . ARG A 1 204 ? 18.562 -15.452 -9.224 1.00 93.94 204 ARG A C 1
ATOM 1610 O O . ARG A 1 204 ? 18.263 -14.693 -8.311 1.00 93.94 204 ARG A O 1
ATOM 1617 N N . ILE A 1 205 ? 17.732 -15.753 -10.223 1.00 92.69 205 ILE A N 1
ATOM 1618 C CA . ILE A 1 205 ? 16.392 -15.157 -10.402 1.00 92.69 205 ILE A CA 1
ATOM 1619 C C . ILE A 1 205 ? 15.531 -15.252 -9.128 1.00 92.69 205 ILE A C 1
ATOM 1621 O O . ILE A 1 205 ? 14.844 -14.299 -8.785 1.00 92.69 205 ILE A O 1
ATOM 1625 N N . SER A 1 206 ? 15.603 -16.360 -8.381 1.00 93.62 206 SER A N 1
ATOM 1626 C CA . SER A 1 206 ? 14.804 -16.546 -7.160 1.00 93.62 206 SER A CA 1
ATOM 1627 C C . SER A 1 206 ? 15.172 -15.614 -6.004 1.00 93.62 206 SER A C 1
ATOM 1629 O O . SER A 1 206 ? 14.386 -15.481 -5.072 1.00 93.62 206 SER A O 1
ATOM 1631 N N . LYS A 1 207 ? 16.356 -14.992 -6.036 1.00 93.75 207 LYS A N 1
ATOM 1632 C CA . LYS A 1 207 ? 16.777 -14.012 -5.028 1.00 93.75 207 LYS A CA 1
ATOM 1633 C C . LYS A 1 207 ? 16.397 -12.584 -5.375 1.00 93.75 207 LYS A C 1
ATOM 1635 O O . LYS A 1 207 ? 16.462 -11.755 -4.482 1.00 93.75 207 LYS A O 1
ATOM 1640 N N . ARG A 1 208 ? 16.066 -12.328 -6.638 1.00 95.00 208 ARG A N 1
ATOM 1641 C CA . ARG A 1 208 ? 15.752 -10.988 -7.102 1.00 95.00 208 ARG A CA 1
ATOM 1642 C C . ARG A 1 208 ? 14.411 -10.570 -6.559 1.00 95.00 208 ARG A C 1
ATOM 1644 O O . ARG A 1 208 ? 13.450 -11.345 -6.665 1.00 95.00 208 ARG A O 1
ATOM 1651 N N . ASP A 1 209 ? 14.362 -9.351 -6.069 1.00 97.06 209 ASP A N 1
ATOM 1652 C CA . ASP A 1 209 ? 13.120 -8.640 -5.891 1.00 97.06 209 ASP A CA 1
ATOM 1653 C C . ASP A 1 209 ? 12.370 -8.509 -7.233 1.00 97.06 209 ASP A C 1
ATOM 1655 O O . ASP A 1 209 ? 12.939 -8.662 -8.326 1.00 97.06 209 ASP A O 1
ATOM 1659 N N . PHE A 1 210 ? 11.055 -8.327 -7.188 1.00 97.50 210 PHE A N 1
ATOM 1660 C CA . PHE A 1 210 ? 10.257 -8.174 -8.405 1.00 97.50 210 PHE A CA 1
ATOM 1661 C C . PHE A 1 210 ? 10.383 -6.773 -9.026 1.00 97.50 210 PHE A C 1
ATOM 1663 O O . PHE A 1 210 ? 10.183 -6.647 -10.240 1.00 97.50 210 PHE A O 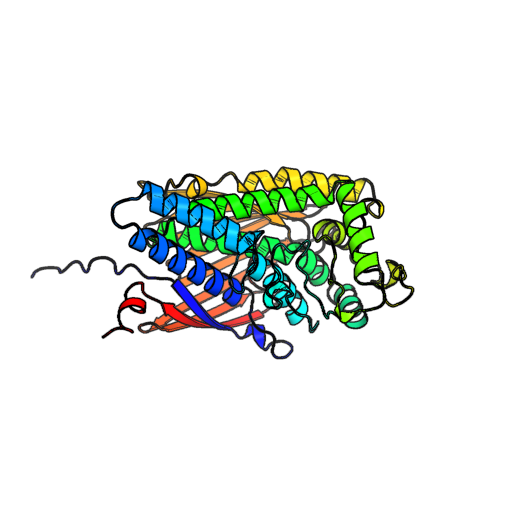1
ATOM 1670 N N . THR A 1 211 ? 10.725 -5.755 -8.229 1.00 95.69 211 THR A N 1
ATOM 1671 C CA . THR A 1 211 ? 10.648 -4.335 -8.592 1.00 95.69 211 THR A CA 1
ATOM 1672 C C . THR A 1 211 ? 11.962 -3.568 -8.414 1.00 95.69 211 THR A C 1
ATOM 1674 O O . THR A 1 211 ? 12.317 -2.777 -9.291 1.00 95.69 211 THR A O 1
ATOM 1677 N N . GLY A 1 212 ? 12.736 -3.858 -7.371 1.00 95.38 212 GLY A N 1
ATOM 1678 C CA . GLY A 1 212 ? 13.871 -3.049 -6.941 1.00 95.38 212 GLY A CA 1
ATOM 1679 C C . GLY A 1 212 ? 13.368 -1.882 -6.106 1.00 95.38 212 GLY A C 1
ATOM 1680 O O . GLY A 1 212 ? 12.571 -2.077 -5.202 1.00 95.38 212 GLY A O 1
ATOM 1681 N N . HIS A 1 213 ? 13.792 -0.660 -6.423 1.00 96.94 213 HIS A N 1
ATOM 1682 C CA . HIS A 1 213 ? 13.209 0.507 -5.773 1.00 96.94 213 HIS A CA 1
ATOM 1683 C C . HIS A 1 213 ? 11.793 0.728 -6.321 1.00 96.94 213 HIS A C 1
ATOM 1685 O O . HIS A 1 213 ? 11.607 1.027 -7.503 1.00 96.94 213 HIS A O 1
ATOM 1691 N N . ASP A 1 214 ? 10.793 0.619 -5.452 1.00 98.00 214 ASP A N 1
ATOM 1692 C CA . ASP A 1 214 ? 9.369 0.690 -5.790 1.00 98.00 214 ASP A CA 1
ATOM 1693 C C . ASP A 1 214 ? 9.021 1.865 -6.693 1.00 98.00 214 ASP A C 1
ATOM 1695 O O . ASP A 1 214 ? 8.432 1.699 -7.760 1.00 98.00 214 ASP A O 1
ATOM 1699 N N . PHE A 1 215 ? 9.422 3.071 -6.289 1.00 98.25 215 PHE A N 1
ATOM 1700 C CA . PHE A 1 215 ? 8.920 4.281 -6.932 1.00 98.25 215 PHE A CA 1
ATOM 1701 C C . PHE A 1 215 ? 9.595 4.651 -8.251 1.00 98.25 215 PHE A C 1
ATOM 1703 O O . PHE A 1 215 ? 8.949 5.297 -9.081 1.00 98.25 215 PHE A O 1
ATOM 1710 N N . THR A 1 216 ? 10.831 4.202 -8.505 1.00 98.50 216 THR A N 1
ATOM 1711 C CA . THR A 1 216 ? 11.432 4.337 -9.841 1.00 98.50 216 THR A CA 1
ATOM 1712 C C . THR A 1 216 ? 10.739 3.399 -10.827 1.00 98.50 216 THR A C 1
ATOM 1714 O O . THR A 1 216 ? 10.402 3.815 -11.936 1.00 98.50 216 THR A O 1
ATOM 1717 N N . ALA A 1 217 ? 10.440 2.161 -10.418 1.00 98.25 217 ALA A N 1
ATOM 1718 C CA . ALA A 1 217 ? 9.679 1.216 -11.230 1.00 98.25 217 ALA A CA 1
ATOM 1719 C C . ALA A 1 217 ? 8.225 1.676 -11.436 1.00 98.25 217 ALA A C 1
ATOM 1721 O O . ALA A 1 217 ? 7.739 1.697 -12.569 1.00 98.25 217 ALA A O 1
ATOM 1722 N N . TRP A 1 218 ? 7.566 2.134 -10.368 1.00 98.69 218 TRP A N 1
ATOM 1723 C CA . TRP A 1 218 ? 6.206 2.669 -10.404 1.00 98.69 218 TRP A CA 1
ATOM 1724 C C . TRP A 1 218 ? 6.073 3.796 -11.425 1.00 98.69 218 TRP A C 1
ATOM 1726 O O . TRP A 1 218 ? 5.237 3.700 -12.322 1.00 98.69 218 TRP A O 1
ATOM 1736 N N . VAL A 1 219 ? 6.905 4.845 -11.338 1.00 98.69 219 VAL A N 1
ATOM 1737 C CA . VAL A 1 219 ? 6.784 5.990 -12.251 1.00 98.69 219 VAL A CA 1
ATOM 1738 C C . VAL A 1 219 ? 7.128 5.602 -13.690 1.00 98.69 219 VAL A C 1
ATOM 1740 O O . VAL A 1 219 ? 6.466 6.051 -14.626 1.00 98.69 219 VAL A O 1
ATOM 1743 N N . TYR A 1 220 ? 8.105 4.714 -13.881 1.00 98.69 220 TYR A N 1
ATOM 1744 C CA . TYR A 1 220 ? 8.481 4.224 -15.201 1.00 98.69 220 TYR A CA 1
ATOM 1745 C C . TYR A 1 220 ? 7.319 3.500 -15.885 1.00 98.69 220 TYR A C 1
ATOM 1747 O O . TYR A 1 220 ? 6.955 3.836 -17.012 1.00 98.69 220 TYR A O 1
ATOM 1755 N N . ASP A 1 221 ? 6.680 2.539 -15.214 1.00 98.62 221 ASP A N 1
ATOM 1756 C CA . ASP A 1 221 ? 5.564 1.804 -15.818 1.00 98.62 221 ASP A CA 1
ATOM 1757 C C . ASP A 1 221 ? 4.272 2.622 -15.871 1.00 98.62 221 ASP A C 1
ATOM 1759 O O . ASP A 1 221 ? 3.464 2.415 -16.777 1.00 98.62 221 ASP A O 1
ATOM 1763 N N . LEU A 1 222 ? 4.095 3.590 -14.966 1.00 98.56 222 LEU A N 1
ATOM 1764 C CA . LEU A 1 222 ? 2.989 4.545 -15.004 1.00 98.56 222 LEU A CA 1
ATOM 1765 C C . LEU A 1 222 ? 3.019 5.369 -16.303 1.00 98.56 222 LEU A C 1
ATOM 1767 O O . LEU A 1 222 ? 1.984 5.572 -16.945 1.00 98.56 222 LEU A O 1
ATOM 1771 N N . PHE A 1 223 ? 4.206 5.820 -16.720 1.00 98.69 223 PHE A N 1
ATOM 1772 C CA . PHE A 1 223 ? 4.401 6.565 -17.968 1.00 98.69 223 PHE A CA 1
ATOM 1773 C C . PHE A 1 223 ? 4.489 5.658 -19.200 1.00 98.69 223 PHE A C 1
ATOM 1775 O O . PHE A 1 223 ? 4.132 6.089 -20.304 1.00 98.69 223 PHE A O 1
ATOM 1782 N N . ARG A 1 224 ? 4.930 4.407 -19.026 1.00 98.12 224 ARG A N 1
ATOM 1783 C CA . ARG A 1 224 ? 5.200 3.451 -20.112 1.00 98.12 224 ARG A CA 1
ATOM 1784 C C . ARG A 1 224 ? 4.422 2.133 -19.948 1.00 98.12 224 ARG A C 1
ATOM 1786 O O . ARG A 1 224 ? 5.020 1.052 -20.023 1.00 98.12 224 ARG A O 1
ATOM 1793 N N . PRO A 1 225 ? 3.081 2.173 -19.815 1.00 96.81 225 PRO A N 1
ATOM 1794 C CA . PRO A 1 225 ? 2.289 0.978 -19.512 1.00 96.81 225 PRO A CA 1
ATOM 1795 C C . PRO A 1 225 ? 2.328 -0.063 -20.640 1.00 96.81 225 PRO A C 1
ATOM 1797 O O . PRO A 1 225 ? 2.211 -1.257 -20.390 1.00 96.81 225 PRO A O 1
ATOM 1800 N N . ASN A 1 226 ? 2.539 0.381 -21.883 1.00 96.62 226 ASN A N 1
ATOM 1801 C CA . ASN A 1 226 ? 2.553 -0.481 -23.069 1.00 96.62 226 ASN A CA 1
ATOM 1802 C C . ASN A 1 226 ? 3.959 -0.956 -23.470 1.00 96.62 226 ASN A C 1
ATOM 1804 O O . ASN A 1 226 ? 4.092 -1.716 -24.430 1.00 96.62 226 ASN A O 1
ATOM 1808 N N . GLU A 1 227 ? 5.016 -0.493 -22.794 1.00 97.88 227 GLU A N 1
ATOM 1809 C CA . GLU A 1 227 ? 6.374 -0.945 -23.093 1.00 97.88 227 GLU A CA 1
ATOM 1810 C C . GLU A 1 227 ? 6.529 -2.421 -22.686 1.00 97.88 227 GLU A C 1
ATOM 1812 O O . GLU A 1 227 ? 6.266 -2.759 -21.528 1.00 97.88 227 GLU A O 1
ATOM 1817 N N . PRO A 1 228 ? 6.961 -3.327 -23.585 1.00 97.81 228 PRO A N 1
ATOM 1818 C CA . PRO A 1 228 ? 7.164 -4.727 -23.227 1.00 97.81 228 PRO A CA 1
ATOM 1819 C C . PRO A 1 228 ? 8.129 -4.872 -22.046 1.00 97.81 228 PRO A C 1
ATOM 1821 O O . PRO A 1 228 ? 9.164 -4.219 -22.010 1.00 97.81 228 PRO A O 1
ATOM 1824 N N . TYR A 1 229 ? 7.845 -5.780 -21.109 1.00 97.94 229 TYR A N 1
ATOM 1825 C CA . TYR A 1 229 ? 8.686 -5.971 -19.916 1.00 97.94 229 TYR A CA 1
ATOM 1826 C C . TYR A 1 229 ? 10.154 -6.296 -20.249 1.00 97.94 229 TYR A C 1
ATOM 1828 O O . TYR A 1 229 ? 11.070 -5.778 -19.621 1.00 97.94 229 TYR A O 1
ATOM 1836 N N . ALA A 1 230 ? 10.388 -7.079 -21.307 1.00 95.94 230 ALA A N 1
ATOM 1837 C CA . ALA A 1 230 ? 11.733 -7.385 -21.798 1.00 95.94 230 ALA A CA 1
ATOM 1838 C C . ALA A 1 230 ? 12.486 -6.159 -22.366 1.00 95.94 230 ALA A C 1
ATOM 1840 O O . ALA A 1 230 ? 13.704 -6.217 -22.524 1.00 95.94 230 ALA A O 1
ATOM 1841 N N . GLY A 1 231 ? 11.786 -5.052 -22.645 1.00 96.38 231 GLY A N 1
ATOM 1842 C CA . GLY A 1 231 ? 12.365 -3.780 -23.092 1.00 96.38 231 GLY A CA 1
ATOM 1843 C C . GLY A 1 231 ? 13.324 -3.148 -22.079 1.00 96.38 231 GLY A C 1
ATOM 1844 O O . GLY A 1 231 ? 14.215 -2.404 -22.476 1.00 96.38 231 GLY A O 1
ATOM 1845 N N . ARG A 1 232 ? 13.246 -3.543 -20.798 1.00 95.94 232 ARG A N 1
ATOM 1846 C CA . ARG A 1 232 ? 14.195 -3.125 -19.747 1.00 95.94 232 ARG A CA 1
ATOM 1847 C C . ARG A 1 232 ? 15.632 -3.610 -19.983 1.00 95.94 232 ARG A C 1
ATOM 1849 O O . ARG A 1 232 ? 16.579 -3.083 -19.392 1.00 95.94 232 ARG A O 1
ATOM 1856 N N . GLY A 1 233 ? 15.801 -4.602 -20.857 1.00 96.25 233 GLY A N 1
ATOM 1857 C CA . GLY A 1 233 ? 17.085 -5.198 -21.202 1.00 96.25 233 GLY A CA 1
ATOM 1858 C C . GLY A 1 233 ? 17.424 -6.432 -20.369 1.00 96.25 233 GLY A C 1
ATOM 1859 O O . GLY A 1 233 ? 16.624 -6.934 -19.577 1.00 96.25 233 GLY A O 1
ATOM 1860 N N . ILE A 1 234 ? 18.630 -6.950 -20.589 1.00 96.50 234 ILE A N 1
ATOM 1861 C CA . ILE A 1 234 ? 19.144 -8.140 -19.906 1.00 96.50 234 ILE A CA 1
ATOM 1862 C C . ILE A 1 234 ? 19.780 -7.705 -18.586 1.00 96.50 234 ILE A C 1
ATOM 1864 O O . ILE A 1 234 ? 20.504 -6.711 -18.542 1.00 96.50 234 ILE A O 1
ATOM 1868 N N . HIS A 1 235 ? 19.517 -8.453 -17.515 1.00 96.81 235 HIS A N 1
ATOM 1869 C CA . HIS A 1 235 ? 20.146 -8.217 -16.215 1.00 96.81 235 HIS A CA 1
ATOM 1870 C C . HIS A 1 235 ? 21.688 -8.228 -16.338 1.00 96.81 235 HIS A C 1
ATOM 1872 O O . HIS A 1 235 ? 22.205 -9.049 -17.101 1.00 96.81 235 HIS A O 1
ATOM 1878 N N . PRO A 1 236 ? 22.456 -7.423 -15.573 1.00 95.88 236 PRO A N 1
ATOM 1879 C CA . PRO A 1 236 ? 23.920 -7.338 -15.720 1.00 95.88 236 PRO A CA 1
ATOM 1880 C C . PRO A 1 236 ? 24.681 -8.669 -15.622 1.00 95.88 236 PRO A C 1
ATOM 1882 O O . PRO A 1 236 ? 25.750 -8.827 -16.202 1.00 95.88 236 PRO A O 1
ATOM 1885 N N . SER A 1 237 ? 24.122 -9.659 -14.922 1.00 95.94 237 SER A N 1
ATOM 1886 C CA . SER A 1 237 ? 24.674 -11.024 -14.859 1.00 95.94 237 SER A CA 1
ATOM 1887 C C . SER A 1 237 ? 24.507 -11.853 -16.144 1.00 95.94 237 SER A C 1
ATOM 1889 O O . SER A 1 237 ? 24.993 -12.980 -16.202 1.00 95.94 237 SER A O 1
ATOM 1891 N N . GLY A 1 238 ? 23.797 -11.340 -17.153 1.00 96.19 238 GLY A N 1
ATOM 1892 C CA . GLY A 1 238 ? 23.499 -12.020 -18.416 1.00 96.19 238 GLY A CA 1
ATOM 1893 C C . GLY A 1 238 ? 22.306 -12.984 -18.371 1.00 96.19 238 GLY A C 1
ATOM 1894 O O . GLY A 1 238 ? 21.997 -13.612 -19.380 1.00 96.19 238 GLY A O 1
ATOM 1895 N N . VAL A 1 239 ? 21.627 -13.120 -17.224 1.00 96.12 239 VAL A N 1
ATOM 1896 C CA . VAL A 1 239 ? 20.530 -14.084 -17.018 1.00 96.12 239 VAL A CA 1
ATOM 1897 C C . VAL A 1 239 ? 19.235 -13.362 -16.653 1.00 96.12 239 VAL A C 1
ATOM 1899 O O . VAL A 1 239 ? 19.176 -12.705 -15.616 1.00 96.12 239 VAL A O 1
ATOM 1902 N N . GLY A 1 240 ? 18.177 -13.542 -17.446 1.00 95.75 240 GLY A N 1
ATOM 1903 C CA . GLY A 1 240 ? 16.850 -12.961 -17.192 1.00 95.75 240 GLY A CA 1
ATOM 1904 C C . GLY A 1 240 ? 16.749 -11.460 -17.490 1.00 95.75 240 GLY A C 1
ATOM 1905 O O . GLY A 1 240 ? 17.699 -10.834 -17.969 1.00 95.75 240 GLY A O 1
ATOM 1906 N N . VAL A 1 241 ? 15.580 -10.887 -17.211 1.00 96.75 241 VAL A N 1
ATOM 1907 C CA . VAL A 1 241 ? 15.277 -9.469 -17.459 1.00 96.75 241 VAL A CA 1
ATOM 1908 C C . VAL A 1 241 ? 15.909 -8.592 -16.377 1.00 96.75 241 VAL A C 1
ATOM 1910 O O . VAL A 1 241 ? 15.960 -8.967 -15.202 1.00 96.75 241 VAL A O 1
ATOM 1913 N N . ARG A 1 242 ? 16.390 -7.410 -16.772 1.00 96.38 242 ARG A N 1
ATOM 1914 C CA . ARG A 1 242 ? 16.779 -6.338 -15.855 1.00 96.38 242 ARG A CA 1
ATOM 1915 C C . ARG A 1 242 ? 15.517 -5.756 -15.224 1.00 96.38 242 ARG A C 1
ATOM 1917 O O . ARG A 1 242 ? 14.838 -4.939 -15.834 1.00 96.38 242 ARG A O 1
ATOM 1924 N N . ARG A 1 243 ? 15.143 -6.255 -14.046 1.00 96.25 243 ARG A N 1
ATOM 1925 C CA . ARG A 1 243 ? 13.889 -5.857 -13.394 1.00 96.25 243 ARG A CA 1
ATOM 1926 C C . ARG A 1 243 ? 13.947 -4.415 -12.917 1.00 96.25 243 ARG A C 1
ATOM 1928 O O . ARG A 1 243 ? 12.973 -3.698 -13.089 1.00 96.25 243 ARG A O 1
ATOM 1935 N N . TYR A 1 244 ? 15.073 -4.007 -12.349 1.00 97.38 244 TYR A N 1
ATOM 1936 C CA . TYR A 1 244 ? 15.163 -2.747 -11.631 1.00 97.38 244 TYR A CA 1
ATOM 1937 C C . TYR A 1 244 ? 15.306 -1.576 -12.592 1.00 97.38 244 TYR A C 1
ATOM 1939 O O . TYR A 1 244 ? 16.016 -1.648 -13.600 1.00 97.38 244 TYR A O 1
ATOM 1947 N N . ILE A 1 245 ? 14.598 -0.505 -12.259 1.00 97.75 245 ILE A N 1
ATOM 1948 C CA . ILE A 1 245 ? 14.663 0.766 -12.961 1.00 97.75 245 ILE A CA 1
ATOM 1949 C C . ILE A 1 245 ? 15.524 1.700 -12.127 1.00 97.75 245 ILE A C 1
ATOM 1951 O O . ILE A 1 245 ? 15.227 1.958 -10.960 1.00 97.75 245 ILE A O 1
ATOM 1955 N N . ARG A 1 246 ? 16.596 2.206 -12.726 1.00 97.38 246 ARG A N 1
ATOM 1956 C CA . ARG A 1 246 ? 17.433 3.231 -12.112 1.00 97.38 246 ARG A CA 1
ATOM 1957 C C . ARG A 1 246 ? 16.735 4.585 -12.193 1.00 97.38 246 ARG A C 1
ATOM 1959 O O . ARG A 1 246 ? 15.987 4.838 -13.133 1.00 97.38 246 ARG A O 1
ATOM 1966 N N . GLU A 1 247 ? 17.044 5.488 -11.273 1.00 97.50 247 GLU A N 1
ATOM 1967 C CA . GLU A 1 247 ? 16.631 6.892 -11.394 1.00 97.50 247 GLU A CA 1
ATOM 1968 C C . GLU A 1 247 ? 17.116 7.486 -12.732 1.00 97.50 247 GLU A C 1
ATOM 1970 O O . GLU A 1 247 ? 16.355 8.138 -13.440 1.00 97.50 247 GLU A O 1
ATOM 1975 N N . SER A 1 248 ? 18.326 7.123 -13.162 1.00 97.44 248 SER A N 1
ATOM 1976 C CA . SER A 1 248 ? 18.909 7.540 -14.446 1.00 97.44 248 SER A CA 1
ATOM 1977 C C . SER A 1 248 ? 18.275 6.895 -15.691 1.00 97.44 248 SER A C 1
ATOM 1979 O O . SER A 1 248 ? 18.550 7.336 -16.808 1.00 97.44 248 SER A O 1
ATOM 1981 N N . ASP A 1 249 ? 17.423 5.871 -15.531 1.00 97.50 249 ASP A N 1
ATOM 1982 C CA . ASP A 1 249 ? 16.602 5.317 -16.621 1.00 97.50 249 ASP A CA 1
ATOM 1983 C C . ASP A 1 249 ? 15.319 6.159 -16.857 1.00 97.50 249 ASP A C 1
ATOM 1985 O O . ASP A 1 249 ? 14.616 5.970 -17.865 1.00 97.50 249 ASP A O 1
ATOM 1989 N N . LEU A 1 250 ? 14.996 7.081 -15.938 1.00 98.44 250 LEU A N 1
ATOM 1990 C CA . LEU A 1 250 ? 13.832 7.959 -16.027 1.00 98.44 250 LEU A CA 1
ATOM 1991 C C . LEU A 1 250 ? 14.093 9.136 -16.974 1.00 98.44 250 LEU A C 1
ATOM 1993 O O . LEU A 1 250 ? 15.169 9.730 -17.026 1.00 98.44 250 LEU A O 1
ATOM 1997 N N . THR A 1 251 ? 13.066 9.517 -17.725 1.00 98.44 251 THR A N 1
ATOM 1998 C CA . THR A 1 251 ? 13.058 10.796 -18.442 1.00 98.44 251 THR A CA 1
ATOM 1999 C C . THR A 1 251 ? 12.922 11.962 -17.457 1.00 98.44 251 THR A C 1
ATOM 2001 O O . THR A 1 251 ? 12.379 11.773 -16.368 1.00 98.44 251 THR A O 1
ATOM 2004 N N . PRO A 1 252 ? 13.286 13.201 -17.846 1.00 98.38 252 PRO A N 1
ATOM 2005 C CA . PRO A 1 252 ? 13.082 14.369 -16.987 1.00 98.38 252 PRO A CA 1
ATOM 2006 C C . PRO A 1 252 ? 11.635 14.527 -16.493 1.00 98.38 252 PRO A C 1
ATOM 2008 O O . PRO A 1 252 ? 11.413 14.845 -15.336 1.00 98.38 252 PRO A O 1
ATOM 2011 N N . ALA A 1 253 ? 10.638 14.229 -17.336 1.00 98.44 253 ALA A N 1
ATOM 2012 C CA . ALA A 1 253 ? 9.230 14.327 -16.945 1.00 98.44 253 ALA A CA 1
ATOM 2013 C C . ALA A 1 253 ? 8.800 13.245 -15.935 1.00 98.44 253 ALA A C 1
ATOM 2015 O O . ALA A 1 253 ? 7.962 13.511 -15.077 1.00 98.44 253 ALA A O 1
ATOM 2016 N N . GLU A 1 254 ? 9.347 12.031 -16.047 1.00 98.69 254 GLU A N 1
ATOM 2017 C CA . GLU A 1 254 ? 9.123 10.949 -15.078 1.00 98.69 254 GLU A CA 1
ATOM 2018 C C . GLU A 1 254 ? 9.784 11.291 -13.736 1.00 98.69 254 GLU A C 1
ATOM 2020 O O . GLU A 1 254 ? 9.147 11.176 -12.690 1.00 98.69 254 GLU A O 1
ATOM 2025 N N . HIS A 1 255 ? 11.022 11.790 -13.776 1.00 98.56 255 HIS A N 1
ATOM 2026 C CA . HIS A 1 255 ? 11.762 12.243 -12.598 1.00 98.56 255 HIS A CA 1
ATOM 2027 C C . HIS A 1 255 ? 11.045 13.384 -11.866 1.00 98.56 255 HIS A C 1
ATOM 2029 O O . HIS A 1 255 ? 10.734 13.251 -10.682 1.00 98.56 255 HIS A O 1
ATOM 2035 N N . ASP A 1 256 ? 10.680 14.452 -12.582 1.00 98.50 256 ASP A N 1
ATOM 2036 C CA . ASP A 1 256 ? 9.960 15.602 -12.024 1.00 98.50 256 ASP A CA 1
ATOM 2037 C C . ASP A 1 256 ? 8.625 15.177 -11.392 1.00 98.50 256 ASP A C 1
ATOM 2039 O O . ASP A 1 256 ? 8.219 15.683 -10.339 1.00 98.50 256 ASP A O 1
ATOM 2043 N N . PHE A 1 257 ? 7.924 14.227 -12.023 1.00 98.62 257 PHE A N 1
ATOM 2044 C CA . PHE A 1 257 ? 6.671 13.702 -11.496 1.00 98.62 257 PHE A CA 1
ATOM 2045 C C . PHE A 1 257 ? 6.879 12.918 -10.198 1.00 98.62 257 PHE A C 1
ATOM 2047 O O . PHE A 1 257 ? 6.116 13.131 -9.251 1.00 98.62 257 PHE A O 1
ATOM 2054 N N . LEU A 1 258 ? 7.899 12.055 -10.136 1.00 98.56 258 LEU A N 1
ATOM 2055 C CA . LEU A 1 258 ? 8.257 11.304 -8.933 1.00 98.56 258 LEU A CA 1
ATOM 2056 C C . LEU A 1 258 ? 8.689 12.237 -7.796 1.00 98.56 258 LEU A C 1
ATOM 2058 O O . LEU A 1 258 ? 8.179 12.127 -6.682 1.00 98.56 258 LEU A O 1
ATOM 2062 N N . HIS A 1 259 ? 9.539 13.222 -8.090 1.00 98.44 259 HIS A N 1
ATOM 2063 C CA . HIS A 1 259 ? 9.956 14.226 -7.115 1.00 98.44 259 HIS A CA 1
ATOM 2064 C C . HIS A 1 259 ? 8.750 14.969 -6.520 1.00 98.44 259 HIS A C 1
ATOM 2066 O O . HIS A 1 259 ? 8.636 15.135 -5.302 1.00 98.44 259 HIS A O 1
ATOM 2072 N N . ARG A 1 260 ? 7.787 15.353 -7.368 1.00 98.44 260 ARG A N 1
ATOM 2073 C CA . ARG A 1 260 ? 6.534 15.969 -6.919 1.00 98.44 260 ARG A CA 1
ATOM 2074 C C . ARG A 1 260 ? 5.698 15.035 -6.041 1.00 98.44 260 ARG A C 1
ATOM 2076 O O . ARG A 1 260 ? 5.066 15.523 -5.107 1.00 98.44 260 ARG A O 1
ATOM 2083 N N . GLN A 1 261 ? 5.682 13.726 -6.301 1.00 98.50 261 GLN A N 1
ATOM 2084 C CA . GLN A 1 261 ? 4.971 12.781 -5.433 1.00 98.50 261 GLN A CA 1
ATOM 2085 C C . GLN A 1 261 ? 5.597 12.707 -4.040 1.00 98.50 261 GLN A C 1
ATOM 2087 O O . GLN A 1 261 ? 4.860 12.735 -3.059 1.00 98.50 261 GLN A O 1
ATOM 2092 N N . GLY A 1 262 ? 6.930 12.719 -3.940 1.00 97.56 262 GLY A N 1
ATOM 2093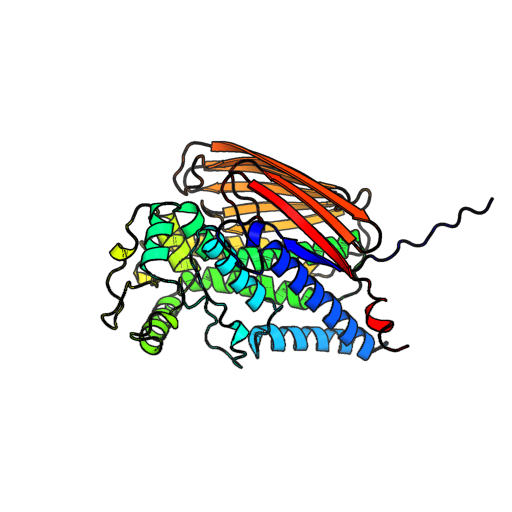 C CA . GLY A 1 262 ? 7.619 12.803 -2.648 1.00 97.56 262 GLY A CA 1
ATOM 2094 C C . GLY A 1 262 ? 7.260 14.075 -1.870 1.00 97.56 262 GLY A C 1
ATOM 2095 O O . GLY A 1 262 ? 7.056 14.031 -0.660 1.00 97.56 262 GLY A O 1
ATOM 2096 N N . GLN A 1 263 ? 7.095 15.209 -2.559 1.00 98.19 263 GLN A N 1
ATOM 2097 C CA . GLN A 1 263 ? 6.632 16.455 -1.933 1.00 98.19 263 GLN A CA 1
ATOM 2098 C C . GLN A 1 263 ? 5.161 16.388 -1.493 1.00 98.19 263 GLN A C 1
ATOM 2100 O O . GLN A 1 263 ? 4.818 16.872 -0.415 1.00 98.19 263 GLN A O 1
ATOM 2105 N N . LEU A 1 264 ? 4.284 15.797 -2.309 1.00 98.31 264 LEU A N 1
ATOM 2106 C CA . LEU A 1 264 ? 2.866 15.636 -1.973 1.00 98.31 264 LEU A CA 1
ATOM 2107 C C . LEU A 1 264 ? 2.650 14.662 -0.812 1.00 98.31 264 LEU A C 1
ATOM 2109 O O . LEU A 1 264 ? 1.716 14.866 -0.040 1.00 98.31 264 LEU A O 1
ATOM 2113 N N . ALA A 1 265 ? 3.539 13.687 -0.619 1.00 97.94 265 ALA A N 1
ATOM 2114 C CA . ALA A 1 265 ? 3.454 12.736 0.486 1.00 97.94 265 ALA A CA 1
ATOM 2115 C C . ALA A 1 265 ? 3.476 13.420 1.869 1.00 97.94 265 ALA A C 1
ATOM 2117 O O . ALA A 1 265 ? 2.921 12.884 2.825 1.00 97.94 265 ALA A O 1
ATOM 2118 N N . PHE A 1 266 ? 4.010 14.645 1.990 1.00 98.19 266 PHE A N 1
ATOM 2119 C CA . PHE A 1 266 ? 3.929 15.436 3.227 1.00 98.19 266 PHE A CA 1
ATOM 2120 C C . PHE A 1 266 ? 2.491 15.788 3.644 1.00 98.19 266 PHE A C 1
ATOM 2122 O O . PHE A 1 266 ? 2.260 16.083 4.817 1.00 98.19 266 PHE A O 1
ATOM 2129 N N . ILE A 1 267 ? 1.512 15.717 2.732 1.00 98.19 267 ILE A N 1
ATOM 2130 C CA . ILE A 1 267 ? 0.082 15.846 3.059 1.00 98.19 267 ILE A CA 1
ATOM 2131 C C . ILE A 1 267 ? -0.339 14.787 4.084 1.00 98.19 267 ILE A C 1
ATOM 2133 O O . ILE A 1 267 ? -1.167 15.090 4.939 1.00 98.19 267 ILE A O 1
ATOM 2137 N N . ASN A 1 268 ? 0.283 13.602 4.083 1.00 97.31 268 ASN A N 1
ATOM 2138 C CA . ASN A 1 268 ? -0.008 12.534 5.044 1.00 97.31 268 ASN A CA 1
ATOM 2139 C C . ASN A 1 268 ? 0.272 12.936 6.504 1.00 97.31 268 ASN A C 1
ATOM 2141 O O . ASN A 1 268 ? -0.258 12.310 7.423 1.00 97.31 268 ASN A O 1
ATOM 2145 N N . LEU A 1 269 ? 1.062 13.992 6.739 1.00 96.81 269 LEU A N 1
ATOM 2146 C CA . LEU A 1 269 ? 1.321 14.545 8.074 1.00 96.81 269 LEU A CA 1
ATOM 2147 C C . LEU A 1 269 ? 0.197 15.464 8.580 1.00 96.81 269 LEU A C 1
ATOM 2149 O O . LEU A 1 269 ? 0.217 15.880 9.740 1.00 96.81 269 LEU A O 1
ATOM 2153 N N . LEU A 1 270 ? -0.786 15.797 7.737 1.00 96.31 270 LEU A N 1
ATOM 2154 C CA . LEU A 1 270 ? -1.971 16.564 8.123 1.00 96.31 270 LEU A CA 1
ATOM 2155 C C . LEU A 1 270 ? -2.978 15.653 8.828 1.00 96.31 270 LEU A C 1
ATOM 2157 O O . LEU A 1 270 ? -4.062 15.367 8.320 1.00 96.31 270 LEU A O 1
ATOM 2161 N N . ASP A 1 271 ? -2.594 15.193 10.015 1.00 94.12 271 ASP A N 1
ATOM 2162 C CA . ASP A 1 271 ? -3.354 14.212 10.771 1.00 94.12 271 ASP A CA 1
ATOM 2163 C C . ASP A 1 271 ? -3.274 14.447 12.290 1.00 94.12 271 ASP A C 1
ATOM 2165 O O . ASP A 1 271 ? -2.242 14.187 12.921 1.00 94.12 271 ASP A O 1
ATOM 2169 N N . PRO A 1 272 ? -4.366 14.906 12.928 1.00 90.19 272 PRO A N 1
ATOM 2170 C CA . PRO A 1 272 ? -4.414 15.112 14.373 1.00 90.19 272 PRO A CA 1
ATOM 2171 C C . PRO A 1 272 ? -4.174 13.834 15.189 1.00 90.19 272 PRO A C 1
ATOM 2173 O O . PRO A 1 272 ? -3.744 13.922 16.346 1.00 90.19 272 PRO A O 1
ATOM 2176 N N . ASN A 1 273 ? -4.410 12.647 14.615 1.00 88.50 273 ASN A N 1
ATOM 2177 C CA . ASN A 1 273 ? -4.161 11.377 15.294 1.00 88.50 273 ASN A CA 1
ATOM 2178 C C . ASN A 1 273 ? -2.667 11.170 15.587 1.00 88.50 273 ASN A C 1
ATOM 2180 O O . ASN A 1 273 ? -2.331 10.539 16.587 1.00 88.50 273 ASN A O 1
ATOM 2184 N N . MET A 1 274 ? -1.763 11.763 14.801 1.00 89.19 274 MET A N 1
ATOM 2185 C CA . MET A 1 274 ? -0.312 11.711 15.043 1.00 89.19 274 MET A CA 1
ATOM 2186 C C . MET A 1 274 ? 0.124 12.503 16.281 1.00 89.19 274 MET A C 1
ATOM 2188 O O . MET A 1 274 ? 1.225 12.318 16.799 1.00 89.19 274 MET A O 1
ATOM 2192 N N . LEU A 1 275 ? -0.730 13.397 16.776 1.00 86.31 275 LEU A N 1
ATOM 2193 C CA . LEU A 1 275 ? -0.476 14.196 17.976 1.00 86.31 275 LEU A CA 1
ATOM 2194 C C . LEU A 1 275 ? -1.213 13.652 19.204 1.00 86.31 275 LEU A C 1
ATOM 2196 O O . LEU A 1 275 ? -1.193 14.267 20.270 1.00 86.31 275 LEU A O 1
ATOM 2200 N N . GLY A 1 276 ? -1.881 12.505 19.071 1.00 77.62 276 GLY A N 1
ATOM 2201 C CA . GLY A 1 276 ? -2.677 11.931 20.146 1.00 77.62 276 GLY A CA 1
ATOM 2202 C C . GLY A 1 276 ? -3.963 12.709 20.457 1.00 77.62 276 GLY A C 1
ATOM 2203 O O . GLY A 1 276 ? -4.521 12.575 21.549 1.00 77.62 276 GLY A O 1
ATOM 2204 N N . LEU A 1 277 ? -4.424 13.568 19.541 1.00 75.75 277 LEU A N 1
ATOM 2205 C CA . LEU A 1 277 ? -5.560 14.464 19.760 1.00 75.75 277 LEU A CA 1
ATOM 2206 C C . LEU A 1 277 ? -6.893 13.747 19.495 1.00 75.75 277 LEU A C 1
ATOM 2208 O O . LEU A 1 277 ? -7.592 14.028 18.528 1.00 75.75 277 LEU A O 1
ATOM 2212 N N . TYR A 1 278 ? -7.264 12.829 20.390 1.00 70.00 278 TYR A N 1
ATOM 2213 C CA . TYR A 1 278 ? -8.476 11.998 20.259 1.00 70.00 278 TYR A CA 1
ATOM 2214 C C . TYR A 1 278 ? -9.648 12.427 21.175 1.00 70.00 278 TYR A C 1
ATOM 2216 O O . TYR A 1 278 ? -10.744 11.856 21.132 1.00 70.00 278 TYR A O 1
ATOM 2224 N N . GLY A 1 279 ? -9.400 13.401 22.061 1.00 53.28 279 GLY A N 1
ATOM 2225 C CA . GLY A 1 279 ? -9.955 13.400 23.422 1.00 53.28 279 GLY A CA 1
ATOM 2226 C C . GLY A 1 279 ? -11.186 14.253 23.749 1.00 53.28 279 GLY A C 1
ATOM 2227 O O . GLY A 1 279 ? -11.620 14.212 24.895 1.00 53.28 279 GLY A O 1
ATOM 2228 N N . SER A 1 280 ? -11.787 15.014 22.832 1.00 59.62 280 SER A N 1
ATOM 2229 C CA . SER A 1 280 ? -12.991 15.805 23.193 1.00 59.62 280 SER A CA 1
ATOM 2230 C C . SER A 1 280 ? -13.963 16.109 22.059 1.00 59.62 280 SER A C 1
ATOM 2232 O O . SER A 1 280 ? -15.068 16.584 22.314 1.00 59.62 280 SER A O 1
ATOM 2234 N N . SER A 1 281 ? -13.583 15.826 20.817 1.00 70.81 281 SER A N 1
ATOM 2235 C CA . SER A 1 281 ? -14.398 16.150 19.655 1.00 70.81 281 SER A CA 1
ATOM 2236 C C . SER A 1 281 ? -15.191 14.930 19.188 1.00 70.81 281 SER A C 1
ATOM 2238 O O . SER A 1 281 ? -14.657 13.825 19.101 1.00 70.81 281 SER A O 1
ATOM 2240 N N . HIS A 1 282 ? -16.465 15.135 18.844 1.00 88.06 282 HIS A N 1
ATOM 2241 C CA . HIS A 1 282 ? -17.264 14.155 18.092 1.00 88.06 282 HIS A CA 1
ATOM 2242 C C . HIS A 1 282 ? -16.846 14.077 16.613 1.00 88.06 282 HIS A C 1
ATOM 2244 O O . HIS A 1 282 ? -17.420 13.288 15.865 1.00 88.06 282 HIS A O 1
ATOM 2250 N N . LEU A 1 283 ? -15.862 14.888 16.214 1.00 91.56 283 LEU A N 1
ATOM 2251 C CA . LEU A 1 283 ? -15.373 15.096 14.859 1.00 91.56 283 LEU A CA 1
ATOM 2252 C C . LEU A 1 283 ? -13.836 15.041 14.831 1.00 91.56 283 LEU A C 1
ATOM 2254 O O . LEU A 1 283 ? -13.187 15.747 15.603 1.00 91.56 283 LEU A O 1
ATOM 2258 N N . ASN A 1 284 ? -13.255 14.282 13.909 1.00 93.06 284 ASN A N 1
ATOM 2259 C CA . ASN A 1 284 ? -11.842 14.393 13.546 1.00 93.06 284 ASN A CA 1
ATOM 2260 C C . ASN A 1 284 ? -11.701 14.465 12.022 1.00 93.06 284 ASN A C 1
ATOM 2262 O O . ASN A 1 284 ? -12.592 14.012 11.299 1.00 93.06 284 ASN A O 1
ATOM 2266 N N . MET A 1 285 ? -10.612 15.059 11.544 1.00 95.06 285 MET A N 1
ATOM 2267 C CA . MET A 1 285 ? -10.322 15.187 10.121 1.00 95.06 285 MET A CA 1
ATOM 2268 C C . MET A 1 285 ? -8.833 14.988 9.867 1.00 95.06 285 MET A C 1
ATOM 2270 O O . MET A 1 285 ? -8.020 15.558 10.590 1.00 95.06 285 MET A O 1
ATOM 2274 N N . SER A 1 286 ? -8.489 14.238 8.827 1.00 96.12 286 SER A N 1
ATOM 2275 C CA . SER A 1 286 ? -7.116 14.120 8.329 1.00 96.12 286 SER A CA 1
ATOM 2276 C C . SER A 1 286 ? -7.086 14.220 6.807 1.00 96.12 286 SER A C 1
ATOM 2278 O O . SER A 1 286 ? -8.133 14.156 6.155 1.00 96.12 286 SER A O 1
ATOM 2280 N N . ALA A 1 287 ? -5.902 14.426 6.239 1.00 97.50 287 ALA A N 1
ATOM 2281 C CA . ALA A 1 287 ? -5.690 14.362 4.800 1.00 97.50 287 ALA A CA 1
ATOM 2282 C C . ALA A 1 287 ? -4.676 13.272 4.444 1.00 97.50 287 ALA A C 1
ATOM 2284 O O . ALA A 1 287 ? -3.802 12.942 5.246 1.00 97.50 287 ALA A O 1
ATOM 2285 N N . GLY A 1 288 ? -4.807 12.728 3.237 1.00 97.12 288 GLY A N 1
ATOM 2286 C CA . GLY A 1 288 ? -3.930 11.690 2.712 1.00 97.12 288 GLY A CA 1
ATOM 2287 C C . GLY A 1 288 ? -3.489 11.973 1.280 1.00 97.12 288 GLY A C 1
ATOM 2288 O O . GLY A 1 288 ? -4.211 12.594 0.502 1.00 97.12 288 GLY A O 1
ATOM 2289 N N . HIS A 1 289 ? -2.298 11.506 0.933 1.00 98.38 289 HIS A N 1
ATOM 2290 C CA . HIS A 1 289 ? -1.803 11.356 -0.429 1.00 98.38 289 HIS A CA 1
ATOM 2291 C C . HIS A 1 289 ? -1.428 9.890 -0.618 1.00 98.38 289 HIS A C 1
ATOM 2293 O O . HIS A 1 289 ? -0.537 9.375 0.061 1.00 98.38 289 HIS A O 1
ATOM 2299 N N . VAL A 1 290 ? -2.139 9.222 -1.525 1.00 97.31 290 VAL A N 1
ATOM 2300 C CA . VAL A 1 290 ? -1.982 7.790 -1.799 1.00 97.31 290 VAL A CA 1
ATOM 2301 C C . VAL A 1 290 ? -1.649 7.611 -3.272 1.00 97.31 290 VAL A C 1
ATOM 2303 O O . VAL A 1 290 ? -2.329 8.160 -4.141 1.00 97.31 290 VAL A O 1
ATOM 2306 N N . LEU A 1 291 ? -0.597 6.854 -3.574 1.00 98.38 291 LEU A N 1
ATOM 2307 C CA . LEU A 1 291 ? -0.252 6.512 -4.952 1.00 98.38 291 LEU A CA 1
ATOM 2308 C C . LEU A 1 291 ? -1.207 5.437 -5.480 1.00 98.38 291 LEU A C 1
ATOM 2310 O O . LEU A 1 291 ? -1.623 4.538 -4.760 1.00 98.38 291 LEU A O 1
ATOM 2314 N N . THR A 1 292 ? -1.573 5.537 -6.754 1.00 98.31 292 THR A N 1
ATOM 2315 C CA . THR A 1 292 ? -2.595 4.687 -7.383 1.00 98.31 292 THR A CA 1
ATOM 2316 C C . THR A 1 292 ? -2.074 4.110 -8.709 1.00 98.31 292 THR A C 1
ATOM 2318 O O . THR A 1 292 ? -1.058 4.581 -9.234 1.00 98.31 292 THR A O 1
ATOM 2321 N N . PRO A 1 293 ? -2.771 3.126 -9.319 1.00 98.19 293 PRO A N 1
ATOM 2322 C CA . PRO A 1 293 ? -2.407 2.577 -10.634 1.00 98.19 293 PRO A CA 1
ATOM 2323 C C . PRO A 1 293 ? -2.334 3.617 -11.764 1.00 98.19 293 PRO A C 1
ATOM 2325 O O . PRO A 1 293 ? -1.754 3.368 -12.818 1.00 98.19 293 PRO A O 1
ATOM 2328 N N . PHE A 1 294 ? -2.981 4.765 -11.567 1.00 98.44 294 PHE A N 1
ATOM 2329 C CA . PHE A 1 294 ? -3.196 5.789 -12.582 1.00 98.44 294 PHE A CA 1
ATOM 2330 C C . PHE A 1 294 ? -2.678 7.165 -12.165 1.00 98.44 294 PHE A C 1
ATOM 2332 O O . PHE A 1 294 ? -3.045 8.148 -12.800 1.00 98.44 294 PHE A O 1
ATOM 2339 N N . GLY A 1 295 ? -1.853 7.265 -11.123 1.00 98.44 295 GLY A N 1
ATOM 2340 C CA . GLY A 1 295 ? -1.371 8.536 -10.585 1.00 98.44 295 GLY A CA 1
ATOM 2341 C C . GLY A 1 295 ? -1.501 8.535 -9.072 1.00 98.44 295 GLY A C 1
ATOM 2342 O O . GLY A 1 295 ? -0.860 7.739 -8.401 1.00 98.44 295 GLY A O 1
ATOM 2343 N N . TYR A 1 296 ? -2.353 9.376 -8.507 1.00 98.75 296 TYR A N 1
ATOM 2344 C CA . TYR A 1 296 ? -2.522 9.453 -7.054 1.00 98.75 296 TYR A CA 1
ATOM 2345 C C . TYR A 1 296 ? -3.944 9.863 -6.671 1.00 98.75 296 TYR A C 1
ATOM 2347 O O . TYR A 1 296 ? -4.732 10.276 -7.519 1.00 98.75 296 TYR A O 1
ATOM 2355 N N . SER A 1 297 ? -4.266 9.746 -5.390 1.00 98.62 297 SER A N 1
ATOM 2356 C CA . SER A 1 297 ? -5.451 10.334 -4.776 1.00 98.62 297 SER A CA 1
ATOM 2357 C C . SER A 1 297 ? -5.022 11.327 -3.704 1.00 98.62 297 SER A C 1
ATOM 2359 O O . SER A 1 297 ? -4.075 11.059 -2.960 1.00 98.62 297 SER A O 1
ATOM 2361 N N . ILE A 1 298 ? -5.702 12.471 -3.641 1.00 98.56 298 ILE A N 1
ATOM 2362 C CA . ILE A 1 298 ? -5.697 13.331 -2.457 1.00 98.56 298 ILE A CA 1
ATOM 2363 C C . ILE A 1 298 ? -6.998 13.093 -1.711 1.00 98.56 298 ILE A C 1
ATOM 2365 O O . ILE A 1 298 ? -8.085 13.318 -2.247 1.00 98.56 298 ILE A O 1
ATOM 2369 N N . ASP A 1 299 ? -6.867 12.659 -0.468 1.00 98.50 299 ASP A N 1
ATOM 2370 C CA . ASP A 1 299 ? -7.976 12.184 0.335 1.00 98.50 299 ASP A CA 1
ATOM 2371 C C . ASP A 1 299 ? -8.247 13.142 1.489 1.00 98.50 299 ASP A C 1
ATOM 2373 O O . ASP A 1 299 ? -7.335 13.589 2.183 1.00 98.50 299 ASP A O 1
ATOM 2377 N N . GLY A 1 300 ? -9.522 13.460 1.697 1.00 98.44 300 GLY A N 1
ATOM 2378 C CA . GLY A 1 300 ? -10.018 14.128 2.893 1.00 98.44 300 GLY A CA 1
ATOM 2379 C C . GLY A 1 300 ? -10.797 13.137 3.744 1.00 98.44 300 GLY A C 1
ATOM 2380 O O . GLY A 1 300 ? -11.887 12.717 3.355 1.00 98.44 300 GLY A O 1
ATOM 2381 N N . ASN A 1 301 ? -10.256 12.788 4.906 1.00 97.88 301 ASN A N 1
ATOM 2382 C CA . ASN A 1 301 ? -10.836 11.826 5.834 1.00 97.88 301 ASN A CA 1
ATOM 2383 C C . ASN A 1 301 ? -11.628 12.541 6.927 1.00 97.88 301 ASN A C 1
ATOM 2385 O O . ASN A 1 301 ? -11.140 13.478 7.557 1.00 97.88 301 ASN A O 1
ATOM 2389 N N . LEU A 1 302 ? -12.845 12.071 7.180 1.00 96.81 302 LEU A N 1
ATOM 2390 C CA . LEU A 1 302 ? -13.781 12.604 8.158 1.00 96.81 302 LEU A CA 1
ATOM 2391 C C . LEU A 1 302 ? -14.224 11.489 9.103 1.00 96.81 302 LEU A C 1
ATOM 2393 O O . LEU A 1 30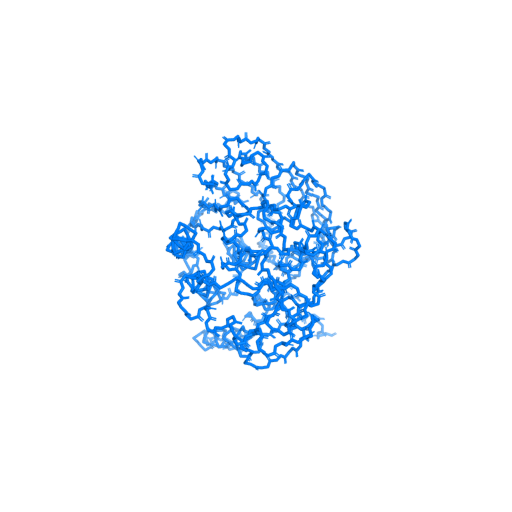2 ? -14.780 10.478 8.676 1.00 96.81 302 LEU A O 1
ATOM 2397 N N . PHE A 1 303 ? -14.053 11.713 10.400 1.00 95.44 303 PHE A N 1
ATOM 2398 C CA . PHE A 1 303 ? -14.441 10.777 11.445 1.00 95.44 303 PHE A CA 1
ATOM 2399 C C . PHE A 1 303 ? -15.525 11.415 12.313 1.00 95.44 303 PHE A C 1
ATOM 2401 O O . PHE A 1 303 ? -15.301 12.468 12.907 1.00 95.44 303 PHE A O 1
ATOM 2408 N N . LEU A 1 304 ? -16.687 10.774 12.428 1.00 95.00 304 LEU A N 1
ATOM 2409 C CA . LEU A 1 304 ? -17.785 11.191 13.302 1.00 95.00 304 LEU A CA 1
ATOM 2410 C C . LEU A 1 304 ? -18.095 10.086 14.305 1.00 95.00 304 LEU A C 1
ATOM 2412 O O . LEU A 1 304 ? -18.260 8.935 13.915 1.00 95.00 304 LEU A O 1
ATOM 2416 N N . ARG A 1 305 ? -18.148 10.406 15.600 1.00 90.88 305 ARG A N 1
ATOM 2417 C CA . ARG A 1 305 ? -18.281 9.380 16.651 1.00 90.88 305 ARG A CA 1
ATOM 2418 C C . ARG A 1 305 ? -19.719 8.884 16.845 1.00 90.88 305 ARG A C 1
ATOM 2420 O O . ARG A 1 305 ? -19.908 7.697 17.101 1.00 90.88 305 ARG A O 1
ATOM 2427 N N . ASP A 1 306 ? -20.714 9.762 16.688 1.00 90.25 306 ASP A N 1
ATOM 2428 C CA . ASP A 1 306 ? -22.127 9.478 16.981 1.00 90.25 306 ASP A CA 1
ATOM 2429 C C . ASP A 1 306 ? -23.055 10.004 15.861 1.00 90.25 306 ASP A C 1
ATOM 2431 O O . ASP A 1 306 ? -23.445 11.174 15.888 1.00 90.25 306 ASP A O 1
ATOM 2435 N N . PRO A 1 307 ? -23.427 9.167 14.869 1.00 92.56 307 PRO A N 1
ATOM 2436 C CA . PRO A 1 307 ? -23.065 7.751 14.720 1.00 92.56 307 PRO A CA 1
ATOM 2437 C C . PRO A 1 307 ? -21.592 7.568 14.332 1.00 92.56 307 PRO A C 1
ATOM 2439 O O . PRO A 1 307 ? -20.997 8.501 13.805 1.00 92.56 307 PRO A O 1
ATOM 2442 N N . LYS A 1 308 ? -21.040 6.356 14.518 1.00 94.69 308 LYS A N 1
ATOM 2443 C CA . LYS A 1 308 ? -19.696 5.989 14.036 1.00 94.69 308 LYS A CA 1
ATOM 2444 C C . LYS A 1 308 ? -19.690 6.017 12.514 1.00 94.69 308 LYS A C 1
ATOM 2446 O O . LYS A 1 308 ? -20.079 5.036 11.886 1.00 94.69 308 LYS A O 1
ATOM 2451 N N . LEU A 1 309 ? -19.325 7.141 11.923 1.00 97.44 309 LEU A N 1
ATOM 2452 C CA . LEU A 1 309 ? -19.288 7.331 10.483 1.00 97.44 309 LEU A CA 1
ATOM 2453 C C . LEU A 1 309 ? -17.880 7.758 10.092 1.00 97.44 309 LEU A C 1
ATOM 2455 O O . LEU A 1 309 ? -17.372 8.765 10.578 1.00 97.44 309 LEU A O 1
ATOM 2459 N N . PHE A 1 310 ? -17.269 6.983 9.208 1.00 97.81 310 PHE A N 1
ATOM 2460 C CA . PHE A 1 310 ? -16.039 7.348 8.527 1.00 97.81 310 PHE A CA 1
ATOM 2461 C C . PHE A 1 310 ? -16.377 7.701 7.083 1.00 97.81 310 PHE A C 1
ATOM 2463 O O . PHE A 1 310 ? -17.083 6.929 6.435 1.00 97.81 310 PHE A O 1
ATOM 2470 N N . VAL A 1 311 ? -15.920 8.852 6.598 1.00 98.50 311 VAL A N 1
ATOM 2471 C CA . VAL A 1 311 ? -16.092 9.271 5.203 1.00 98.50 311 VAL A CA 1
ATOM 2472 C C . VAL A 1 311 ? -14.746 9.692 4.641 1.00 98.50 311 VAL A C 1
ATOM 2474 O O . VAL A 1 311 ? -14.073 10.518 5.249 1.00 98.50 311 VAL A O 1
ATOM 2477 N N . THR A 1 312 ? -14.405 9.194 3.462 1.00 98.62 312 THR A N 1
ATOM 2478 C CA . THR A 1 312 ? -13.282 9.686 2.668 1.00 98.62 312 THR A CA 1
ATOM 2479 C C . THR A 1 312 ? -13.823 10.348 1.414 1.00 98.62 312 THR A C 1
ATOM 2481 O O . THR A 1 312 ? -14.654 9.782 0.704 1.00 98.62 312 THR A O 1
ATOM 2484 N N . ILE A 1 313 ? -13.374 11.570 1.150 1.00 98.69 313 ILE A N 1
ATOM 2485 C CA . ILE A 1 313 ? -13.596 12.261 -0.119 1.00 98.69 313 ILE A CA 1
ATOM 2486 C C . ILE A 1 313 ? -12.303 12.154 -0.912 1.00 98.69 313 ILE A C 1
ATOM 2488 O O . ILE A 1 313 ? -11.254 12.541 -0.406 1.00 98.69 313 ILE A O 1
ATOM 2492 N N . HIS A 1 314 ? -12.395 11.662 -2.141 1.00 98.62 314 HIS A N 1
ATOM 2493 C CA . HIS A 1 314 ? -11.249 11.432 -3.010 1.00 98.62 314 HIS A CA 1
ATOM 2494 C C . HIS A 1 314 ? -11.202 12.464 -4.138 1.00 98.62 314 HIS A C 1
ATOM 2496 O O . HIS A 1 314 ? -12.204 12.670 -4.835 1.00 98.62 314 HIS A O 1
ATOM 2502 N N . ASP A 1 315 ? -10.026 13.046 -4.360 1.00 98.62 315 ASP A N 1
ATOM 2503 C CA . ASP A 1 315 ? -9.638 13.667 -5.626 1.00 98.62 315 ASP A CA 1
ATOM 2504 C C . ASP A 1 315 ? -8.616 12.763 -6.327 1.00 98.62 315 ASP A C 1
ATOM 2506 O O . ASP A 1 315 ? -7.416 12.820 -6.058 1.00 98.62 315 ASP A O 1
ATOM 2510 N N . TYR A 1 316 ? -9.107 11.891 -7.209 1.00 98.75 316 TYR A N 1
ATOM 2511 C CA . TYR A 1 316 ? -8.282 11.007 -8.024 1.00 98.75 316 TYR A CA 1
ATOM 2512 C C . TYR A 1 316 ? -7.645 11.800 -9.158 1.00 98.75 316 TYR A C 1
ATOM 2514 O O . TYR A 1 316 ? -8.345 12.316 -10.032 1.00 98.75 316 TYR A O 1
ATOM 2522 N N . VAL A 1 317 ? -6.321 11.833 -9.205 1.00 98.56 317 VAL A N 1
ATOM 2523 C CA . VAL A 1 317 ? -5.563 12.593 -10.195 1.00 98.56 317 VAL A CA 1
ATOM 2524 C C . VAL A 1 317 ? -4.760 11.648 -11.075 1.00 98.56 317 VAL A C 1
ATOM 2526 O O . VAL A 1 317 ? -3.931 10.873 -10.595 1.00 98.56 317 VAL A O 1
ATOM 2529 N N . ASN A 1 318 ? -4.980 11.752 -12.385 1.00 98.12 318 ASN A N 1
ATOM 2530 C CA . ASN A 1 318 ? -4.071 11.206 -13.387 1.00 98.12 318 ASN A CA 1
ATOM 2531 C C . ASN A 1 318 ? -3.363 12.345 -14.141 1.00 98.12 318 ASN A C 1
ATOM 2533 O O . ASN A 1 318 ? -3.507 13.517 -13.798 1.00 98.12 318 ASN A O 1
ATOM 2537 N N . HIS A 1 319 ? -2.575 12.022 -15.165 1.00 97.38 319 HIS A N 1
ATOM 2538 C CA . HIS A 1 319 ? -1.840 13.029 -15.934 1.00 97.38 319 HIS A CA 1
ATOM 2539 C C . HIS A 1 319 ? -2.755 14.071 -16.597 1.00 97.38 319 HIS A C 1
ATOM 2541 O O . HIS A 1 319 ? -2.381 15.230 -16.755 1.00 97.38 319 HIS A O 1
ATOM 2547 N N . GLU A 1 320 ? -3.944 13.650 -17.032 1.00 96.81 320 GLU A N 1
ATOM 2548 C CA . GLU A 1 320 ? -4.809 14.447 -17.900 1.00 96.81 320 GLU A CA 1
ATOM 2549 C C . GLU A 1 320 ? -5.911 15.183 -17.128 1.00 96.81 320 GLU A C 1
ATOM 2551 O O . GLU A 1 320 ? -6.376 16.231 -17.587 1.00 96.81 320 GLU A O 1
ATOM 2556 N N . ARG A 1 321 ? -6.416 14.600 -16.030 1.00 97.38 321 ARG A N 1
ATOM 2557 C CA . ARG A 1 321 ? -7.650 15.017 -15.353 1.00 97.38 321 ARG A CA 1
ATOM 2558 C C . ARG A 1 321 ? -7.686 14.637 -13.873 1.00 97.38 321 ARG A C 1
ATOM 2560 O O . ARG A 1 321 ? -7.001 13.728 -13.413 1.00 97.38 321 ARG A O 1
ATOM 2567 N N . ASN A 1 322 ? -8.628 15.285 -13.196 1.00 98.12 322 ASN A N 1
ATOM 2568 C CA . ASN A 1 322 ? -9.068 14.962 -11.850 1.00 98.12 322 ASN A CA 1
ATOM 2569 C C . ASN A 1 322 ? -10.458 14.315 -11.895 1.00 98.12 322 ASN A C 1
ATOM 2571 O O . ASN A 1 322 ? -11.301 14.667 -12.734 1.00 98.12 322 ASN A O 1
ATOM 2575 N N . PHE A 1 323 ? -10.714 13.389 -10.980 1.00 98.50 323 PHE A N 1
ATOM 2576 C CA . PHE A 1 323 ? -11.982 12.696 -10.845 1.00 98.50 323 PHE A CA 1
ATOM 2577 C C . PHE A 1 323 ? -12.367 12.565 -9.371 1.00 98.50 323 PHE A C 1
ATOM 2579 O O . PHE A 1 323 ? -11.534 12.283 -8.524 1.00 98.50 323 PHE A O 1
ATOM 2586 N N . ALA A 1 324 ? -13.650 12.741 -9.068 1.00 98.50 324 ALA A N 1
ATOM 2587 C CA . ALA A 1 324 ? -14.129 12.710 -7.692 1.00 98.50 324 ALA A CA 1
ATOM 2588 C C . ALA A 1 324 ? -14.560 11.303 -7.256 1.00 98.50 324 ALA A C 1
ATOM 2590 O O . ALA A 1 324 ? -15.139 10.541 -8.043 1.00 98.50 324 ALA A O 1
ATOM 2591 N N . GLY A 1 325 ? -14.378 11.012 -5.972 1.00 98.69 325 GLY A N 1
ATOM 2592 C CA . GLY A 1 325 ? -14.964 9.859 -5.300 1.00 98.69 325 GLY A CA 1
ATOM 2593 C C . GLY A 1 325 ? -15.376 10.153 -3.867 1.00 98.69 325 GLY A C 1
ATOM 2594 O O . GLY A 1 325 ? -14.985 11.156 -3.275 1.00 98.69 325 GLY A O 1
ATOM 2595 N N . ILE A 1 326 ? -16.185 9.258 -3.320 1.00 98.75 326 ILE A N 1
ATOM 2596 C CA . ILE A 1 326 ? -16.569 9.242 -1.915 1.00 98.75 326 ILE A CA 1
ATOM 2597 C C . ILE A 1 326 ? -16.674 7.794 -1.436 1.00 98.75 326 ILE A C 1
ATOM 2599 O O . ILE A 1 326 ? -17.271 6.964 -2.123 1.00 98.75 326 ILE A O 1
ATOM 2603 N N . ASP A 1 327 ? -16.131 7.507 -0.260 1.00 98.50 327 ASP A N 1
ATOM 2604 C CA . ASP A 1 327 ? -16.305 6.260 0.487 1.00 98.50 327 ASP A CA 1
ATOM 2605 C C . ASP A 1 327 ? -16.894 6.602 1.855 1.00 98.50 327 ASP A C 1
ATOM 2607 O O . ASP A 1 327 ? -16.466 7.557 2.497 1.00 98.50 327 ASP A O 1
ATOM 2611 N N . ALA A 1 328 ? -17.905 5.864 2.297 1.00 98.56 328 ALA A N 1
ATOM 2612 C CA . ALA A 1 328 ? -18.506 6.022 3.606 1.00 98.56 328 ALA A CA 1
ATOM 2613 C C . ALA A 1 328 ? -18.696 4.663 4.281 1.00 98.56 328 ALA A C 1
ATOM 2615 O O . ALA A 1 328 ? -19.377 3.780 3.756 1.00 98.56 328 ALA A O 1
ATOM 2616 N N . THR A 1 329 ? -18.174 4.528 5.500 1.00 98.44 329 THR A N 1
ATOM 2617 C CA . THR A 1 329 ? -18.402 3.375 6.374 1.00 98.44 329 THR A CA 1
ATOM 2618 C C . THR A 1 329 ? -19.191 3.778 7.615 1.00 98.44 329 THR A C 1
ATOM 2620 O O . THR A 1 329 ? -18.726 4.560 8.442 1.00 98.44 329 THR A O 1
ATOM 2623 N N . LEU A 1 330 ? -20.381 3.199 7.779 1.00 97.69 330 LEU A N 1
ATOM 2624 C CA . LEU A 1 330 ? -21.264 3.413 8.922 1.00 97.69 330 LEU A CA 1
ATOM 2625 C C . LEU A 1 330 ? -21.199 2.236 9.903 1.00 97.69 330 LEU A C 1
ATOM 2627 O O . LEU A 1 330 ? -21.466 1.082 9.553 1.00 97.69 330 LEU A O 1
ATOM 2631 N N . ASN A 1 331 ? -20.932 2.560 11.165 1.00 93.88 331 ASN A N 1
ATOM 2632 C CA . ASN A 1 331 ? -20.872 1.673 12.324 1.00 93.88 331 ASN A CA 1
ATOM 2633 C C . ASN A 1 331 ? -19.947 0.463 12.145 1.00 93.88 331 ASN A C 1
ATOM 2635 O O . ASN A 1 331 ? -20.208 -0.577 12.751 1.00 93.88 331 ASN A O 1
ATOM 2639 N N . GLU A 1 332 ? -18.911 0.586 11.305 1.00 90.94 332 GLU A N 1
ATOM 2640 C CA . GLU A 1 332 ? -18.031 -0.527 10.907 1.00 90.94 332 GLU A CA 1
ATOM 2641 C C . GLU A 1 332 ? -18.810 -1.716 10.302 1.00 90.94 332 GLU A C 1
ATOM 2643 O O . GLU A 1 332 ? -18.415 -2.874 10.423 1.00 90.94 332 GLU A O 1
ATOM 2648 N N . ARG A 1 333 ? -19.980 -1.444 9.703 1.00 95.00 333 ARG A N 1
ATOM 2649 C CA . ARG A 1 333 ? -20.896 -2.472 9.185 1.00 95.00 333 ARG A CA 1
ATOM 2650 C C . ARG A 1 333 ? -21.277 -2.276 7.741 1.00 95.00 333 ARG A C 1
ATOM 2652 O O . ARG A 1 333 ? -21.325 -3.256 7.014 1.00 95.00 333 ARG A O 1
ATOM 2659 N N . TYR A 1 334 ? -21.616 -1.056 7.355 1.00 98.12 334 TYR A N 1
ATOM 2660 C CA . TYR A 1 334 ? -22.093 -0.774 6.009 1.00 98.12 334 TYR A CA 1
ATOM 2661 C C . TYR A 1 334 ? -21.099 0.146 5.340 1.00 98.12 334 TYR A C 1
ATOM 2663 O O . TYR A 1 334 ? -20.894 1.255 5.827 1.00 98.12 334 TYR A O 1
ATOM 2671 N N . ARG A 1 335 ? -20.496 -0.319 4.252 1.00 98.12 335 ARG A N 1
ATOM 2672 C CA . ARG A 1 335 ? -19.583 0.469 3.431 1.00 98.12 335 ARG A CA 1
ATOM 2673 C C . ARG A 1 335 ? -20.254 0.757 2.102 1.00 98.12 335 ARG A C 1
ATOM 2675 O O . ARG A 1 335 ? -20.814 -0.150 1.489 1.00 98.12 335 ARG A O 1
ATOM 2682 N N . VAL A 1 336 ? -20.223 2.005 1.667 1.00 98.69 336 VAL A N 1
ATOM 2683 C CA . VAL A 1 336 ? -20.686 2.411 0.343 1.00 98.69 336 VAL A CA 1
ATOM 2684 C C . VAL A 1 336 ? -19.658 3.361 -0.230 1.00 98.69 336 VAL A C 1
ATOM 2686 O O . VAL A 1 336 ? -19.337 4.362 0.399 1.00 98.69 336 VAL A O 1
ATOM 2689 N N . ALA A 1 337 ? -19.197 3.076 -1.439 1.00 98.75 337 ALA A N 1
ATOM 2690 C CA . ALA A 1 337 ? -18.359 3.990 -2.191 1.00 98.75 337 ALA A CA 1
ATOM 2691 C C . ALA A 1 337 ? -18.945 4.244 -3.577 1.00 98.75 337 ALA A C 1
ATOM 2693 O O . ALA A 1 337 ? -19.581 3.373 -4.176 1.00 98.75 337 ALA A O 1
ATOM 2694 N N . LEU A 1 338 ? -18.726 5.456 -4.074 1.00 98.75 338 LEU A N 1
ATOM 2695 C CA . LEU A 1 338 ? -19.071 5.903 -5.415 1.00 98.75 338 LEU A CA 1
ATOM 2696 C C . LEU A 1 338 ? -17.906 6.714 -5.954 1.00 98.75 338 LEU A C 1
ATOM 2698 O O . LEU A 1 338 ? -17.384 7.591 -5.270 1.00 98.75 338 LEU A O 1
ATOM 2702 N N . TRP A 1 339 ? -17.523 6.461 -7.195 1.00 98.75 339 TRP A N 1
ATOM 2703 C CA . TRP A 1 339 ? -16.402 7.165 -7.797 1.00 98.75 339 TRP A CA 1
ATOM 2704 C C . TRP A 1 339 ? -16.602 7.408 -9.276 1.00 98.75 339 TRP A C 1
ATOM 2706 O O . TRP A 1 339 ? -17.342 6.707 -9.969 1.00 98.75 339 TRP A O 1
ATOM 2716 N N . ARG A 1 340 ? -15.854 8.385 -9.771 1.00 98.69 340 ARG A N 1
ATOM 2717 C CA . ARG A 1 340 ? -15.405 8.442 -11.149 1.00 98.69 340 ARG A CA 1
ATOM 2718 C C . ARG A 1 340 ? -13.892 8.278 -11.131 1.00 98.69 340 ARG A C 1
ATOM 2720 O O . ARG A 1 340 ? -13.231 8.928 -10.340 1.00 98.69 340 ARG A O 1
ATOM 2727 N N . GLN A 1 341 ? -13.352 7.423 -11.983 1.00 98.56 341 GLN A N 1
ATOM 2728 C CA . GLN A 1 341 ? -11.909 7.180 -12.098 1.00 98.56 341 GLN A CA 1
ATOM 2729 C C . GLN A 1 341 ? -11.522 7.048 -13.575 1.00 98.56 341 GLN A C 1
ATOM 2731 O O . GLN A 1 341 ? -12.427 6.893 -14.404 1.00 98.56 341 GLN A O 1
ATOM 2736 N N . PRO A 1 342 ? -10.226 7.082 -13.930 1.00 98.44 342 PRO A N 1
ATOM 2737 C CA . PRO A 1 342 ? -9.765 6.832 -15.294 1.00 98.44 342 PRO A CA 1
ATOM 2738 C C . PRO A 1 342 ? -10.376 5.562 -15.903 1.00 98.44 342 PRO A C 1
ATOM 2740 O O . PRO A 1 342 ? -10.462 4.522 -15.245 1.00 98.44 342 PRO A O 1
ATOM 2743 N N . GLU A 1 343 ? -10.848 5.654 -17.148 1.00 97.12 343 GLU A N 1
ATOM 2744 C CA . GLU A 1 343 ? -11.682 4.620 -17.782 1.00 97.12 343 GLU A CA 1
ATOM 2745 C C . GLU A 1 343 ? -11.041 3.224 -17.816 1.00 97.12 343 GLU A C 1
ATOM 2747 O O . GLU A 1 343 ? -11.724 2.232 -17.539 1.00 97.12 343 GLU A O 1
ATOM 2752 N N . HIS A 1 344 ? -9.737 3.163 -18.079 1.00 97.19 344 HIS A N 1
ATOM 2753 C CA . HIS A 1 344 ? -8.921 1.950 -18.106 1.00 97.19 344 HIS A CA 1
ATOM 2754 C C . HIS A 1 344 ? -7.951 1.879 -16.922 1.00 97.19 344 HIS A C 1
ATOM 2756 O O . HIS A 1 344 ? -7.079 1.015 -16.910 1.00 97.19 344 HIS A O 1
ATOM 2762 N N . GLN A 1 345 ? -8.104 2.761 -15.925 1.00 97.75 345 GLN A N 1
ATOM 2763 C CA . GLN A 1 345 ? -7.185 2.880 -14.789 1.00 97.75 345 GLN A CA 1
ATOM 2764 C C . GLN A 1 345 ? -5.745 3.188 -15.235 1.00 97.75 345 GLN A C 1
ATOM 2766 O O . GLN A 1 345 ? -4.796 2.742 -14.596 1.00 97.75 345 GLN A O 1
ATOM 2771 N N . LEU A 1 346 ? -5.573 3.948 -16.326 1.00 97.88 346 LEU A N 1
ATOM 2772 C CA . LEU A 1 346 ? -4.260 4.335 -16.844 1.00 97.88 346 LEU A CA 1
ATOM 2773 C C . LEU A 1 346 ? -3.966 5.824 -16.635 1.00 97.88 346 LEU A C 1
ATOM 2775 O O . LEU A 1 346 ? -4.851 6.685 -16.658 1.00 97.88 346 LEU A O 1
ATOM 2779 N N . PHE A 1 347 ? -2.676 6.136 -16.511 1.00 98.44 347 PHE A N 1
ATOM 2780 C CA . PHE A 1 347 ? -2.179 7.478 -16.205 1.00 98.44 347 PHE A CA 1
ATOM 2781 C C . PHE A 1 347 ? -2.595 8.552 -17.217 1.00 98.44 347 PHE A C 1
ATOM 2783 O O . PHE A 1 347 ? -2.822 9.697 -16.842 1.00 98.44 347 PHE A O 1
ATOM 2790 N N . ARG A 1 348 ? -2.719 8.190 -18.500 1.00 97.81 348 ARG A N 1
ATOM 2791 C CA . ARG A 1 348 ? -3.039 9.120 -19.602 1.00 97.81 348 ARG A CA 1
ATOM 2792 C C . ARG A 1 348 ? -4.453 8.968 -20.163 1.00 97.81 348 ARG A C 1
ATOM 2794 O O . ARG A 1 348 ? -4.754 9.473 -21.245 1.00 97.81 348 ARG A O 1
ATOM 2801 N N . ASP A 1 349 ? -5.328 8.265 -19.454 1.00 97.31 349 ASP A N 1
ATOM 2802 C CA . ASP A 1 349 ? -6.735 8.192 -19.836 1.00 97.31 349 ASP A CA 1
ATOM 2803 C C . ASP A 1 349 ? -7.396 9.572 -19.742 1.00 97.31 349 ASP A C 1
ATOM 2805 O O . ASP A 1 349 ? -7.283 10.286 -18.747 1.00 97.31 349 ASP A O 1
ATOM 2809 N N . ARG A 1 350 ? -8.158 9.933 -20.774 1.00 96.56 350 ARG A N 1
ATOM 2810 C CA . ARG A 1 350 ? -8.958 11.172 -20.796 1.00 96.56 350 ARG A CA 1
ATOM 2811 C C . ARG A 1 350 ? -10.416 10.938 -20.412 1.00 96.56 350 ARG A C 1
ATOM 2813 O O . ARG A 1 350 ? -11.115 11.873 -20.014 1.00 96.56 350 ARG A O 1
ATOM 2820 N N . GLY A 1 351 ? -10.882 9.704 -20.592 1.00 97.38 351 GLY A N 1
ATOM 2821 C CA . GLY A 1 351 ? -12.202 9.241 -20.187 1.00 97.38 351 GLY A CA 1
ATOM 2822 C C . GLY A 1 351 ? -12.233 8.934 -18.695 1.00 97.38 351 GLY A C 1
ATOM 2823 O O . GLY A 1 351 ? -11.227 8.550 -18.105 1.00 97.38 351 GLY A O 1
ATOM 2824 N N . GLY A 1 352 ? -13.404 9.104 -18.086 1.00 97.31 352 GLY A N 1
ATOM 2825 C CA . GLY A 1 352 ? -13.630 8.703 -16.702 1.00 97.31 352 GLY A CA 1
ATOM 2826 C C . GLY A 1 352 ? -14.862 7.829 -16.609 1.00 97.31 352 GLY A C 1
ATOM 2827 O O . GLY A 1 352 ? -15.909 8.220 -17.132 1.00 97.31 352 GLY A O 1
ATOM 2828 N N . ARG A 1 353 ? -14.755 6.699 -15.915 1.00 98.19 353 ARG A N 1
ATOM 2829 C CA . ARG A 1 353 ? -15.834 5.734 -15.729 1.00 98.19 353 ARG A CA 1
ATOM 2830 C C . ARG A 1 353 ? -16.384 5.810 -14.313 1.00 98.19 353 ARG A C 1
ATOM 2832 O O . ARG A 1 353 ? -15.623 5.899 -13.353 1.00 98.19 353 ARG A O 1
ATOM 2839 N N . LEU A 1 354 ? -17.710 5.782 -14.207 1.00 98.56 354 LEU A N 1
ATOM 2840 C CA . LEU A 1 354 ? -18.386 5.668 -12.923 1.00 98.56 354 LEU A CA 1
ATOM 2841 C C . LEU A 1 354 ? -18.244 4.249 -12.374 1.00 98.56 354 LEU A C 1
ATOM 2843 O O . LEU A 1 354 ? -18.341 3.270 -13.120 1.00 98.56 354 LEU A O 1
ATOM 2847 N N . GLY A 1 355 ? -18.058 4.163 -11.068 1.00 98.62 355 GLY A N 1
ATOM 2848 C CA . GLY A 1 355 ? -18.047 2.924 -10.321 1.00 98.62 355 GLY A CA 1
ATOM 2849 C C . GLY A 1 355 ? -18.563 3.127 -8.905 1.00 98.62 355 GLY A C 1
ATOM 2850 O O . GLY A 1 355 ? -18.994 4.212 -8.510 1.00 98.62 355 GLY A O 1
ATOM 2851 N N . GLY A 1 356 ? -18.560 2.038 -8.162 1.00 98.69 356 GLY A N 1
ATOM 2852 C CA . GLY A 1 356 ? -19.080 1.968 -6.816 1.00 98.69 356 GLY A CA 1
ATOM 2853 C C . GLY A 1 356 ? -18.851 0.609 -6.173 1.00 98.69 356 GLY A C 1
ATOM 2854 O O . GLY A 1 356 ? -18.591 -0.391 -6.860 1.00 98.69 356 GLY A O 1
ATOM 2855 N N . LEU A 1 357 ? -18.965 0.612 -4.851 1.00 98.81 357 LEU A N 1
ATOM 2856 C CA . LEU A 1 357 ? -18.793 -0.522 -3.957 1.00 98.81 357 LEU A CA 1
ATOM 2857 C C . LEU A 1 357 ? -19.897 -0.499 -2.906 1.00 98.81 357 LEU A C 1
ATOM 2859 O O . LEU A 1 357 ? -20.289 0.565 -2.427 1.00 98.81 357 LEU A O 1
ATOM 2863 N N . VAL A 1 358 ? -20.379 -1.683 -2.542 1.00 98.81 358 VAL A N 1
ATOM 2864 C CA . VAL A 1 358 ? -21.248 -1.891 -1.385 1.00 98.81 358 VAL A CA 1
ATOM 2865 C C . VAL A 1 358 ? -20.704 -3.039 -0.547 1.00 98.81 358 VAL A C 1
ATOM 2867 O O . VAL A 1 358 ? -20.345 -4.090 -1.074 1.00 98.81 358 VAL A O 1
ATOM 2870 N N . GLY A 1 359 ? -20.656 -2.842 0.763 1.00 98.62 359 GLY A N 1
ATOM 2871 C CA . GLY A 1 359 ? -20.169 -3.821 1.720 1.00 98.62 359 GLY A CA 1
ATOM 2872 C C . GLY A 1 359 ? -21.078 -3.917 2.936 1.00 98.62 359 GLY A C 1
ATOM 2873 O O . GLY A 1 359 ? -21.643 -2.918 3.389 1.00 98.62 359 GLY A O 1
ATOM 2874 N N . ALA A 1 360 ? -21.222 -5.129 3.463 1.00 98.44 360 ALA A N 1
ATOM 2875 C CA . ALA A 1 360 ? -21.982 -5.406 4.670 1.00 98.44 360 ALA A CA 1
ATOM 2876 C C . ALA A 1 360 ? -21.233 -6.398 5.567 1.00 98.44 360 ALA A C 1
ATOM 2878 O O . ALA A 1 360 ? -20.910 -7.507 5.142 1.00 98.44 360 ALA A O 1
ATOM 2879 N N . ARG A 1 361 ? -21.032 -6.023 6.833 1.00 97.62 361 ARG A N 1
ATOM 2880 C CA . ARG A 1 361 ? -20.455 -6.856 7.892 1.00 97.62 361 ARG A CA 1
ATOM 2881 C C . ARG A 1 361 ? -21.488 -7.134 8.979 1.00 97.62 361 ARG A C 1
ATOM 2883 O O . ARG A 1 361 ? -22.143 -6.231 9.507 1.00 97.62 361 ARG A O 1
ATOM 2890 N N . VAL A 1 362 ? -21.609 -8.404 9.355 1.00 96.25 362 VAL A N 1
ATOM 2891 C CA . VAL A 1 362 ? -22.527 -8.883 10.392 1.00 96.25 362 VAL A CA 1
ATOM 2892 C C . VAL A 1 362 ? -21.740 -9.612 11.470 1.00 96.25 362 VAL A C 1
ATOM 2894 O O . VAL A 1 362 ? -20.992 -10.542 11.183 1.00 96.25 362 VAL A O 1
ATOM 2897 N N . HIS A 1 363 ? -21.953 -9.233 12.730 1.00 93.56 363 HIS A N 1
ATOM 2898 C CA . HIS A 1 363 ? -21.350 -9.913 13.876 1.00 93.56 363 HIS A CA 1
ATOM 2899 C C . HIS A 1 363 ? -22.319 -10.908 14.515 1.00 93.56 363 HIS A C 1
ATOM 2901 O O . HIS A 1 363 ? -23.483 -10.587 14.766 1.00 93.56 363 HIS A O 1
ATOM 2907 N N . ARG A 1 364 ? -21.799 -12.077 14.894 1.00 93.75 364 ARG A N 1
ATOM 2908 C CA . ARG A 1 364 ? -22.463 -13.063 15.751 1.00 93.75 364 ARG A CA 1
ATOM 2909 C C . ARG A 1 364 ? -21.499 -13.521 16.846 1.00 93.75 364 ARG A C 1
ATOM 2911 O O . ARG A 1 364 ? -20.620 -14.352 16.632 1.00 93.75 364 ARG A O 1
ATOM 2918 N N . GLY A 1 365 ? -21.677 -12.982 18.052 1.00 89.69 365 GLY A N 1
ATOM 2919 C CA . GLY A 1 365 ? -20.771 -13.247 19.172 1.00 89.69 365 GLY A CA 1
ATOM 2920 C C . GLY A 1 365 ? -19.387 -12.635 18.936 1.00 89.69 365 GLY A C 1
ATOM 2921 O O . GLY A 1 365 ? -19.277 -11.421 18.778 1.00 89.69 365 GLY A O 1
ATOM 2922 N N . GLN A 1 366 ? -18.343 -13.468 18.948 1.00 91.50 366 GLN A N 1
ATOM 2923 C CA . GLN A 1 366 ? -16.972 -13.067 18.600 1.00 91.50 366 GLN A CA 1
ATOM 2924 C C . GLN A 1 366 ? -16.674 -13.193 17.105 1.00 91.50 366 GLN A C 1
ATOM 2926 O O . GLN A 1 366 ? -15.605 -12.785 16.684 1.00 91.50 366 GLN A O 1
ATOM 2931 N N . TRP A 1 367 ? -17.574 -13.754 16.303 1.00 95.00 367 TRP A N 1
ATOM 2932 C CA . TRP A 1 367 ? -17.343 -13.942 14.875 1.00 95.00 367 TRP A CA 1
ATOM 2933 C C . TRP A 1 367 ? -18.008 -12.839 14.068 1.00 95.00 367 TRP A C 1
ATOM 2935 O O . TRP A 1 367 ? -19.031 -12.284 14.485 1.00 95.00 367 TRP A O 1
ATOM 2945 N N . PHE A 1 368 ? -17.454 -12.555 12.899 1.00 96.25 368 PHE A N 1
ATOM 2946 C CA . PHE A 1 368 ? -18.110 -11.757 11.880 1.00 96.25 368 PHE A CA 1
ATOM 2947 C C . PHE A 1 368 ? -18.024 -12.437 10.518 1.00 96.25 368 PHE A C 1
ATOM 2949 O O . PHE A 1 368 ? -17.098 -13.198 10.239 1.00 96.25 368 PHE A O 1
ATOM 2956 N N . GLY A 1 36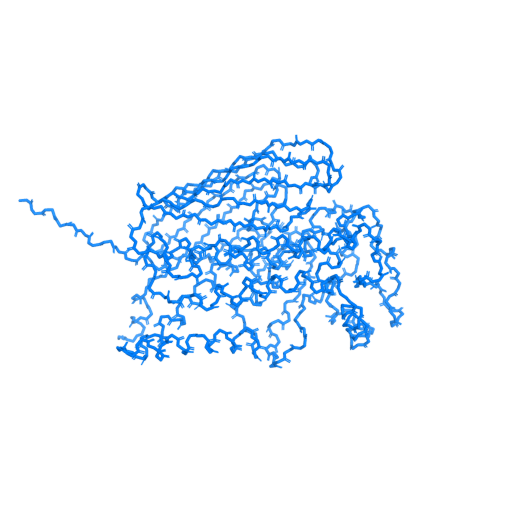9 ? -19.024 -12.154 9.694 1.00 98.25 369 GLY A N 1
ATOM 2957 C CA . GLY A 1 369 ? -18.997 -12.403 8.263 1.00 98.25 369 GLY A CA 1
ATOM 2958 C C . GLY A 1 369 ? -19.153 -11.080 7.531 1.00 98.25 369 GLY A C 1
ATOM 2959 O O . GLY A 1 369 ? -19.900 -10.209 7.984 1.00 98.25 369 GLY A O 1
ATOM 2960 N N . GLU A 1 370 ? -18.453 -10.935 6.419 1.00 98.31 370 GLU A N 1
ATOM 2961 C CA . GLU A 1 370 ? -18.514 -9.767 5.555 1.00 98.31 370 GLU A CA 1
ATOM 2962 C C . GLU A 1 370 ? -18.657 -10.186 4.099 1.00 98.31 370 GLU A C 1
ATOM 2964 O O . GLU A 1 370 ? -18.069 -11.175 3.657 1.00 98.31 370 GLU A O 1
ATOM 2969 N N . ILE A 1 371 ? -19.451 -9.409 3.371 1.00 98.50 371 ILE A N 1
ATOM 2970 C CA . ILE A 1 371 ? -19.520 -9.434 1.919 1.00 98.50 371 ILE A CA 1
ATOM 2971 C C . ILE A 1 371 ? -19.245 -8.029 1.399 1.00 98.50 371 ILE A C 1
ATOM 2973 O O . ILE A 1 371 ? -19.831 -7.062 1.884 1.00 98.50 371 ILE A O 1
ATOM 2977 N N . GLU A 1 372 ? -18.383 -7.928 0.399 1.00 98.44 372 GLU A N 1
ATOM 2978 C CA . GLU A 1 372 ? -18.097 -6.699 -0.330 1.00 98.44 372 GLU A CA 1
ATOM 2979 C C . GLU A 1 372 ? -18.260 -6.974 -1.822 1.00 98.44 372 GLU A C 1
ATOM 2981 O O . GLU A 1 372 ? -17.758 -7.970 -2.333 1.00 98.44 372 GLU A O 1
ATOM 2986 N N . ALA A 1 373 ? -18.991 -6.122 -2.529 1.00 98.62 373 ALA A N 1
ATOM 2987 C CA . ALA A 1 373 ? -19.164 -6.215 -3.969 1.00 98.62 373 ALA A CA 1
ATOM 2988 C C . ALA A 1 373 ? -18.837 -4.869 -4.597 1.00 98.62 373 ALA A C 1
ATOM 2990 O O . ALA A 1 373 ? -19.351 -3.834 -4.164 1.00 98.62 373 ALA A O 1
ATOM 2991 N N . LYS A 1 374 ? -18.021 -4.879 -5.650 1.00 98.56 374 LYS A N 1
ATOM 2992 C CA . LYS A 1 374 ? -17.657 -3.657 -6.360 1.00 98.56 374 LYS A CA 1
ATOM 2993 C C . LYS A 1 374 ? -17.670 -3.807 -7.866 1.00 98.56 374 LYS A C 1
ATOM 2995 O O . LYS A 1 374 ? -17.440 -4.871 -8.444 1.00 98.56 374 LYS A O 1
ATOM 3000 N N . THR A 1 375 ? -17.915 -2.678 -8.511 1.00 98.69 375 THR A N 1
ATOM 3001 C CA . THR A 1 375 ? -17.619 -2.507 -9.931 1.00 98.69 375 THR A CA 1
ATOM 3002 C C . THR A 1 375 ? -16.115 -2.283 -10.130 1.00 98.69 375 THR A C 1
ATOM 3004 O O . THR A 1 375 ? -15.368 -2.088 -9.174 1.00 98.69 375 THR A O 1
ATOM 3007 N N . ALA A 1 376 ? -15.647 -2.348 -11.374 1.00 98.31 376 ALA A N 1
ATOM 3008 C CA . ALA A 1 376 ? -14.229 -2.182 -11.662 1.00 98.31 376 ALA A CA 1
ATOM 3009 C C . ALA A 1 376 ? -13.778 -0.719 -11.454 1.00 98.31 376 ALA A C 1
ATOM 3011 O O . ALA A 1 376 ? -14.473 0.217 -11.866 1.00 98.31 376 ALA A O 1
ATOM 3012 N N . GLY A 1 377 ? -12.613 -0.565 -10.835 1.00 98.25 377 GLY A N 1
ATOM 3013 C CA . GLY A 1 377 ? -12.045 0.657 -10.270 1.00 98.25 377 GLY A CA 1
ATOM 3014 C C . GLY A 1 377 ? -11.151 0.324 -9.071 1.00 98.25 377 GLY A C 1
ATOM 3015 O O . GLY A 1 377 ? -11.322 -0.732 -8.450 1.00 98.25 377 GLY A O 1
ATOM 3016 N N . TRP A 1 378 ? -10.206 1.205 -8.762 1.00 98.38 378 TRP A N 1
ATOM 3017 C CA . TRP A 1 378 ? -9.332 1.101 -7.596 1.00 98.38 378 TRP A CA 1
ATOM 3018 C C . TRP A 1 378 ? -10.076 1.487 -6.314 1.00 98.38 378 TRP A C 1
ATOM 3020 O O . TRP A 1 378 ? -10.840 2.452 -6.294 1.00 98.38 378 TRP A O 1
ATOM 3030 N N . VAL A 1 379 ? -9.842 0.729 -5.248 1.00 97.69 379 VAL A N 1
ATOM 3031 C CA . VAL A 1 379 ? -10.271 1.028 -3.880 1.00 97.69 379 VAL A CA 1
ATOM 3032 C C . VAL A 1 379 ? -9.129 0.579 -2.975 1.00 97.69 379 VAL A C 1
ATOM 3034 O O . VAL A 1 379 ? -8.680 -0.563 -3.100 1.00 97.69 379 VAL A O 1
ATOM 3037 N N . GLU A 1 380 ? -8.668 1.463 -2.092 1.00 96.06 380 GLU A N 1
ATOM 3038 C CA . GLU A 1 380 ? -7.594 1.167 -1.138 1.00 96.06 380 GLU A CA 1
ATOM 3039 C C . GLU A 1 380 ? -7.906 -0.105 -0.332 1.00 96.06 380 GLU A C 1
ATOM 3041 O O . GLU A 1 380 ? -9.038 -0.310 0.129 1.00 96.06 380 GLU A O 1
ATOM 3046 N N . GLY A 1 381 ? -6.916 -0.994 -0.218 1.00 93.44 381 GLY A N 1
ATOM 3047 C CA . GLY A 1 381 ? -7.021 -2.259 0.516 1.00 93.44 381 GLY A CA 1
ATOM 3048 C C . GLY A 1 381 ? -7.861 -3.344 -0.172 1.00 93.44 381 GLY A C 1
ATOM 3049 O O . GLY A 1 381 ? -7.933 -4.469 0.323 1.00 93.44 381 GLY A O 1
ATOM 3050 N N . ASN A 1 382 ? -8.482 -3.060 -1.324 1.00 96.31 382 ASN A N 1
ATOM 3051 C CA . ASN A 1 382 ? -9.121 -4.076 -2.161 1.00 96.31 382 ASN A CA 1
ATOM 3052 C C . ASN A 1 382 ? -8.187 -4.466 -3.311 1.00 96.31 382 ASN A C 1
ATOM 3054 O O . ASN A 1 382 ? -7.886 -3.643 -4.177 1.00 96.31 382 ASN A O 1
ATOM 3058 N N . VAL A 1 383 ? -7.766 -5.730 -3.368 1.00 96.75 383 VAL A N 1
ATOM 3059 C CA . VAL A 1 383 ? -6.745 -6.193 -4.325 1.00 96.75 383 VAL A CA 1
ATOM 3060 C C . VAL A 1 383 ? -7.177 -6.101 -5.795 1.00 96.75 383 VAL A C 1
ATOM 3062 O O . VAL A 1 383 ? -6.343 -6.019 -6.697 1.00 96.75 383 VAL A O 1
ATOM 3065 N N . HIS A 1 384 ? -8.481 -6.072 -6.072 1.00 97.69 384 HIS A N 1
ATOM 3066 C CA . HIS A 1 384 ? -9.006 -6.122 -7.434 1.00 97.69 384 HIS A CA 1
ATOM 3067 C C . HIS A 1 384 ? -9.116 -4.726 -8.044 1.00 97.69 384 HIS A C 1
ATOM 3069 O O . HIS A 1 384 ? -9.757 -3.851 -7.472 1.00 97.69 384 HIS A O 1
ATOM 3075 N N . LEU A 1 385 ? -8.619 -4.523 -9.267 1.00 98.00 385 LEU A N 1
ATOM 3076 C CA . LEU A 1 385 ? -9.060 -3.401 -10.115 1.00 98.00 385 LEU A CA 1
ATOM 3077 C C . LEU A 1 385 ? -10.321 -3.748 -10.916 1.00 98.00 385 LEU A C 1
ATOM 3079 O O . LEU A 1 385 ? -11.109 -2.870 -11.268 1.00 98.00 385 LEU A O 1
ATOM 3083 N N . ASP A 1 386 ? -10.561 -5.037 -11.143 1.00 97.50 386 ASP A N 1
ATOM 3084 C CA . ASP A 1 386 ? -11.743 -5.538 -11.836 1.00 97.50 386 ASP A CA 1
ATOM 3085 C C . ASP A 1 386 ? -12.996 -5.538 -10.942 1.00 97.50 386 ASP A C 1
ATOM 3087 O O . ASP A 1 386 ? -12.995 -5.082 -9.793 1.00 97.50 386 ASP A O 1
ATOM 3091 N N . ARG A 1 387 ? -14.117 -6.010 -11.499 1.00 98.12 387 ARG A N 1
ATOM 3092 C CA . ARG A 1 387 ? -15.336 -6.262 -10.724 1.00 98.12 387 ARG A CA 1
ATOM 3093 C C . ARG A 1 387 ? -15.069 -7.448 -9.808 1.00 98.12 387 ARG A C 1
ATOM 3095 O O . ARG A 1 387 ? -14.548 -8.456 -10.278 1.00 98.12 387 ARG A O 1
ATOM 3102 N N . SER A 1 388 ? -15.480 -7.362 -8.553 1.00 97.88 388 SER A N 1
ATOM 3103 C CA . SER A 1 388 ? -15.268 -8.446 -7.597 1.00 97.88 388 SER A CA 1
ATOM 3104 C C . SER A 1 388 ? -16.417 -8.565 -6.603 1.00 97.88 388 SER A C 1
ATOM 3106 O O . SER A 1 388 ? -17.179 -7.619 -6.375 1.00 97.88 388 SER A O 1
ATOM 3108 N N . ILE A 1 389 ? -16.545 -9.769 -6.046 1.00 98.12 389 ILE A N 1
ATOM 3109 C CA . ILE A 1 389 ? -17.321 -10.055 -4.844 1.00 98.12 389 ILE A CA 1
ATOM 3110 C C . ILE A 1 389 ? -16.372 -10.777 -3.898 1.00 98.12 389 ILE A C 1
ATOM 3112 O O . ILE A 1 389 ? -15.906 -11.870 -4.222 1.00 98.12 389 ILE A O 1
ATOM 3116 N N . THR A 1 390 ? -16.110 -10.172 -2.750 1.00 97.94 390 THR A N 1
ATOM 3117 C CA . THR A 1 390 ? -15.219 -10.703 -1.727 1.00 97.94 390 THR A CA 1
ATOM 3118 C C . THR A 1 390 ? -16.036 -11.124 -0.511 1.00 97.94 390 THR A C 1
ATOM 3120 O O . THR A 1 390 ? -16.952 -10.423 -0.074 1.00 97.94 390 THR A O 1
ATOM 3123 N N . LEU A 1 391 ? -15.721 -12.301 0.023 1.00 98.31 391 LEU A N 1
ATOM 3124 C CA . LEU A 1 391 ? -16.321 -12.874 1.219 1.00 98.31 391 LEU A CA 1
ATOM 3125 C C . LEU A 1 391 ? -15.242 -13.040 2.279 1.00 98.31 391 LEU A C 1
ATOM 3127 O O . LEU A 1 391 ? -14.222 -13.686 2.035 1.00 98.31 391 LEU A O 1
ATOM 3131 N N . ARG A 1 392 ? -15.502 -12.513 3.474 1.00 98.19 392 ARG A N 1
ATOM 3132 C CA . ARG A 1 392 ? -14.570 -12.600 4.598 1.00 98.19 392 ARG A CA 1
ATOM 3133 C C . ARG A 1 392 ? -15.253 -13.180 5.820 1.00 98.19 392 ARG A C 1
ATOM 3135 O O . ARG A 1 392 ? -16.412 -12.884 6.114 1.00 98.19 392 ARG A O 1
ATOM 3142 N N . ILE A 1 393 ? -14.516 -14.002 6.552 1.00 98.25 393 ILE A N 1
ATOM 3143 C CA . ILE A 1 393 ? -14.912 -14.501 7.867 1.00 98.25 393 ILE A CA 1
ATOM 3144 C C . ILE A 1 393 ? -13.784 -14.182 8.828 1.00 98.25 393 ILE A C 1
ATOM 3146 O O . ILE A 1 393 ? -12.619 -14.482 8.563 1.00 98.25 393 ILE A O 1
ATOM 3150 N N . GLY A 1 394 ? -14.135 -13.611 9.970 1.00 97.00 394 GLY A N 1
ATOM 3151 C CA . GLY A 1 394 ? -13.149 -13.233 10.961 1.00 97.00 394 GLY A CA 1
ATOM 3152 C C . GLY A 1 394 ? -13.661 -13.280 12.385 1.00 97.00 394 GLY A C 1
ATOM 3153 O O . GLY A 1 394 ? -14.813 -13.629 12.661 1.00 97.00 394 GLY A O 1
ATOM 3154 N N . ARG A 1 395 ? -12.764 -12.943 13.306 1.00 94.62 395 ARG A N 1
ATOM 3155 C CA . ARG A 1 395 ? -12.990 -12.987 14.744 1.00 94.62 395 ARG A CA 1
ATOM 3156 C C . ARG A 1 395 ? -12.591 -11.665 15.389 1.00 94.62 395 ARG A C 1
ATOM 3158 O O . ARG A 1 395 ? -11.475 -11.197 15.216 1.00 94.62 395 ARG A O 1
ATOM 3165 N N . ALA A 1 396 ? -13.485 -11.121 16.202 1.00 88.44 396 ALA A N 1
ATOM 3166 C CA . ALA A 1 396 ? -13.204 -10.047 17.139 1.00 88.44 396 ALA A CA 1
ATOM 3167 C C . ALA A 1 396 ? -12.420 -10.608 18.336 1.00 88.44 396 ALA A C 1
ATOM 3169 O O . ALA A 1 396 ? -12.969 -11.374 19.138 1.00 88.44 396 ALA A O 1
ATOM 3170 N N . ILE A 1 397 ? -11.155 -10.222 18.476 1.00 80.44 397 ILE A N 1
ATOM 3171 C CA . ILE A 1 397 ? -10.332 -10.517 19.651 1.00 80.44 397 ILE A CA 1
ATOM 3172 C C . ILE A 1 397 ? -10.578 -9.437 20.696 1.00 80.44 397 ILE A C 1
ATOM 3174 O O . ILE A 1 397 ? -10.423 -8.257 20.409 1.00 80.44 397 ILE A O 1
ATOM 3178 N N . ARG A 1 398 ? -10.954 -9.806 21.926 1.00 71.00 398 ARG A N 1
ATOM 3179 C CA . ARG A 1 398 ? -11.117 -8.840 23.025 1.00 71.00 398 ARG A CA 1
ATOM 3180 C C . ARG A 1 398 ? -9.893 -8.852 23.931 1.00 71.00 398 ARG A C 1
ATOM 3182 O O . ARG A 1 398 ? -9.321 -9.903 24.201 1.00 71.00 398 ARG A O 1
ATOM 3189 N N . ALA A 1 399 ? -9.557 -7.699 24.510 1.00 52.75 399 ALA A N 1
ATOM 3190 C CA . ALA A 1 399 ? -8.422 -7.554 25.430 1.00 52.75 399 ALA A CA 1
ATOM 3191 C C . ALA A 1 399 ? -8.481 -8.479 26.673 1.00 52.75 399 ALA A C 1
ATOM 3193 O O . ALA A 1 399 ? -7.462 -8.682 27.330 1.00 52.75 399 ALA A O 1
ATOM 3194 N N . GLY A 1 400 ? -9.654 -9.037 27.005 1.00 46.19 400 GLY A N 1
ATOM 3195 C CA . GLY A 1 400 ? -9.839 -10.026 28.075 1.00 46.19 400 GLY A CA 1
ATOM 3196 C C . GLY A 1 400 ? -9.647 -11.492 27.657 1.00 46.19 400 GLY A C 1
ATOM 3197 O O . GLY A 1 400 ? -9.538 -12.349 28.531 1.00 46.19 400 GLY A O 1
ATOM 3198 N N . ASP A 1 401 ? -9.582 -11.797 26.358 1.00 48.12 401 ASP A N 1
ATOM 3199 C CA . ASP A 1 401 ? -9.409 -13.172 25.867 1.00 48.12 401 ASP A CA 1
ATOM 3200 C C . ASP A 1 401 ? -7.962 -13.666 26.058 1.00 48.12 401 ASP A C 1
ATOM 3202 O O . ASP A 1 401 ? -7.741 -14.846 26.317 1.00 48.12 401 ASP A O 1
ATOM 3206 N N . VAL A 1 402 ? -6.980 -12.755 26.045 1.00 44.56 402 VAL A N 1
ATOM 3207 C CA . VAL A 1 402 ? -5.554 -13.063 26.283 1.00 44.56 402 VAL A CA 1
ATOM 3208 C C . VAL A 1 402 ? -5.277 -13.407 27.757 1.00 44.56 402 VAL A C 1
ATOM 3210 O O . VAL A 1 402 ? -4.377 -14.183 28.063 1.00 44.56 402 VAL A O 1
ATOM 3213 N N . ALA A 1 403 ? -6.093 -12.897 28.686 1.00 36.75 403 ALA A N 1
ATOM 3214 C CA . ALA A 1 403 ? -5.940 -13.153 30.121 1.00 36.75 403 ALA A CA 1
ATOM 3215 C C . ALA A 1 403 ? -6.549 -14.492 30.582 1.00 36.75 403 ALA A C 1
ATOM 3217 O O . ALA A 1 403 ? -6.196 -14.983 31.649 1.00 36.75 403 ALA A O 1
ATOM 3218 N N . ARG A 1 404 ? -7.443 -15.111 29.796 1.00 36.34 404 ARG A N 1
ATOM 3219 C CA . ARG A 1 404 ? -8.143 -16.357 30.176 1.00 36.34 404 ARG A CA 1
ATOM 3220 C C . ARG A 1 404 ? -7.421 -17.650 29.795 1.00 36.34 404 ARG A C 1
ATOM 3222 O O . ARG A 1 404 ? -7.915 -18.720 30.120 1.00 36.34 404 ARG A O 1
ATOM 3229 N N . VAL A 1 405 ? -6.254 -17.568 29.155 1.00 37.09 405 VAL A N 1
ATOM 3230 C CA . VAL A 1 405 ? -5.401 -18.745 28.880 1.00 37.09 405 VAL A CA 1
ATOM 3231 C C . VAL A 1 405 ? -4.537 -19.120 30.101 1.00 37.09 405 VAL A C 1
ATOM 3233 O O . VAL A 1 405 ? -3.861 -20.142 30.106 1.00 37.09 405 VAL A O 1
ATOM 3236 N N . ARG A 1 406 ? -4.597 -18.334 31.184 1.00 36.22 406 ARG A N 1
ATOM 3237 C CA . ARG A 1 406 ? -4.072 -18.699 32.506 1.00 36.22 406 ARG A CA 1
ATOM 3238 C C . ARG A 1 406 ? -5.213 -18.702 33.522 1.00 36.22 406 ARG A C 1
ATOM 3240 O O . ARG A 1 406 ? -5.418 -17.717 34.226 1.00 36.22 406 ARG A O 1
ATOM 3247 N N . GLY A 1 407 ? -5.970 -19.791 33.544 1.00 35.09 407 GLY A N 1
ATOM 3248 C CA . GLY A 1 407 ? -6.998 -20.086 34.539 1.00 35.09 407 GLY A CA 1
ATOM 3249 C C . GLY A 1 407 ? -7.069 -21.579 34.759 1.00 35.09 407 GLY A C 1
ATOM 3250 O O . GLY A 1 407 ? -7.333 -22.270 33.751 1.00 35.09 407 GLY A O 1
#

pLDDT: mean 92.25, std 13.73, range [25.7, 98.81]

Radius of gyration: 21.19 Å; chains: 1; bounding box: 63×37×60 Å